Protein AF-A0A7V9BV46-F1 (afdb_monomer_lite)

pLDDT: mean 87.85, std 13.39, range [32.34, 98.81]

Structure (mmCIF, N/CA/C/O backbone):
data_AF-A0A7V9BV46-F1
#
_entry.id   AF-A0A7V9BV46-F1
#
loop_
_atom_site.group_PDB
_atom_site.id
_atom_site.type_symbol
_atom_site.label_atom_id
_atom_site.label_alt_id
_atom_site.label_comp_id
_atom_site.label_asym_id
_atom_site.label_entity_id
_atom_site.label_seq_id
_atom_site.pdbx_PDB_ins_code
_atom_site.Cartn_x
_atom_site.Cartn_y
_atom_site.Cartn_z
_atom_site.occupancy
_atom_site.B_iso_or_equiv
_atom_site.auth_seq_id
_atom_site.auth_comp_id
_atom_site.auth_asym_id
_atom_site.auth_atom_id
_atom_site.pdbx_PDB_model_num
ATOM 1 N N . HIS A 1 1 ? -6.706 9.439 12.383 1.00 92.88 1 HIS A N 1
ATOM 2 C CA . HIS A 1 1 ? -7.976 8.710 12.305 1.00 92.88 1 HIS A CA 1
ATOM 3 C C . HIS A 1 1 ? -8.113 7.894 13.575 1.00 92.88 1 HIS A C 1
ATOM 5 O O . HIS A 1 1 ? -7.096 7.490 14.133 1.00 92.88 1 HIS A O 1
ATOM 11 N N . ARG A 1 2 ? -9.338 7.661 14.044 1.00 93.56 2 ARG A N 1
ATOM 12 C CA . ARG A 1 2 ? -9.577 6.841 15.235 1.00 93.56 2 ARG A CA 1
ATOM 13 C C . ARG A 1 2 ? -9.162 5.391 14.971 1.00 93.56 2 ARG A C 1
ATOM 15 O O . ARG A 1 2 ? -9.586 4.812 13.972 1.00 93.56 2 ARG A O 1
ATOM 22 N N . VAL A 1 3 ? -8.359 4.808 15.856 1.00 96.06 3 VAL A N 1
ATOM 23 C CA . VAL A 1 3 ? -8.001 3.384 15.792 1.00 96.06 3 VAL A CA 1
ATOM 24 C C . VAL A 1 3 ? -9.071 2.575 16.517 1.00 96.06 3 VAL A C 1
ATOM 26 O O . VAL A 1 3 ? -9.242 2.713 17.723 1.00 96.06 3 VAL A O 1
ATOM 29 N N . LEU A 1 4 ? -9.800 1.735 15.778 1.00 94.62 4 LEU A N 1
ATOM 30 C CA . LEU A 1 4 ? -10.893 0.925 16.335 1.00 94.62 4 LEU A CA 1
ATOM 31 C C . LEU A 1 4 ? -10.398 -0.381 16.964 1.00 94.62 4 LEU A C 1
ATOM 33 O O . LEU A 1 4 ? -10.918 -0.813 17.987 1.00 94.62 4 LEU A O 1
ATOM 37 N N . ALA A 1 5 ? -9.407 -1.018 16.339 1.00 94.81 5 ALA A N 1
ATOM 38 C CA . ALA A 1 5 ? -8.820 -2.264 16.808 1.00 94.81 5 ALA A CA 1
ATOM 39 C C . ALA A 1 5 ? -7.401 -2.440 16.252 1.00 94.81 5 ALA A C 1
ATOM 41 O O . ALA A 1 5 ? -7.094 -2.009 15.141 1.00 94.81 5 ALA A O 1
ATOM 42 N N . MET A 1 6 ? -6.554 -3.125 17.018 1.00 94.06 6 MET A N 1
ATOM 43 C CA . MET A 1 6 ? -5.265 -3.659 16.579 1.00 94.06 6 MET A CA 1
ATOM 44 C C . MET A 1 6 ? -5.124 -5.073 17.137 1.00 94.06 6 MET A C 1
ATOM 46 O O . MET A 1 6 ? -5.504 -5.328 18.278 1.00 94.06 6 MET A O 1
ATOM 50 N N . GLY A 1 7 ? -4.577 -5.990 16.343 1.00 92.56 7 GLY A N 1
ATOM 51 C CA . GLY A 1 7 ? -4.429 -7.389 16.728 1.00 92.56 7 GLY A CA 1
ATOM 52 C C . GLY A 1 7 ? -3.138 -7.991 16.194 1.00 92.56 7 GLY A C 1
ATOM 53 O O . GLY A 1 7 ? -2.619 -7.567 15.164 1.00 92.56 7 GLY A O 1
ATOM 54 N N . SER A 1 8 ? -2.623 -8.982 16.913 1.00 92.31 8 SER A N 1
ATOM 55 C CA . SER A 1 8 ? -1.429 -9.745 16.559 1.00 92.31 8 SER A CA 1
ATOM 56 C C . SER A 1 8 ? -1.661 -11.210 16.910 1.00 92.31 8 SER A C 1
ATOM 58 O O . SER A 1 8 ? -2.291 -11.507 17.922 1.00 92.31 8 SER A O 1
ATOM 60 N N . SER A 1 9 ? -1.107 -12.132 16.120 1.00 89.81 9 SER A N 1
ATOM 61 C CA . SER A 1 9 ? -1.050 -13.562 16.467 1.00 89.81 9 SER A CA 1
ATOM 62 C C . SER A 1 9 ? 0.014 -13.876 17.528 1.00 89.81 9 SER A C 1
ATOM 64 O O . SER A 1 9 ? 0.350 -15.035 17.759 1.00 89.81 9 SER A O 1
ATOM 66 N N . ARG A 1 10 ? 0.602 -12.844 18.142 1.00 89.62 10 ARG A N 1
ATOM 67 C CA . ARG A 1 10 ? 1.623 -12.940 19.182 1.00 89.62 10 ARG A CA 1
ATOM 68 C C . ARG A 1 10 ? 1.158 -12.216 20.431 1.00 89.62 10 ARG A C 1
ATOM 70 O O . ARG A 1 10 ? 0.567 -11.141 20.343 1.00 89.62 10 ARG A O 1
ATOM 77 N N . THR A 1 11 ? 1.480 -12.785 21.584 1.00 90.94 11 THR A N 1
ATOM 78 C CA . THR A 1 11 ? 1.271 -12.143 22.887 1.00 90.94 11 THR A CA 1
ATOM 79 C C . THR A 1 11 ? 2.529 -11.391 23.312 1.00 90.94 11 THR A C 1
ATOM 81 O O . THR A 1 11 ? 3.631 -11.703 22.859 1.00 90.94 11 THR A O 1
ATOM 84 N N . PHE A 1 12 ? 2.393 -10.366 24.155 1.00 90.69 12 PHE A N 1
ATOM 85 C CA . PHE A 1 12 ? 3.564 -9.634 24.632 1.00 90.69 12 PHE A CA 1
ATOM 86 C C . PHE A 1 12 ? 4.415 -10.514 25.556 1.00 90.69 12 PHE A C 1
ATOM 88 O O . PHE A 1 12 ? 3.907 -11.072 26.528 1.00 90.69 12 PHE A O 1
ATOM 95 N N . GLY A 1 13 ? 5.712 -10.620 25.273 1.00 91.94 13 GLY A N 1
ATOM 96 C CA . GLY A 1 13 ? 6.653 -11.364 26.107 1.00 91.94 13 GLY A CA 1
ATOM 97 C C . GLY A 1 13 ? 7.946 -11.726 25.378 1.00 91.94 13 GLY A C 1
ATOM 98 O O . GLY A 1 13 ? 8.196 -11.280 24.260 1.00 91.94 13 GLY A O 1
ATOM 99 N N . LEU A 1 14 ? 8.785 -12.540 26.019 1.00 91.38 14 LEU A N 1
ATOM 100 C CA . LEU A 1 14 ? 10.136 -12.867 25.535 1.00 91.38 14 LEU A CA 1
ATOM 101 C C . LEU A 1 14 ? 10.303 -14.339 25.127 1.00 91.38 14 LEU A C 1
ATOM 103 O O . LEU A 1 14 ? 11.352 -14.720 24.606 1.00 91.38 14 LEU A O 1
ATOM 107 N N . LYS A 1 15 ? 9.293 -15.183 25.362 1.00 89.38 15 LYS A N 1
ATOM 108 C CA . LYS A 1 15 ? 9.371 -16.625 25.117 1.00 89.38 15 LYS A CA 1
ATOM 109 C C . LYS A 1 15 ? 8.858 -16.989 23.724 1.00 89.38 15 LYS A C 1
ATOM 111 O O . LYS A 1 15 ? 7.667 -17.203 23.512 1.00 89.38 15 LYS A O 1
ATOM 116 N N . ALA A 1 16 ? 9.777 -17.102 22.768 1.00 82.31 16 ALA A N 1
ATOM 117 C CA . ALA A 1 16 ? 9.442 -17.406 21.374 1.00 82.31 16 ALA A CA 1
ATOM 118 C C . ALA A 1 16 ? 8.699 -18.748 21.189 1.00 82.31 16 ALA A C 1
ATOM 120 O O . ALA A 1 16 ? 7.861 -18.863 20.299 1.00 82.31 16 ALA A O 1
ATOM 121 N N . ASN A 1 17 ? 8.971 -19.748 22.035 1.00 86.06 17 ASN A N 1
ATOM 122 C CA . ASN A 1 17 ? 8.291 -21.050 22.024 1.00 86.06 17 ASN A CA 1
ATOM 123 C C . ASN A 1 17 ? 6.838 -20.999 22.535 1.00 86.06 17 ASN A C 1
ATOM 125 O O . ASN A 1 17 ? 6.096 -21.947 22.314 1.00 86.06 17 ASN A O 1
ATOM 129 N N . GLU A 1 18 ? 6.441 -19.912 23.198 1.00 89.00 18 GLU A N 1
ATOM 130 C CA . GLU A 1 18 ? 5.061 -19.627 23.621 1.00 89.00 18 GLU A CA 1
ATOM 131 C C . GLU A 1 18 ? 4.399 -18.586 22.690 1.00 89.00 18 GLU A C 1
ATOM 133 O O . GLU A 1 18 ? 3.434 -17.931 23.071 1.00 89.00 18 GLU A O 1
ATOM 138 N N . GLU A 1 19 ? 4.947 -18.388 21.482 1.00 86.94 19 GLU A N 1
ATOM 139 C CA . GLU A 1 19 ? 4.489 -17.391 20.501 1.00 86.94 19 GLU A CA 1
ATOM 140 C C . GLU A 1 19 ? 4.477 -15.945 21.030 1.00 86.94 19 GLU A C 1
ATOM 142 O O . GLU A 1 19 ? 3.682 -15.104 20.598 1.00 86.94 19 GLU A O 1
ATOM 147 N N . GLN A 1 20 ? 5.386 -15.624 21.952 1.00 91.75 20 GLN A N 1
ATOM 148 C CA . GLN A 1 20 ? 5.510 -14.273 22.488 1.00 91.75 20 GLN A CA 1
ATOM 149 C C . GLN A 1 20 ? 6.418 -13.385 21.630 1.00 91.75 20 GLN A C 1
ATOM 151 O O . GLN A 1 20 ? 7.349 -13.852 20.968 1.00 91.75 20 GLN A O 1
ATOM 156 N N . THR A 1 21 ? 6.173 -12.077 21.671 1.00 89.56 21 THR A N 1
ATOM 157 C CA . THR A 1 21 ? 7.033 -11.060 21.063 1.00 89.56 21 THR A CA 1
ATOM 158 C C . THR A 1 21 ? 7.053 -9.778 21.890 1.00 89.56 21 THR A C 1
ATOM 160 O O . THR A 1 21 ? 6.049 -9.396 22.483 1.00 89.56 21 THR A O 1
ATOM 163 N N . SER A 1 22 ? 8.189 -9.084 21.916 1.00 89.38 22 SER A N 1
ATOM 164 C CA . SER A 1 22 ? 8.294 -7.737 22.487 1.00 89.38 22 SER A CA 1
ATOM 165 C C . SER A 1 22 ? 8.110 -6.632 21.443 1.00 89.38 22 SER A C 1
ATOM 167 O O . SER A 1 22 ? 8.135 -5.460 21.803 1.00 89.38 22 SER A O 1
ATOM 169 N N . TYR A 1 23 ? 7.980 -6.991 20.161 1.00 88.19 23 TYR A N 1
ATOM 170 C CA . TYR A 1 23 ? 7.821 -6.039 19.064 1.00 88.19 23 TYR A CA 1
ATOM 171 C C . TYR A 1 23 ? 6.367 -5.603 18.914 1.00 88.19 23 TYR A C 1
ATOM 173 O O . TYR A 1 23 ? 5.444 -6.417 19.006 1.00 88.19 23 TYR A O 1
ATOM 181 N N . GLY A 1 24 ? 6.169 -4.326 18.601 1.00 90.44 24 GLY A N 1
ATOM 182 C CA . GLY A 1 24 ? 4.862 -3.744 18.329 1.00 90.44 24 GLY A CA 1
ATOM 183 C C . GLY A 1 24 ? 4.340 -4.103 16.940 1.00 90.44 24 GLY A C 1
ATOM 184 O O . GLY A 1 24 ? 4.062 -3.204 16.158 1.00 90.44 24 GLY A O 1
ATOM 185 N N . LEU A 1 25 ? 4.213 -5.394 16.608 1.00 91.75 25 LEU A N 1
ATOM 186 C CA . LEU A 1 25 ? 3.925 -5.868 15.239 1.00 91.75 25 LEU A CA 1
ATOM 187 C C . LEU A 1 25 ? 2.753 -5.157 14.525 1.00 91.75 25 LEU A C 1
ATOM 189 O O . LEU A 1 25 ? 2.861 -4.939 13.319 1.00 91.75 25 LEU A O 1
ATOM 193 N N . PRO A 1 26 ? 1.648 -4.774 15.201 1.00 92.25 26 PRO A N 1
ATOM 194 C CA . PRO A 1 26 ? 0.552 -4.069 14.534 1.00 92.25 26 PRO A CA 1
ATOM 195 C C . PRO A 1 26 ? 0.862 -2.618 14.136 1.00 92.25 26 PRO A C 1
ATOM 197 O O . PRO A 1 26 ? 0.180 -2.084 13.266 1.00 92.25 26 PRO A O 1
ATOM 200 N N . TYR A 1 27 ? 1.837 -1.954 14.764 1.00 91.50 27 TYR A N 1
ATOM 201 C CA . TYR A 1 27 ? 2.060 -0.508 14.606 1.00 91.50 27 TYR A CA 1
ATOM 202 C C . TYR A 1 27 ? 3.504 -0.113 14.268 1.00 91.50 27 TYR A C 1
ATOM 204 O O . TYR A 1 27 ? 3.725 0.969 13.721 1.00 91.50 27 TYR A O 1
ATOM 212 N N . GLU A 1 28 ? 4.483 -0.978 14.517 1.00 91.62 28 GLU A N 1
ATOM 213 C CA . GLU A 1 28 ? 5.874 -0.787 14.109 1.00 91.62 28 GLU A CA 1
ATOM 214 C C . GLU A 1 28 ? 6.113 -1.316 12.686 1.00 91.62 28 GLU A C 1
ATOM 216 O O . GLU A 1 28 ? 5.476 -2.287 12.271 1.00 91.62 28 GLU A O 1
ATOM 221 N N . PRO A 1 29 ? 7.049 -0.723 11.922 1.00 91.12 29 PRO A N 1
ATOM 222 C CA . PRO A 1 29 ? 7.447 -1.271 10.633 1.00 91.12 29 PRO A CA 1
ATOM 223 C C . PRO A 1 29 ? 8.033 -2.679 10.771 1.00 91.12 29 PRO A C 1
ATOM 225 O O . PRO A 1 29 ? 9.089 -2.870 11.378 1.00 91.12 29 PRO A O 1
ATOM 228 N N . VAL A 1 30 ? 7.375 -3.670 10.169 1.00 85.94 30 VAL A N 1
ATOM 229 C CA . VAL A 1 30 ? 7.893 -5.041 10.097 1.00 85.94 30 VAL A CA 1
ATOM 230 C C . VAL A 1 30 ? 8.842 -5.171 8.910 1.00 85.94 30 VAL A C 1
ATOM 232 O O . VAL A 1 30 ? 8.590 -4.623 7.838 1.00 85.94 30 VAL A O 1
ATOM 235 N N . ASN A 1 31 ? 9.948 -5.901 9.079 1.00 81.62 31 ASN A N 1
ATOM 236 C CA . ASN A 1 31 ? 11.027 -5.999 8.082 1.00 81.62 31 ASN A CA 1
ATOM 237 C C . ASN A 1 31 ? 10.707 -6.937 6.897 1.00 81.62 31 ASN A C 1
ATOM 239 O O . ASN A 1 31 ? 11.603 -7.490 6.264 1.00 81.62 31 ASN A O 1
ATOM 243 N N . LEU A 1 32 ? 9.424 -7.163 6.631 1.00 80.62 32 LEU A N 1
ATOM 244 C CA . LEU A 1 32 ? 8.925 -7.979 5.537 1.00 80.62 32 LEU A CA 1
ATOM 245 C C . LEU A 1 32 ? 7.834 -7.161 4.861 1.00 80.62 32 LEU A C 1
ATOM 247 O O . LEU A 1 32 ? 6.766 -6.951 5.432 1.00 80.62 32 LEU A O 1
ATOM 251 N N . GLY A 1 33 ? 8.168 -6.604 3.697 1.00 86.75 33 GLY A N 1
ATOM 252 C CA . GLY A 1 33 ? 7.341 -5.594 3.048 1.00 86.75 33 GLY A CA 1
ATOM 253 C C . GLY A 1 33 ? 5.946 -6.079 2.661 1.00 86.75 33 GLY A C 1
ATOM 254 O O . GLY A 1 33 ? 5.634 -7.272 2.695 1.00 86.75 33 GLY A O 1
ATOM 255 N N . ALA A 1 34 ? 5.087 -5.132 2.300 1.00 93.00 34 ALA A N 1
ATOM 256 C CA . ALA A 1 34 ? 3.685 -5.388 1.983 1.00 93.00 34 ALA A CA 1
ATOM 257 C C . ALA A 1 34 ? 3.430 -5.817 0.532 1.00 93.00 34 ALA A C 1
ATOM 259 O O . ALA A 1 34 ? 2.278 -6.012 0.145 1.00 93.00 34 ALA A O 1
ATOM 260 N N . GLY A 1 35 ? 4.473 -5.956 -0.286 1.00 94.81 35 GLY A N 1
ATOM 261 C CA . GLY A 1 35 ? 4.341 -6.392 -1.669 1.00 94.81 35 GLY A CA 1
ATOM 262 C C . GLY A 1 35 ? 3.540 -5.404 -2.527 1.00 94.81 35 GLY A C 1
ATOM 263 O O . GLY A 1 35 ? 3.523 -4.192 -2.307 1.00 94.81 35 GLY A O 1
ATOM 264 N N . SER A 1 36 ? 2.775 -5.959 -3.466 1.00 97.38 36 SER A N 1
ATOM 265 C CA . SER A 1 36 ? 1.929 -5.232 -4.424 1.00 97.38 36 SER A CA 1
ATOM 266 C C . SER A 1 36 ? 0.892 -4.243 -3.850 1.00 97.38 36 SER A C 1
ATOM 268 O O . SER A 1 36 ? 0.242 -3.558 -4.636 1.00 97.38 36 SER A O 1
ATOM 270 N N . ILE A 1 37 ? 0.743 -4.100 -2.528 1.00 98.38 37 ILE A N 1
ATOM 271 C CA . ILE A 1 37 ? -0.016 -2.987 -1.930 1.00 98.38 37 ILE A CA 1
ATOM 272 C C . ILE A 1 37 ? 0.593 -1.631 -2.326 1.00 98.38 37 ILE A C 1
ATOM 274 O O . ILE A 1 37 ? -0.138 -0.673 -2.564 1.00 98.38 37 ILE A O 1
ATOM 278 N N . TYR A 1 38 ? 1.918 -1.550 -2.488 1.00 98.38 38 TYR A N 1
ATOM 279 C CA . TYR A 1 38 ? 2.613 -0.294 -2.810 1.00 98.38 38 TYR A CA 1
ATOM 280 C C . TYR A 1 38 ? 2.268 0.272 -4.194 1.00 98.38 38 TYR A C 1
ATOM 282 O O . TYR A 1 38 ? 2.428 1.469 -4.434 1.00 98.38 38 TYR A O 1
ATOM 290 N N . LYS A 1 39 ? 1.688 -0.550 -5.073 1.00 98.56 39 LYS A N 1
ATOM 291 C CA . LYS A 1 39 ? 1.134 -0.135 -6.366 1.00 98.56 39 LYS A CA 1
ATOM 292 C C . LYS A 1 39 ? 0.039 0.931 -6.231 1.00 98.56 39 LYS A C 1
ATOM 294 O O . LYS A 1 39 ? -0.137 1.719 -7.157 1.00 98.56 39 LYS A O 1
ATOM 299 N N . ILE A 1 40 ? -0.632 1.017 -5.072 1.00 98.75 40 ILE A N 1
ATOM 300 C CA . ILE A 1 40 ? -1.547 2.124 -4.733 1.00 98.75 40 ILE A CA 1
ATOM 301 C C . ILE A 1 40 ? -0.825 3.468 -4.858 1.00 98.75 40 ILE A C 1
ATOM 303 O O . ILE A 1 40 ? -1.353 4.395 -5.463 1.00 98.75 40 ILE A O 1
ATOM 307 N N . PHE A 1 41 ? 0.392 3.575 -4.319 1.00 98.81 41 PHE A N 1
ATOM 308 C CA . PHE A 1 41 ? 1.154 4.824 -4.311 1.00 98.81 41 PHE A CA 1
ATOM 309 C C . PHE A 1 41 ? 1.650 5.192 -5.706 1.00 98.81 41 PHE A C 1
ATOM 311 O O . PHE A 1 41 ? 1.641 6.364 -6.070 1.00 98.81 41 PHE A O 1
ATOM 318 N N . THR A 1 42 ? 2.037 4.195 -6.507 1.00 98.62 42 THR A N 1
ATOM 319 C CA . THR A 1 42 ? 2.423 4.406 -7.906 1.00 98.62 42 THR A CA 1
ATOM 320 C C . THR A 1 42 ? 1.238 4.887 -8.739 1.00 98.62 42 THR A C 1
ATOM 322 O O . THR A 1 42 ? 1.382 5.862 -9.467 1.00 98.62 42 THR A O 1
ATOM 325 N N . ALA A 1 43 ? 0.060 4.270 -8.590 1.00 98.62 43 ALA A N 1
ATOM 326 C CA . ALA A 1 43 ? -1.161 4.724 -9.254 1.00 98.62 43 ALA A CA 1
ATOM 327 C C . ALA A 1 43 ? -1.556 6.139 -8.809 1.00 98.62 43 ALA A C 1
ATOM 329 O O . ALA A 1 43 ? -1.766 7.002 -9.652 1.00 98.62 43 ALA A O 1
ATOM 330 N N . ALA A 1 44 ? -1.567 6.409 -7.500 1.00 98.56 44 ALA A N 1
ATOM 331 C CA . ALA A 1 44 ? -1.865 7.733 -6.956 1.00 98.56 44 ALA A CA 1
ATOM 332 C C . ALA A 1 44 ? -0.925 8.813 -7.510 1.00 98.56 44 ALA A C 1
ATOM 334 O O . ALA A 1 44 ? -1.379 9.866 -7.942 1.00 98.56 44 ALA A O 1
ATOM 335 N N . ALA A 1 45 ? 0.384 8.550 -7.529 1.00 96.88 45 ALA A N 1
ATOM 336 C CA . ALA A 1 45 ? 1.376 9.492 -8.038 1.00 96.88 45 ALA A CA 1
ATOM 337 C C . ALA A 1 45 ? 1.288 9.674 -9.562 1.00 96.88 45 ALA A C 1
ATOM 339 O O . ALA A 1 45 ? 1.496 10.778 -10.057 1.00 96.88 45 ALA A O 1
ATOM 340 N N . ALA A 1 46 ? 0.947 8.624 -10.313 1.00 92.38 46 ALA A N 1
ATOM 341 C CA . ALA A 1 46 ? 0.680 8.741 -11.742 1.00 92.38 46 ALA A CA 1
ATOM 342 C C . ALA A 1 46 ? -0.584 9.572 -12.016 1.00 92.38 46 ALA A C 1
ATOM 344 O O . ALA A 1 46 ? -0.590 10.397 -12.929 1.00 92.38 46 ALA A O 1
ATOM 345 N N . MET A 1 47 ? -1.627 9.402 -11.198 1.00 93.00 47 MET A N 1
ATOM 346 C CA . MET A 1 47 ? -2.853 10.197 -11.279 1.00 93.00 47 MET A CA 1
ATOM 347 C C . MET A 1 47 ? -2.620 11.668 -10.932 1.00 93.00 47 MET A C 1
ATOM 349 O O . MET A 1 47 ? -3.128 12.549 -11.618 1.00 93.00 47 MET A O 1
ATOM 353 N N . ASP A 1 48 ? -1.786 11.940 -9.928 1.00 87.31 48 ASP A N 1
ATOM 354 C CA . ASP A 1 48 ? -1.339 13.296 -9.572 1.00 87.31 48 ASP A CA 1
ATOM 355 C C . ASP A 1 48 ? -0.566 13.969 -10.723 1.00 87.31 48 ASP A C 1
ATOM 357 O O . ASP A 1 48 ? -0.582 15.186 -10.872 1.00 87.31 48 ASP A O 1
ATOM 361 N N . LYS A 1 49 ? 0.065 13.164 -11.590 1.00 82.19 49 LYS A N 1
ATOM 362 C CA . LYS A 1 49 ? 0.739 13.601 -12.822 1.00 82.19 49 LYS A CA 1
ATOM 363 C C . LYS A 1 49 ? -0.160 13.659 -14.060 1.00 82.19 49 LYS A C 1
ATOM 365 O O . LYS A 1 49 ? 0.347 13.898 -15.153 1.00 82.19 49 LYS A O 1
ATOM 370 N N . GLY A 1 50 ? -1.464 13.449 -13.904 1.00 76.56 50 GLY A N 1
ATOM 371 C CA . GLY A 1 50 ? -2.439 13.603 -14.980 1.00 76.56 50 GLY A CA 1
ATOM 372 C C . GLY A 1 50 ? -2.881 12.309 -15.658 1.00 76.56 50 GLY A C 1
ATOM 373 O O . GLY A 1 50 ? -3.641 12.380 -16.620 1.00 76.56 50 GLY A O 1
ATOM 374 N N . LEU A 1 51 ? -2.486 11.122 -15.181 1.00 82.25 51 LEU A N 1
ATOM 375 C CA . LEU A 1 51 ? -3.111 9.884 -15.666 1.00 82.25 51 LEU A CA 1
ATOM 376 C C . LEU A 1 51 ? -4.488 9.683 -15.031 1.00 82.25 51 LEU A C 1
ATOM 378 O O . LEU A 1 51 ? -4.741 9.985 -13.870 1.00 82.25 51 LEU A O 1
ATOM 382 N N . GLY A 1 52 ? -5.393 9.114 -15.802 1.00 84.44 52 GLY A N 1
ATOM 383 C CA . GLY A 1 52 ? -6.683 8.644 -15.342 1.00 84.44 52 GLY A CA 1
ATOM 384 C C . GLY A 1 52 ? -6.652 7.194 -14.906 1.00 84.44 52 GLY A C 1
ATOM 385 O O . GLY A 1 52 ? -5.851 6.379 -15.369 1.00 84.44 52 GLY A O 1
ATOM 386 N N . ILE A 1 53 ? -7.612 6.843 -14.060 1.00 93.62 53 ILE A N 1
ATOM 387 C CA . ILE A 1 53 ? -7.794 5.478 -13.569 1.00 93.62 53 ILE A CA 1
ATOM 388 C C . ILE A 1 53 ? -8.164 4.486 -14.687 1.00 93.62 53 ILE A C 1
ATOM 390 O O . ILE A 1 53 ? -7.962 3.279 -14.543 1.00 93.62 53 ILE A O 1
ATOM 394 N N . PHE A 1 54 ? -8.685 4.973 -15.820 1.00 88.94 54 PHE A N 1
ATOM 395 C CA . PHE A 1 54 ? -9.035 4.142 -16.975 1.00 88.94 54 PHE A CA 1
ATOM 396 C C . PHE A 1 54 ? -7.997 4.142 -18.100 1.00 88.94 54 PHE A C 1
ATOM 398 O O . PHE A 1 54 ? -8.178 3.394 -19.066 1.00 88.94 54 PHE A O 1
ATOM 405 N N . ASN A 1 55 ? -6.895 4.895 -17.981 1.00 87.06 55 ASN A N 1
ATOM 406 C CA . ASN A 1 55 ? -5.817 4.826 -18.967 1.00 87.06 55 ASN A CA 1
ATOM 407 C C . ASN A 1 55 ? -5.281 3.399 -19.084 1.00 87.06 55 ASN A C 1
ATOM 409 O O . ASN A 1 55 ? -5.174 2.661 -18.100 1.00 87.06 55 ASN A O 1
ATOM 413 N N . LYS A 1 56 ? -4.960 3.014 -20.319 1.00 87.94 56 LYS A N 1
ATOM 414 C CA . LYS A 1 56 ? -4.392 1.707 -20.628 1.00 87.94 56 LYS A CA 1
ATOM 415 C C . LYS A 1 56 ? -2.918 1.679 -20.246 1.00 87.94 56 LYS A C 1
ATOM 417 O O . LYS A 1 56 ? -2.161 2.580 -20.585 1.00 87.94 56 LYS A O 1
ATOM 422 N N . LEU A 1 57 ? -2.536 0.619 -19.551 1.00 89.00 57 LEU A N 1
ATOM 423 C CA . LEU A 1 57 ? -1.164 0.285 -19.220 1.00 89.00 57 LEU A CA 1
ATOM 424 C C . LEU A 1 57 ? -0.744 -0.921 -20.052 1.00 89.00 57 LEU A C 1
ATOM 426 O O . LEU A 1 57 ? -1.510 -1.878 -20.199 1.00 89.00 57 LEU A O 1
ATOM 430 N N . ASP A 1 58 ? 0.482 -0.887 -20.557 1.00 87.44 58 ASP A N 1
ATOM 431 C CA . ASP A 1 58 ? 1.100 -2.060 -21.163 1.00 87.44 58 ASP A CA 1
ATOM 432 C C . ASP A 1 58 ? 1.444 -3.090 -20.094 1.00 87.44 58 ASP A C 1
ATOM 434 O O . ASP A 1 58 ? 1.998 -2.760 -19.041 1.00 87.44 58 ASP A O 1
ATOM 438 N N . VAL A 1 59 ? 1.210 -4.357 -20.414 1.00 92.44 59 VAL A N 1
ATOM 439 C CA . VAL A 1 59 ? 1.524 -5.489 -19.547 1.00 92.44 59 VAL A CA 1
ATOM 440 C C . VAL A 1 59 ? 2.362 -6.506 -20.322 1.00 92.44 59 VAL A C 1
ATOM 442 O O . VAL A 1 59 ? 1.830 -7.474 -20.861 1.00 92.44 59 VAL A O 1
ATOM 445 N N . PRO A 1 60 ? 3.687 -6.300 -20.424 1.00 88.62 60 PRO A N 1
ATOM 446 C CA . PRO A 1 60 ? 4.572 -7.272 -21.055 1.00 88.62 60 PRO A CA 1
ATOM 447 C C . PRO A 1 60 ? 4.499 -8.636 -20.352 1.00 88.62 60 PRO A C 1
ATOM 449 O O . PRO A 1 60 ? 4.993 -8.795 -19.237 1.00 88.62 60 PRO A O 1
ATOM 452 N N . ASP A 1 61 ? 3.901 -9.638 -20.998 1.00 85.69 61 ASP A N 1
ATOM 453 C CA . ASP A 1 61 ? 3.713 -10.960 -20.380 1.00 85.69 61 ASP A CA 1
ATOM 454 C C . ASP A 1 61 ? 5.039 -11.725 -20.222 1.00 85.69 61 ASP A C 1
ATOM 456 O O . ASP A 1 61 ? 5.275 -12.393 -19.219 1.00 85.69 61 ASP A O 1
ATOM 460 N N . SER A 1 62 ? 5.979 -11.533 -21.156 1.00 82.69 62 SER A N 1
ATOM 461 C CA . SER A 1 62 ? 7.312 -12.159 -21.144 1.00 82.69 62 SER A CA 1
ATOM 462 C C . SER A 1 62 ? 8.256 -11.641 -20.046 1.00 82.69 62 SER A C 1
ATOM 464 O O . SER A 1 62 ? 9.406 -12.079 -19.961 1.00 82.69 62 SER A O 1
ATOM 466 N N . GLY A 1 63 ? 7.802 -10.695 -19.222 1.00 87.81 63 GLY A N 1
ATOM 467 C CA . GLY A 1 63 ? 8.633 -9.926 -18.303 1.00 87.81 63 GLY A CA 1
ATOM 468 C C . GLY A 1 63 ? 9.120 -8.612 -18.914 1.00 87.81 63 GLY A C 1
ATOM 469 O O . GLY A 1 63 ? 9.017 -8.372 -20.117 1.00 87.81 63 GLY A O 1
ATOM 470 N N . TYR A 1 64 ? 9.648 -7.748 -18.054 1.00 87.69 64 TYR A N 1
ATOM 471 C CA . TYR A 1 64 ? 10.109 -6.411 -18.405 1.00 87.69 64 TYR A CA 1
ATOM 472 C C . TYR A 1 64 ? 11.405 -6.096 -17.663 1.00 87.69 64 TYR A C 1
ATOM 474 O O . TYR A 1 64 ? 11.586 -6.527 -16.532 1.00 87.69 64 TYR A O 1
ATOM 482 N N . ALA A 1 65 ? 12.319 -5.360 -18.280 1.00 85.38 65 ALA A N 1
ATOM 483 C CA . ALA A 1 65 ? 13.515 -4.872 -17.610 1.00 85.38 65 ALA A CA 1
ATOM 484 C C . ALA A 1 65 ? 13.651 -3.388 -17.915 1.00 85.38 65 ALA A C 1
ATOM 486 O O . ALA A 1 65 ? 13.710 -2.995 -19.081 1.00 85.38 65 ALA A O 1
ATOM 487 N N . SER A 1 66 ? 13.691 -2.583 -16.860 1.00 79.00 66 SER A N 1
ATOM 488 C CA . SER A 1 66 ? 13.742 -1.139 -17.006 1.00 79.00 66 SER A CA 1
ATOM 489 C C . SER A 1 66 ? 15.015 -0.690 -17.723 1.00 79.00 66 SER A C 1
ATOM 491 O O . SER A 1 66 ? 16.112 -1.062 -17.297 1.00 79.00 66 SER A O 1
ATOM 493 N N . PRO A 1 67 ? 14.932 0.164 -18.757 1.00 74.38 67 PRO A N 1
ATOM 494 C CA . PRO A 1 67 ? 16.130 0.737 -19.362 1.00 74.38 67 PRO A CA 1
ATOM 495 C C . PRO A 1 67 ? 16.806 1.779 -18.453 1.00 74.38 67 PRO A C 1
ATOM 497 O O . PRO A 1 67 ? 18.003 2.042 -18.612 1.00 74.38 67 PRO A O 1
ATOM 500 N N . ILE A 1 68 ? 16.063 2.367 -17.506 1.00 76.25 68 ILE A N 1
ATOM 501 C CA . ILE A 1 68 ? 16.529 3.466 -16.645 1.00 76.25 68 ILE A CA 1
ATOM 502 C C . ILE A 1 68 ? 16.832 3.030 -15.208 1.00 76.25 68 ILE A C 1
ATOM 504 O O . ILE A 1 68 ? 17.653 3.669 -14.550 1.00 76.25 68 ILE A O 1
ATOM 508 N N . TYR A 1 69 ? 16.224 1.940 -14.734 1.00 78.44 69 TYR A N 1
ATOM 509 C CA . TYR A 1 69 ? 16.494 1.369 -13.420 1.00 78.44 69 TYR A CA 1
ATOM 510 C C . TYR A 1 69 ? 17.443 0.185 -13.540 1.00 78.44 69 TYR A C 1
ATOM 512 O O . TYR A 1 69 ? 17.110 -0.879 -14.067 1.00 78.44 69 TYR A O 1
ATOM 520 N N . LYS A 1 70 ? 18.662 0.409 -13.058 1.00 75.50 70 LYS A N 1
ATOM 521 C CA . LYS A 1 70 ? 19.784 -0.518 -13.157 1.00 75.50 70 LYS A CA 1
ATOM 522 C C . LYS A 1 70 ? 20.286 -0.866 -11.764 1.00 75.50 70 LYS A C 1
ATOM 524 O O . LYS A 1 70 ? 20.227 -0.035 -10.860 1.00 75.50 70 LYS A O 1
ATOM 529 N N . ASP A 1 71 ? 20.783 -2.083 -11.608 1.00 76.38 71 ASP A N 1
ATOM 530 C CA . ASP A 1 71 ? 21.468 -2.515 -10.398 1.00 76.38 71 ASP A CA 1
ATOM 531 C C . ASP A 1 71 ? 22.821 -1.796 -10.217 1.00 76.38 71 ASP A C 1
ATOM 533 O O . ASP A 1 71 ? 23.260 -0.999 -11.054 1.00 76.38 71 ASP A O 1
ATOM 537 N N . ALA A 1 72 ? 23.510 -2.089 -9.112 1.00 74.12 72 ALA A N 1
ATOM 538 C CA . ALA A 1 72 ? 24.818 -1.506 -8.810 1.00 74.12 72 ALA A CA 1
ATOM 539 C C . ALA A 1 72 ? 25.904 -1.845 -9.855 1.00 74.12 72 ALA A C 1
ATOM 541 O O . ALA A 1 72 ? 26.909 -1.141 -9.934 1.00 74.12 72 ALA A O 1
ATOM 542 N N . ALA A 1 73 ? 25.705 -2.893 -10.663 1.00 78.75 73 ALA A N 1
ATOM 543 C CA . ALA A 1 73 ? 26.581 -3.274 -11.767 1.00 78.75 73 ALA A CA 1
ATOM 544 C C . ALA A 1 73 ? 26.173 -2.619 -13.105 1.00 78.75 73 ALA A C 1
ATOM 546 O O . ALA A 1 73 ? 26.792 -2.878 -14.137 1.00 78.75 73 ALA A O 1
ATOM 547 N N . GLY A 1 74 ? 25.144 -1.763 -13.110 1.00 76.94 74 GLY A N 1
ATOM 548 C CA . GLY A 1 74 ? 24.644 -1.083 -14.302 1.00 76.94 74 GLY A CA 1
ATOM 549 C C . GLY A 1 74 ? 23.759 -1.958 -15.198 1.00 76.94 74 GLY A C 1
ATOM 550 O O . GLY A 1 74 ? 23.466 -1.561 -16.331 1.00 76.94 74 GLY A O 1
ATOM 551 N N . LYS A 1 75 ? 23.317 -3.126 -14.721 1.00 81.38 75 LYS A N 1
ATOM 552 C CA . LYS A 1 75 ? 22.452 -4.044 -15.467 1.00 81.38 75 LYS A CA 1
ATOM 553 C C . LYS A 1 75 ? 20.973 -3.753 -15.172 1.00 81.38 75 LYS A C 1
ATOM 555 O O . LYS A 1 75 ? 20.620 -3.556 -14.013 1.00 81.38 75 LYS A O 1
ATOM 560 N N . PRO A 1 76 ? 20.088 -3.745 -16.186 1.00 81.12 76 PRO A N 1
ATOM 561 C CA . PRO A 1 76 ? 18.644 -3.686 -15.970 1.00 81.12 76 PRO A CA 1
ATOM 562 C C . PRO A 1 76 ? 18.156 -4.798 -15.039 1.00 81.12 76 PRO A C 1
ATOM 564 O O . PRO A 1 76 ? 18.500 -5.967 -15.243 1.00 81.12 76 PRO A O 1
ATOM 567 N N . THR A 1 77 ? 17.324 -4.452 -14.059 1.00 79.38 77 THR A N 1
ATOM 568 C CA . THR A 1 77 ? 16.701 -5.443 -13.174 1.00 79.38 77 THR A CA 1
ATOM 569 C C . THR A 1 77 ? 15.463 -6.023 -13.860 1.00 79.38 77 THR A C 1
ATOM 571 O O . THR A 1 77 ? 14.512 -5.276 -14.110 1.00 79.38 77 THR A O 1
ATOM 574 N N . PRO A 1 78 ? 15.441 -7.327 -14.195 1.00 86.50 78 PRO A N 1
ATOM 575 C CA . PRO A 1 78 ? 14.266 -7.939 -14.789 1.00 86.50 78 PRO A CA 1
ATOM 576 C C . PRO A 1 78 ? 13.170 -8.123 -13.737 1.00 86.50 78 PRO A C 1
ATOM 578 O O . PRO A 1 78 ? 13.425 -8.588 -12.628 1.00 86.50 78 PRO A O 1
ATOM 581 N N . VAL A 1 79 ? 11.940 -7.817 -14.123 1.00 89.38 79 VAL A N 1
ATOM 582 C CA . VAL A 1 79 ? 10.717 -8.090 -13.377 1.00 89.38 79 VAL A CA 1
ATOM 583 C C . VAL A 1 79 ? 9.832 -9.032 -14.189 1.00 89.38 79 VAL A C 1
ATOM 585 O O . VAL A 1 79 ? 9.764 -8.952 -15.419 1.00 89.38 79 VAL A O 1
ATOM 588 N N . LYS A 1 80 ? 9.150 -9.943 -13.499 1.00 91.31 80 LYS A N 1
ATOM 589 C CA . LYS A 1 80 ? 8.176 -10.855 -14.095 1.00 91.31 80 LYS A CA 1
ATOM 590 C C . LYS A 1 80 ? 6.834 -10.723 -13.401 1.00 91.31 80 LYS A C 1
ATOM 592 O O . LYS A 1 80 ? 6.742 -10.287 -12.256 1.00 91.31 80 LYS A O 1
ATOM 597 N N . ASN A 1 81 ? 5.804 -11.084 -14.142 1.00 92.00 81 ASN A N 1
ATOM 598 C CA . ASN A 1 81 ? 4.459 -11.241 -13.634 1.00 92.00 81 ASN A CA 1
ATOM 599 C C . ASN A 1 81 ? 4.338 -12.597 -12.916 1.00 92.00 81 ASN A C 1
ATOM 601 O O . ASN A 1 81 ? 4.935 -13.575 -13.357 1.00 92.00 81 ASN A O 1
ATOM 605 N N . ASP A 1 82 ? 3.557 -12.647 -11.836 1.00 87.69 82 ASP A N 1
ATOM 606 C CA . ASP A 1 82 ? 3.254 -13.890 -11.098 1.00 87.69 82 ASP A CA 1
ATOM 607 C C . ASP A 1 82 ? 2.235 -14.787 -11.834 1.00 87.69 82 ASP A C 1
ATOM 609 O O . ASP A 1 82 ? 2.102 -15.973 -11.553 1.00 87.69 82 ASP A O 1
ATOM 613 N N . GLY A 1 83 ? 1.543 -14.230 -12.831 1.00 87.62 83 GLY A N 1
ATOM 614 C CA . GLY A 1 83 ? 0.601 -14.940 -13.687 1.00 87.62 83 GLY A CA 1
ATOM 615 C C . GLY A 1 83 ? 0.636 -14.421 -15.121 1.00 87.62 83 GLY A C 1
ATOM 616 O O . GLY A 1 83 ? 1.372 -13.484 -15.436 1.00 87.62 83 GLY A O 1
ATOM 617 N N . HIS A 1 84 ? -0.182 -15.030 -15.975 1.00 90.25 84 HIS A N 1
ATOM 618 C CA . HIS A 1 84 ? -0.371 -14.587 -17.353 1.00 90.25 84 HIS A CA 1
ATOM 619 C C . HIS A 1 84 ? -1.473 -13.538 -17.432 1.00 90.25 84 HIS A C 1
ATOM 621 O O . HIS A 1 84 ? -2.561 -13.731 -16.882 1.00 90.25 84 HIS A O 1
ATOM 627 N N . TYR A 1 85 ? -1.205 -12.447 -18.141 1.00 91.38 85 TYR A N 1
ATOM 628 C CA . TYR A 1 85 ? -2.129 -11.323 -18.254 1.00 91.38 85 TYR A CA 1
ATOM 629 C C . TYR A 1 85 ? -2.358 -10.927 -19.713 1.00 91.38 85 TYR A C 1
ATOM 631 O O . TYR A 1 85 ? -1.540 -11.189 -20.593 1.00 91.38 85 TYR A O 1
ATOM 639 N N . ALA A 1 86 ? -3.477 -10.247 -19.977 1.00 88.00 86 ALA A N 1
ATOM 640 C CA . ALA A 1 86 ? -3.660 -9.561 -21.251 1.00 88.00 86 ALA A CA 1
ATOM 641 C C . ALA A 1 86 ? -2.548 -8.519 -21.435 1.00 88.00 86 ALA A C 1
ATOM 643 O O . ALA A 1 86 ? -2.228 -7.807 -20.487 1.00 88.00 86 ALA A O 1
ATOM 644 N N . GLY A 1 87 ? -2.013 -8.391 -22.654 1.00 87.81 87 GLY A N 1
ATOM 645 C CA . GLY A 1 87 ? -0.875 -7.510 -22.957 1.00 87.81 87 GLY A CA 1
ATOM 646 C C . GLY A 1 87 ? -1.117 -6.014 -22.709 1.00 87.81 87 GLY A C 1
ATOM 647 O O . GLY A 1 87 ? -0.177 -5.225 -22.729 1.00 87.81 87 GLY A O 1
ATOM 648 N N . SER A 1 88 ? -2.366 -5.618 -22.463 1.00 89.44 88 SER A N 1
ATOM 649 C CA . SER A 1 88 ? -2.747 -4.285 -22.011 1.00 89.44 88 SER A CA 1
ATOM 650 C C . SER A 1 88 ? -4.023 -4.357 -21.172 1.00 89.44 88 SER A C 1
ATOM 652 O O . SER A 1 88 ? -4.914 -5.164 -21.449 1.00 89.44 88 SER A O 1
ATOM 654 N N . MET A 1 89 ? -4.140 -3.499 -20.159 1.00 89.75 89 MET A N 1
ATOM 655 C CA . MET A 1 89 ? -5.349 -3.366 -19.339 1.00 89.75 89 MET A CA 1
ATOM 656 C C . MET A 1 89 ? -5.478 -1.952 -18.769 1.00 89.75 89 MET A C 1
ATOM 658 O O . MET A 1 89 ? -4.523 -1.186 -18.807 1.00 89.75 89 MET A O 1
ATOM 662 N N . SER A 1 90 ? -6.663 -1.570 -18.282 1.00 93.06 90 SER A N 1
ATOM 663 C CA . SER A 1 90 ? -6.807 -0.262 -17.623 1.00 93.06 90 SER A CA 1
ATOM 664 C C . SER A 1 90 ? -6.009 -0.221 -16.314 1.00 93.06 90 SER A C 1
ATOM 666 O O . SER A 1 90 ? -5.770 -1.270 -15.717 1.00 93.06 90 SER A O 1
ATOM 668 N N . MET A 1 91 ? -5.629 0.963 -15.827 1.00 96.38 91 MET A N 1
ATOM 669 C CA . MET A 1 91 ? -4.997 1.094 -14.507 1.00 96.38 91 MET A CA 1
ATOM 670 C C . MET A 1 91 ? -5.889 0.518 -13.393 1.00 96.38 91 MET A C 1
ATOM 672 O O . MET A 1 91 ? -5.377 -0.140 -12.491 1.00 96.38 91 MET A O 1
ATOM 676 N N . GLN A 1 92 ? -7.215 0.670 -13.495 1.00 97.19 92 GLN A N 1
ATOM 677 C CA . GLN A 1 92 ? -8.185 0.025 -12.602 1.00 97.19 92 GLN A CA 1
ATOM 678 C C . GLN A 1 92 ? -8.045 -1.506 -12.590 1.00 97.19 92 GLN A C 1
ATOM 680 O O . GLN A 1 92 ? -7.952 -2.125 -11.531 1.00 97.19 92 GLN A O 1
ATOM 685 N N . ASP A 1 93 ? -8.010 -2.130 -13.769 1.00 97.06 93 ASP A N 1
ATOM 686 C CA . ASP A 1 93 ? -7.852 -3.583 -13.879 1.00 97.06 93 ASP A CA 1
ATOM 687 C C . ASP A 1 93 ? -6.454 -4.018 -13.420 1.00 97.06 93 ASP A C 1
ATOM 689 O O . ASP A 1 93 ? -6.312 -5.040 -12.753 1.00 97.06 93 ASP A O 1
ATOM 693 N N . ALA A 1 94 ? -5.421 -3.220 -13.703 1.00 97.81 94 ALA A N 1
ATOM 694 C CA . ALA A 1 94 ? -4.064 -3.472 -13.235 1.00 97.81 94 ALA A CA 1
ATOM 695 C C . ALA A 1 94 ? -3.973 -3.410 -11.706 1.00 97.81 94 ALA A C 1
ATOM 697 O O . ALA A 1 94 ? -3.265 -4.213 -11.105 1.00 97.81 94 ALA A O 1
ATOM 698 N N . LEU A 1 95 ? -4.702 -2.513 -11.042 1.00 98.44 95 LEU A N 1
ATOM 699 C CA . LEU A 1 95 ? -4.781 -2.507 -9.581 1.00 98.44 95 LEU A CA 1
ATOM 700 C C . LEU A 1 95 ? -5.419 -3.800 -9.044 1.00 98.44 95 LEU A C 1
ATOM 702 O O . LEU A 1 95 ? -4.918 -4.343 -8.057 1.00 98.44 95 LEU A O 1
ATOM 706 N N . ALA A 1 96 ? -6.440 -4.333 -9.722 1.00 97.94 96 ALA A N 1
ATOM 707 C CA . ALA A 1 96 ? -7.141 -5.557 -9.321 1.00 97.94 96 ALA A CA 1
ATOM 708 C C . ALA A 1 96 ? -6.352 -6.854 -9.592 1.00 97.94 96 ALA A C 1
ATOM 710 O O . ALA A 1 96 ? -6.305 -7.737 -8.738 1.00 97.94 96 ALA A O 1
ATOM 711 N N . TYR A 1 97 ? -5.717 -6.980 -10.761 1.00 97.00 97 TYR A N 1
ATOM 712 C CA . TYR A 1 97 ? -4.961 -8.179 -11.162 1.00 97.00 97 TYR A CA 1
ATOM 713 C C . TYR A 1 97 ? -3.476 -8.114 -10.801 1.00 97.00 97 TYR A C 1
ATOM 715 O O . TYR A 1 97 ? -2.807 -9.130 -10.675 1.00 97.00 97 TYR A O 1
ATOM 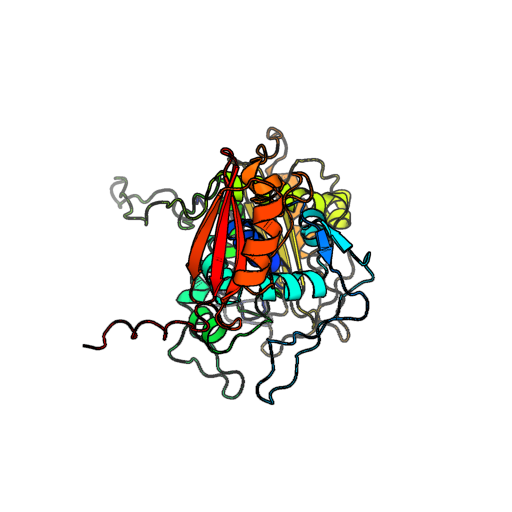723 N N . SER A 1 98 ? -2.961 -6.911 -10.571 1.00 96.50 98 SER A N 1
ATOM 724 C CA . SER A 1 98 ? -1.621 -6.647 -10.064 1.00 96.50 98 SER A CA 1
ATOM 725 C C . SER A 1 98 ? -0.427 -7.134 -10.907 1.00 96.50 98 SER A C 1
ATOM 727 O O . SER A 1 98 ? 0.560 -7.587 -10.324 1.00 96.50 98 SER A O 1
ATOM 729 N N . PRO A 1 99 ? -0.392 -6.955 -12.241 1.00 96.69 99 PRO A N 1
ATOM 730 C CA . PRO A 1 99 ? 0.801 -7.273 -13.027 1.00 96.69 99 PRO A CA 1
ATOM 731 C C . PRO A 1 99 ? 2.012 -6.431 -12.593 1.00 96.69 99 PRO A C 1
ATOM 733 O O . PRO A 1 99 ? 1.957 -5.204 -12.576 1.00 96.69 99 PRO A O 1
ATOM 736 N N . ASN A 1 100 ? 3.130 -7.066 -12.241 1.00 95.81 100 ASN A N 1
ATOM 737 C CA . ASN A 1 100 ? 4.341 -6.361 -11.804 1.00 95.81 100 ASN A CA 1
ATOM 738 C C . ASN A 1 100 ? 4.934 -5.485 -12.916 1.00 95.81 100 ASN A C 1
ATOM 740 O O . ASN A 1 100 ? 5.330 -4.346 -12.675 1.00 95.81 100 ASN A O 1
ATOM 744 N N . THR A 1 101 ? 4.954 -6.005 -14.141 1.00 94.62 101 THR A N 1
ATOM 745 C CA . THR A 1 101 ? 5.550 -5.336 -15.308 1.00 94.62 101 THR A CA 1
ATOM 746 C C . THR A 1 101 ? 4.885 -3.991 -15.616 1.00 94.62 101 THR A C 1
ATOM 748 O O . THR A 1 101 ? 5.586 -3.007 -15.846 1.00 94.62 101 THR A O 1
ATOM 751 N N . ALA A 1 102 ? 3.554 -3.914 -15.521 1.00 95.19 102 ALA A N 1
ATOM 752 C CA . ALA A 1 102 ? 2.797 -2.682 -15.737 1.00 95.19 102 ALA A CA 1
ATOM 753 C C . ALA A 1 102 ? 3.154 -1.590 -14.721 1.00 95.19 102 ALA A C 1
ATOM 755 O O . ALA A 1 102 ? 3.308 -0.428 -15.083 1.00 95.19 102 ALA A O 1
ATOM 756 N N . PHE A 1 103 ? 3.319 -1.958 -13.447 1.00 96.62 103 PHE A N 1
ATOM 757 C CA . PHE A 1 103 ? 3.613 -0.994 -12.386 1.00 96.62 103 PHE A CA 1
ATOM 758 C C . PHE A 1 103 ? 5.071 -0.557 -12.352 1.00 96.62 103 PHE A C 1
ATOM 760 O O . PHE A 1 103 ? 5.327 0.593 -12.015 1.00 96.62 103 PHE A O 1
ATOM 767 N N . VAL A 1 104 ? 6.014 -1.406 -12.770 1.00 92.81 104 VAL A N 1
ATOM 768 C CA . VAL A 1 104 ? 7.394 -0.956 -13.000 1.00 92.81 104 VAL A CA 1
ATOM 769 C C . VAL A 1 104 ? 7.433 0.055 -14.149 1.00 92.81 104 VAL A C 1
ATOM 771 O O . VAL A 1 104 ? 8.024 1.116 -13.986 1.00 92.81 104 VAL A O 1
ATOM 774 N N . LYS A 1 105 ? 6.727 -0.191 -15.265 1.00 89.12 105 LYS A N 1
ATOM 775 C CA . LYS A 1 105 ? 6.578 0.810 -16.343 1.00 89.12 105 LYS A CA 1
ATOM 776 C C . LYS A 1 105 ? 5.891 2.093 -15.859 1.00 89.12 105 LYS A C 1
ATOM 778 O O . LYS A 1 105 ? 6.303 3.194 -16.216 1.00 89.12 105 LYS A O 1
ATOM 783 N N . LEU A 1 106 ? 4.857 1.974 -15.028 1.00 90.50 106 LEU A N 1
ATOM 784 C CA . LEU A 1 106 ? 4.167 3.133 -14.462 1.00 90.50 106 LEU A CA 1
ATOM 785 C C . LEU A 1 106 ? 5.077 3.928 -13.513 1.00 90.50 106 LEU A C 1
ATOM 787 O O . LEU A 1 106 ? 5.055 5.157 -13.524 1.00 90.50 106 LEU A O 1
ATOM 791 N N . GLU A 1 107 ? 5.905 3.250 -12.716 1.00 90.44 107 GLU A N 1
ATOM 792 C CA . GLU A 1 107 ? 6.908 3.880 -11.857 1.00 90.44 107 GLU A CA 1
ATOM 793 C C . GLU A 1 107 ? 8.008 4.564 -12.674 1.00 90.44 107 GLU A C 1
ATOM 795 O O . GLU A 1 107 ? 8.436 5.644 -12.284 1.00 90.44 107 GLU A O 1
ATOM 800 N N . GLU A 1 108 ? 8.403 4.027 -13.833 1.00 83.62 108 GLU A N 1
ATOM 801 C CA . GLU A 1 108 ? 9.326 4.706 -14.757 1.00 83.62 108 GLU A CA 1
ATOM 802 C C . GLU A 1 108 ? 8.789 6.045 -15.243 1.00 83.62 108 GLU A C 1
ATOM 804 O O . GLU A 1 108 ? 9.499 7.051 -15.189 1.00 83.62 108 GLU A O 1
ATOM 809 N N . PHE A 1 109 ? 7.528 6.062 -15.680 1.00 82.38 109 PHE A N 1
ATOM 810 C CA . PHE A 1 109 ? 6.836 7.288 -16.070 1.00 82.38 109 PHE A CA 1
ATOM 811 C C . PHE A 1 109 ? 6.730 8.266 -14.887 1.00 82.38 109 PHE A C 1
ATOM 813 O O . PHE A 1 109 ? 6.999 9.466 -14.997 1.00 82.38 109 PHE A O 1
ATOM 820 N N . THR A 1 110 ? 6.362 7.745 -13.718 1.00 83.50 110 THR A N 1
ATOM 821 C CA . THR A 1 110 ? 6.067 8.557 -12.534 1.00 83.50 110 THR A CA 1
ATOM 822 C C . THR A 1 110 ? 7.331 9.072 -11.846 1.00 83.50 110 THR A C 1
ATOM 824 O O . THR A 1 110 ? 7.347 10.176 -11.303 1.00 83.50 110 THR A O 1
ATOM 827 N N . GLY A 1 111 ? 8.421 8.321 -11.894 1.00 84.69 111 GLY A N 1
ATOM 828 C CA . GLY A 1 111 ? 9.640 8.561 -11.139 1.00 84.69 111 GLY A CA 1
ATOM 829 C C . GLY A 1 111 ? 9.517 8.157 -9.666 1.00 84.69 111 GLY A C 1
ATOM 830 O O . GLY A 1 111 ? 8.647 8.632 -8.936 1.00 84.69 111 GLY A O 1
ATOM 831 N N . ILE A 1 112 ? 10.474 7.348 -9.205 1.00 88.94 112 ILE A N 1
ATOM 832 C CA . ILE A 1 112 ? 10.565 6.835 -7.825 1.00 88.94 112 ILE A CA 1
ATOM 833 C C . ILE A 1 112 ? 10.392 7.926 -6.750 1.00 88.94 112 ILE A C 1
ATOM 835 O O . ILE A 1 112 ? 9.636 7.686 -5.810 1.00 88.94 112 ILE A O 1
ATOM 839 N N . PRO A 1 113 ? 10.999 9.133 -6.847 1.00 93.44 113 PRO A N 1
ATOM 840 C CA . PRO A 1 113 ? 10.778 10.173 -5.842 1.00 93.44 113 PRO A CA 1
ATOM 841 C C . PRO A 1 113 ? 9.313 10.556 -5.640 1.00 93.44 113 PRO A C 1
ATOM 843 O O . PRO A 1 113 ? 8.875 10.633 -4.498 1.00 93.44 113 PRO A O 1
ATOM 846 N N . ALA A 1 114 ? 8.543 10.710 -6.721 1.00 91.56 114 ALA A N 1
ATOM 847 C CA . ALA A 1 114 ? 7.129 11.059 -6.627 1.00 91.56 114 ALA A CA 1
ATOM 848 C C . ALA A 1 114 ? 6.302 9.925 -6.003 1.00 91.56 114 ALA A C 1
ATOM 850 O O . ALA A 1 114 ? 5.410 10.187 -5.201 1.00 91.56 114 ALA A O 1
ATOM 851 N N . VAL A 1 115 ? 6.633 8.667 -6.314 1.00 97.75 115 VAL A N 1
ATOM 852 C CA . VAL A 1 115 ? 5.971 7.489 -5.727 1.00 97.75 115 VAL A CA 1
ATOM 853 C C . VAL A 1 115 ? 6.256 7.384 -4.224 1.00 97.75 115 VAL A C 1
ATOM 855 O O . VAL A 1 115 ? 5.337 7.163 -3.435 1.00 97.75 115 VAL A O 1
ATOM 858 N N . VAL A 1 116 ? 7.510 7.589 -3.808 1.00 98.38 116 VAL A N 1
ATOM 859 C CA . VAL A 1 116 ? 7.908 7.586 -2.390 1.00 98.38 116 VAL A CA 1
ATOM 860 C C . VAL A 1 116 ? 7.230 8.726 -1.631 1.00 98.38 116 VAL A C 1
ATOM 862 O O . VAL A 1 116 ? 6.650 8.496 -0.570 1.00 98.38 116 VAL A O 1
ATOM 865 N N . ASP A 1 117 ? 7.256 9.939 -2.182 1.00 98.19 117 ASP A N 1
ATOM 866 C CA . ASP A 1 117 ? 6.635 11.103 -1.550 1.00 98.19 117 ASP A CA 1
ATOM 867 C C . ASP A 1 117 ? 5.112 10.929 -1.445 1.00 98.19 117 ASP A C 1
ATOM 869 O O . ASP A 1 117 ? 4.521 11.292 -0.429 1.00 98.19 117 ASP A O 1
ATOM 873 N N . MET A 1 118 ? 4.469 10.313 -2.443 1.00 98.69 118 MET A N 1
ATOM 874 C CA . MET A 1 118 ? 3.045 9.974 -2.395 1.00 98.69 118 MET A CA 1
ATOM 875 C C . MET A 1 118 ? 2.726 8.935 -1.311 1.00 98.69 118 MET A C 1
ATOM 877 O O . MET A 1 118 ? 1.747 9.095 -0.581 1.00 98.69 118 MET A O 1
ATOM 881 N N . ALA A 1 119 ? 3.568 7.910 -1.139 1.00 98.69 119 ALA A N 1
ATOM 882 C CA . ALA A 1 119 ? 3.406 6.928 -0.065 1.00 98.69 119 ALA A CA 1
ATOM 883 C C . ALA A 1 119 ? 3.459 7.579 1.323 1.00 98.69 119 ALA A C 1
ATOM 885 O O . ALA A 1 119 ? 2.582 7.347 2.161 1.00 98.69 119 ALA A O 1
ATOM 886 N N . VAL A 1 120 ? 4.448 8.451 1.546 1.00 98.62 120 VAL A N 1
ATOM 887 C CA . VAL A 1 120 ? 4.571 9.235 2.781 1.00 98.62 120 VAL A CA 1
ATOM 888 C C . VAL A 1 120 ? 3.351 10.138 2.972 1.00 98.62 120 VAL A C 1
ATOM 890 O O . VAL A 1 120 ? 2.766 10.140 4.056 1.00 98.62 120 VAL A O 1
ATOM 893 N N . LYS A 1 121 ? 2.945 10.891 1.937 1.00 97.62 121 LYS A N 1
ATOM 894 C CA . LYS A 1 121 ? 1.786 11.799 1.982 1.00 97.62 121 LYS A CA 1
ATOM 895 C C . LYS A 1 121 ? 0.519 11.067 2.420 1.00 97.62 121 LYS A C 1
ATOM 897 O O . LYS A 1 121 ? -0.136 11.528 3.352 1.00 97.62 121 LYS A O 1
ATOM 902 N N . LEU A 1 122 ? 0.217 9.925 1.797 1.00 98.50 122 LEU A N 1
ATOM 903 C CA . LEU A 1 122 ? -1.005 9.153 2.047 1.00 98.50 122 LEU A CA 1
ATOM 904 C C . LEU A 1 122 ? -1.029 8.437 3.403 1.00 98.50 122 LEU A C 1
ATOM 906 O O . LEU A 1 122 ? -2.115 8.153 3.915 1.00 98.50 122 LEU A O 1
ATOM 910 N N . GLY A 1 123 ? 0.131 8.176 4.014 1.00 97.31 123 GLY A N 1
ATOM 911 C CA . GLY A 1 123 ? 0.172 7.729 5.406 1.00 97.31 123 GLY A CA 1
ATOM 912 C C . GLY A 1 123 ? 1.345 6.854 5.826 1.00 97.31 123 GLY A C 1
ATOM 913 O O . GLY A 1 123 ? 1.474 6.626 7.025 1.00 97.31 123 GLY A O 1
ATOM 914 N N . MET A 1 124 ? 2.215 6.420 4.908 1.00 97.94 124 MET A N 1
ATOM 915 C CA . MET A 1 124 ? 3.415 5.625 5.221 1.00 97.94 124 MET A CA 1
ATOM 916 C C . MET A 1 124 ? 4.549 6.505 5.774 1.00 97.94 124 MET A C 1
ATOM 918 O O . MET A 1 124 ? 5.652 6.556 5.227 1.00 97.94 124 MET A O 1
ATOM 922 N N . ARG A 1 125 ? 4.263 7.274 6.829 1.00 96.62 125 ARG A N 1
ATOM 923 C CA . ARG A 1 125 ? 5.161 8.297 7.393 1.00 96.62 125 ARG A CA 1
ATOM 924 C C . ARG A 1 125 ? 6.436 7.685 7.975 1.00 96.62 125 ARG A C 1
ATOM 926 O O . ARG A 1 125 ? 7.481 8.334 7.956 1.00 96.62 125 ARG A O 1
ATOM 933 N N . SER A 1 126 ? 6.387 6.429 8.415 1.00 96.38 126 SER A N 1
ATOM 934 C CA . SER A 1 126 ? 7.551 5.687 8.896 1.00 96.38 126 SER A CA 1
ATOM 935 C C . SER A 1 126 ? 8.646 5.513 7.841 1.00 96.38 126 SER A C 1
ATOM 937 O O . SER A 1 126 ? 9.805 5.344 8.217 1.00 96.38 126 SER A O 1
ATOM 939 N N . LEU A 1 127 ? 8.340 5.624 6.540 1.00 96.94 127 LEU A N 1
ATOM 940 C CA . LEU A 1 127 ? 9.357 5.607 5.482 1.00 96.94 127 LEU A CA 1
ATOM 941 C C . LEU A 1 127 ? 10.352 6.770 5.614 1.00 96.94 127 LEU A C 1
ATOM 943 O O . LEU A 1 127 ? 11.529 6.601 5.292 1.00 96.94 127 LEU A O 1
ATOM 947 N N . ASP A 1 128 ? 9.904 7.926 6.112 1.00 97.06 128 ASP A N 1
ATOM 948 C CA . ASP A 1 128 ? 10.736 9.122 6.281 1.00 97.06 128 ASP A CA 1
ATOM 949 C C . ASP A 1 128 ? 11.487 9.162 7.616 1.00 97.06 128 ASP A C 1
ATOM 951 O O . ASP A 1 128 ? 12.484 9.873 7.731 1.00 97.06 128 ASP A O 1
ATOM 955 N N . THR A 1 129 ? 11.057 8.384 8.610 1.00 95.25 129 THR A N 1
ATOM 956 C CA . THR A 1 129 ? 11.642 8.406 9.961 1.00 95.25 129 THR A CA 1
ATOM 957 C C . THR A 1 129 ? 12.436 7.149 10.302 1.00 95.25 129 THR A C 1
ATOM 959 O O . THR A 1 129 ? 13.361 7.210 11.111 1.00 95.25 129 THR A O 1
ATOM 962 N N . THR A 1 130 ? 12.129 6.011 9.676 1.00 94.31 130 THR A N 1
ATOM 963 C CA . THR A 1 130 ? 12.801 4.735 9.945 1.00 94.31 130 THR A CA 1
ATOM 964 C C . THR A 1 130 ? 14.156 4.698 9.244 1.00 94.31 130 THR A C 1
ATOM 966 O O . THR A 1 130 ? 14.202 4.820 8.015 1.00 94.31 130 THR A O 1
ATOM 969 N N . PRO A 1 131 ? 15.267 4.494 9.978 1.00 94.56 131 PRO A N 1
ATOM 970 C CA . PRO A 1 131 ? 16.584 4.347 9.375 1.00 94.56 131 PRO A CA 1
ATOM 971 C C . PRO A 1 131 ? 16.643 3.157 8.416 1.00 94.56 131 PRO A C 1
ATOM 973 O O . PRO A 1 131 ? 16.243 2.046 8.767 1.00 94.56 131 PRO A O 1
ATOM 976 N N . PHE A 1 132 ? 17.202 3.369 7.228 1.00 92.62 132 PHE A N 1
ATOM 977 C CA . PHE A 1 132 ? 17.488 2.290 6.290 1.00 92.62 132 PHE A CA 1
ATOM 978 C C . PHE A 1 132 ? 18.551 1.354 6.879 1.00 92.62 132 PHE A C 1
ATOM 980 O O . PHE A 1 132 ? 19.544 1.827 7.443 1.00 92.62 132 PHE A O 1
ATOM 987 N N . ILE A 1 133 ? 18.353 0.042 6.741 1.00 90.00 133 ILE A N 1
ATOM 988 C CA . ILE A 1 133 ? 19.331 -0.981 7.127 1.00 90.00 133 ILE A CA 1
ATOM 989 C C . ILE A 1 133 ? 20.186 -1.311 5.909 1.00 90.00 133 ILE A C 1
ATOM 991 O O . ILE A 1 133 ? 19.659 -1.759 4.895 1.00 90.00 133 ILE A O 1
ATOM 995 N N . ASP A 1 134 ? 21.497 -1.111 6.011 1.00 85.88 134 ASP A N 1
ATOM 996 C CA . ASP A 1 134 ? 22.425 -1.517 4.958 1.00 85.88 134 ASP A CA 1
ATOM 997 C C . ASP A 1 134 ? 22.415 -3.051 4.825 1.00 85.88 134 ASP A C 1
ATOM 999 O O . ASP A 1 134 ? 22.772 -3.740 5.787 1.00 85.88 134 ASP A O 1
ATOM 1003 N N . PRO A 1 135 ? 22.027 -3.605 3.662 1.00 84.00 135 PRO A N 1
ATOM 1004 C CA . PRO A 1 135 ? 21.916 -5.048 3.479 1.00 84.00 135 PRO A CA 1
ATOM 1005 C C . PRO A 1 135 ? 23.267 -5.773 3.564 1.00 84.00 135 PRO A C 1
ATOM 1007 O O . PRO A 1 135 ? 23.289 -6.960 3.875 1.00 84.00 135 PRO A O 1
ATOM 1010 N N . ASN A 1 136 ? 24.391 -5.083 3.335 1.00 85.56 136 ASN A N 1
ATOM 1011 C CA . ASN A 1 136 ? 25.722 -5.692 3.396 1.00 85.56 136 ASN A CA 1
ATOM 1012 C C . ASN A 1 136 ? 26.242 -5.817 4.831 1.00 85.56 136 ASN A C 1
ATOM 1014 O O . ASN A 1 136 ? 27.003 -6.730 5.143 1.00 85.56 136 ASN A O 1
ATOM 1018 N N . THR A 1 137 ? 25.863 -4.882 5.706 1.00 89.50 137 THR A N 1
ATOM 1019 C CA . THR A 1 137 ? 26.391 -4.807 7.078 1.00 89.50 137 THR A CA 1
ATOM 1020 C C . THR A 1 137 ? 25.354 -5.133 8.149 1.00 89.50 137 THR A C 1
ATOM 1022 O O . THR A 1 137 ? 25.721 -5.366 9.301 1.00 89.50 137 THR A O 1
ATOM 1025 N N . GLY A 1 138 ? 24.065 -5.122 7.804 1.00 86.94 138 GLY A N 1
ATOM 1026 C CA . GLY A 1 138 ? 22.951 -5.261 8.740 1.00 86.94 138 GLY A CA 1
ATOM 1027 C C . GLY A 1 138 ? 22.796 -4.077 9.700 1.00 86.94 138 GLY A C 1
ATOM 1028 O O . GLY A 1 138 ? 22.056 -4.175 10.680 1.00 86.94 138 GLY A O 1
ATOM 1029 N N . LYS A 1 139 ? 23.500 -2.959 9.469 1.00 90.94 139 LYS A N 1
ATOM 1030 C CA . LYS A 1 139 ? 23.513 -1.802 10.375 1.00 90.94 139 LYS A CA 1
ATOM 1031 C C . LYS A 1 139 ? 22.549 -0.713 9.918 1.00 90.94 139 LYS A C 1
ATOM 1033 O O . LYS A 1 139 ? 22.371 -0.473 8.726 1.00 90.94 139 LYS A O 1
ATOM 1038 N N . ARG A 1 140 ? 21.965 -0.008 10.892 1.00 91.94 140 ARG A N 1
ATOM 1039 C CA . ARG A 1 140 ? 21.190 1.218 10.655 1.00 91.94 140 ARG A CA 1
ATOM 1040 C C . ARG A 1 140 ? 22.101 2.298 10.079 1.00 91.94 140 ARG A C 1
ATOM 1042 O O . ARG A 1 140 ? 23.156 2.584 10.641 1.00 91.94 140 ARG A O 1
ATOM 1049 N N . THR A 1 141 ? 21.668 2.900 8.982 1.00 92.00 141 THR A N 1
ATOM 1050 C CA . THR A 1 141 ? 22.296 4.093 8.409 1.00 92.00 141 THR A CA 1
ATOM 1051 C C . THR A 1 141 ? 21.753 5.358 9.083 1.00 92.00 141 THR A C 1
ATOM 1053 O O . THR A 1 141 ? 20.799 5.309 9.855 1.00 92.00 141 THR A O 1
ATOM 1056 N N . ASN A 1 142 ? 22.342 6.515 8.787 1.00 93.75 142 ASN A N 1
ATOM 1057 C CA . ASN A 1 142 ? 21.827 7.821 9.218 1.00 93.75 142 ASN A CA 1
ATOM 1058 C C . ASN A 1 142 ? 20.720 8.375 8.300 1.00 93.75 142 ASN A C 1
ATOM 1060 O O . ASN A 1 142 ? 20.284 9.508 8.484 1.00 93.75 142 ASN A O 1
ATOM 1064 N N . ARG A 1 143 ? 20.295 7.616 7.284 1.00 95.44 143 ARG A N 1
ATOM 1065 C CA . ARG A 1 143 ? 19.310 8.036 6.285 1.00 95.44 143 ARG A CA 1
ATOM 1066 C C . ARG A 1 143 ? 18.052 7.197 6.422 1.00 95.44 143 ARG A C 1
ATOM 1068 O O . ARG A 1 143 ? 18.126 6.005 6.713 1.00 95.44 143 ARG A O 1
ATOM 1075 N N . SER A 1 144 ? 16.900 7.810 6.184 1.00 96.69 144 SER A N 1
ATOM 1076 C CA . SER A 1 144 ? 15.627 7.097 6.192 1.00 96.69 144 SER A CA 1
ATOM 1077 C C . SER A 1 144 ? 15.479 6.162 4.990 1.00 96.69 144 SER A C 1
ATOM 1079 O O . SER A 1 144 ? 16.182 6.309 3.981 1.00 96.69 144 SER A O 1
ATOM 1081 N N . ILE A 1 145 ? 14.540 5.217 5.078 1.00 95.56 145 ILE A N 1
ATOM 1082 C CA . ILE A 1 145 ? 14.162 4.336 3.962 1.00 95.56 145 ILE A CA 1
ATOM 1083 C C . ILE A 1 145 ? 13.819 5.168 2.721 1.00 95.56 145 ILE A C 1
ATOM 1085 O O . ILE A 1 145 ? 14.354 4.904 1.643 1.00 95.56 145 ILE A O 1
ATOM 1089 N N . ALA A 1 146 ? 12.997 6.208 2.865 1.00 96.94 146 ALA A N 1
ATOM 1090 C CA . ALA A 1 146 ? 12.622 7.103 1.776 1.00 96.94 146 ALA A CA 1
ATOM 1091 C C . ALA A 1 146 ? 13.838 7.822 1.174 1.00 96.94 146 ALA A C 1
ATOM 1093 O O . ALA A 1 146 ? 14.007 7.850 -0.047 1.00 96.94 146 ALA A O 1
ATOM 1094 N N . ALA A 1 147 ? 14.731 8.363 2.011 1.00 95.31 147 ALA A N 1
ATOM 1095 C CA . ALA A 1 147 ? 15.914 9.077 1.541 1.00 95.31 147 ALA A CA 1
ATOM 1096 C C . ALA A 1 147 ? 16.862 8.173 0.738 1.00 95.31 147 ALA A C 1
ATOM 1098 O O . ALA A 1 147 ? 17.415 8.613 -0.274 1.00 95.31 147 ALA A O 1
ATOM 1099 N N . VAL A 1 148 ? 17.068 6.926 1.174 1.00 92.75 148 VAL A N 1
ATOM 1100 C CA . VAL A 1 148 ? 17.902 5.953 0.449 1.00 92.75 148 VAL A CA 1
ATOM 1101 C C . VAL A 1 148 ? 17.220 5.502 -0.840 1.00 92.75 148 VAL A C 1
ATOM 1103 O O . VAL A 1 148 ? 17.849 5.568 -1.895 1.00 92.75 148 VAL A O 1
ATOM 1106 N N . THR A 1 149 ? 15.934 5.143 -0.778 1.00 92.31 149 THR A N 1
ATOM 1107 C CA . THR A 1 149 ? 15.135 4.700 -1.935 1.00 92.31 149 THR A CA 1
ATOM 1108 C C . THR A 1 149 ? 15.190 5.715 -3.075 1.00 92.31 149 THR A C 1
ATOM 1110 O O . THR A 1 149 ? 15.477 5.351 -4.216 1.00 92.31 149 THR A O 1
ATOM 1113 N N . LYS A 1 150 ? 15.005 7.004 -2.758 1.00 91.38 150 LYS A N 1
ATOM 1114 C CA . LYS A 1 150 ? 15.065 8.097 -3.737 1.00 91.38 150 LYS A CA 1
ATOM 1115 C C . LYS A 1 150 ? 16.455 8.271 -4.344 1.00 91.38 150 LYS A C 1
ATOM 1117 O O . LYS A 1 150 ? 16.583 8.391 -5.558 1.00 91.38 150 LYS A O 1
ATOM 1122 N N . ALA A 1 151 ? 17.501 8.276 -3.520 1.00 86.19 151 ALA A N 1
ATOM 1123 C CA . ALA A 1 151 ? 18.857 8.537 -4.005 1.00 86.19 151 ALA A CA 1
ATOM 1124 C C . ALA A 1 151 ? 19.463 7.376 -4.797 1.00 86.19 151 ALA A C 1
ATOM 1126 O O . ALA A 1 151 ? 20.268 7.614 -5.691 1.00 86.19 151 ALA A O 1
ATOM 1127 N N . GLN A 1 152 ? 19.097 6.139 -4.461 1.00 85.94 152 GLN A N 1
ATOM 1128 C CA . GLN A 1 152 ? 19.581 4.942 -5.150 1.00 85.94 152 GLN A CA 1
ATOM 1129 C C . GLN A 1 152 ? 18.660 4.495 -6.292 1.00 85.94 152 GLN A C 1
ATOM 1131 O O . GLN A 1 152 ? 18.965 3.505 -6.944 1.00 85.94 152 GLN A O 1
ATOM 1136 N N . ALA A 1 153 ? 17.556 5.211 -6.543 1.00 84.69 153 ALA A N 1
ATOM 1137 C CA . ALA A 1 153 ? 16.565 4.855 -7.558 1.00 84.69 153 ALA A CA 1
ATOM 1138 C C . ALA A 1 153 ? 16.120 3.380 -7.453 1.00 84.69 153 ALA A C 1
ATOM 1140 O O . ALA A 1 153 ? 16.119 2.640 -8.437 1.00 84.69 153 ALA A O 1
ATOM 1141 N N . LEU A 1 154 ? 15.734 2.956 -6.242 1.00 88.06 154 LEU A N 1
ATOM 1142 C CA . LEU A 1 154 ? 15.304 1.581 -5.978 1.00 88.06 154 LEU A CA 1
ATOM 1143 C C . LEU A 1 154 ? 13.909 1.308 -6.570 1.00 88.06 154 LEU A C 1
ATOM 1145 O O . LEU A 1 154 ? 12.895 1.493 -5.903 1.00 88.06 154 LEU A O 1
ATOM 1149 N N . ALA A 1 155 ? 13.867 0.822 -7.811 1.00 86.75 155 ALA A N 1
ATOM 1150 C CA . ALA A 1 155 ? 12.633 0.509 -8.549 1.00 86.75 155 ALA A CA 1
ATOM 1151 C C . ALA A 1 155 ? 11.837 -0.692 -8.006 1.00 86.75 155 ALA A C 1
ATOM 1153 O O . ALA A 1 155 ? 10.778 -1.054 -8.509 1.00 86.75 155 ALA A O 1
ATOM 1154 N N . SER A 1 156 ? 12.340 -1.358 -6.966 1.00 90.31 156 SER A N 1
ATOM 1155 C CA . SER A 1 156 ? 11.553 -2.350 -6.232 1.00 90.31 156 SER A CA 1
ATOM 1156 C C . SER A 1 156 ? 10.530 -1.698 -5.294 1.00 90.31 156 SER A C 1
ATOM 1158 O O . SER A 1 156 ? 9.749 -2.413 -4.664 1.00 90.31 156 SER A O 1
ATOM 1160 N N . PHE A 1 157 ? 10.515 -0.361 -5.175 1.00 95.00 157 PHE A N 1
ATOM 1161 C CA . PHE A 1 157 ? 9.612 0.350 -4.273 1.00 95.00 157 PHE A CA 1
ATOM 1162 C C . PHE A 1 157 ? 8.140 0.116 -4.624 1.00 95.00 157 PHE A C 1
ATOM 1164 O O . PHE A 1 157 ? 7.371 -0.246 -3.734 1.00 95.00 157 PHE A O 1
ATOM 1171 N N . THR A 1 158 ? 7.755 0.211 -5.904 1.00 95.94 158 THR A N 1
ATOM 1172 C CA . THR A 1 158 ? 6.386 -0.119 -6.353 1.00 95.94 158 THR A CA 1
ATOM 1173 C C . THR A 1 158 ? 5.968 -1.562 -6.029 1.00 95.94 158 THR A C 1
ATOM 1175 O O . THR A 1 158 ? 4.791 -1.848 -5.806 1.00 95.94 158 THR A O 1
ATOM 1178 N N . LEU A 1 159 ? 6.938 -2.479 -5.923 1.00 94.75 159 LEU A N 1
ATOM 1179 C CA . LEU A 1 159 ? 6.718 -3.881 -5.556 1.00 94.75 159 LEU A CA 1
ATOM 1180 C C . LEU A 1 159 ? 6.674 -4.105 -4.034 1.00 94.75 159 LEU A C 1
ATOM 1182 O O . LEU A 1 159 ? 6.484 -5.234 -3.596 1.00 94.75 159 LEU A O 1
ATOM 1186 N N . GLY A 1 160 ? 6.838 -3.054 -3.223 1.00 93.94 160 GLY A N 1
ATOM 1187 C CA . GLY A 1 160 ? 6.608 -3.067 -1.778 1.00 93.94 160 GLY A CA 1
ATOM 1188 C C . GLY A 1 160 ? 7.547 -3.965 -0.983 1.00 93.94 160 GLY A C 1
ATOM 1189 O O . GLY A 1 160 ? 7.116 -4.635 -0.048 1.00 93.94 160 GLY A O 1
ATOM 1190 N N . THR A 1 161 ? 8.837 -3.970 -1.323 1.00 88.06 161 THR A N 1
ATOM 1191 C CA . THR A 1 161 ? 9.868 -4.723 -0.583 1.00 88.06 161 THR A CA 1
ATOM 1192 C C . THR A 1 161 ? 10.330 -4.027 0.702 1.00 88.06 161 THR A C 1
ATOM 1194 O O . THR A 1 161 ? 11.160 -4.566 1.429 1.00 88.06 161 THR A O 1
ATOM 1197 N N . THR A 1 162 ? 9.843 -2.813 0.976 1.00 89.94 162 THR A N 1
ATOM 1198 C CA . THR A 1 162 ? 10.305 -1.989 2.103 1.00 89.94 162 THR A CA 1
ATOM 1199 C C . THR A 1 162 ? 9.606 -2.355 3.414 1.00 89.94 162 THR A C 1
ATOM 1201 O O . THR A 1 162 ? 8.438 -2.752 3.385 1.00 89.94 162 THR A O 1
ATOM 1204 N N . PRO A 1 163 ? 10.279 -2.203 4.574 1.00 91.69 163 PRO A N 1
ATOM 1205 C CA . PRO A 1 163 ? 9.635 -2.354 5.873 1.00 91.69 163 PRO A CA 1
ATOM 1206 C C . PRO A 1 163 ? 8.333 -1.554 5.963 1.00 91.69 163 PRO A C 1
ATOM 1208 O O . PRO A 1 163 ? 8.281 -0.404 5.530 1.00 91.69 163 PRO A O 1
ATOM 1211 N N . THR A 1 164 ? 7.280 -2.169 6.496 1.00 94.06 164 THR A N 1
ATOM 1212 C CA . THR A 1 164 ? 5.913 -1.632 6.420 1.00 94.06 164 THR A CA 1
ATOM 1213 C C . THR A 1 164 ? 5.237 -1.687 7.790 1.00 94.06 164 THR A C 1
ATOM 1215 O O . THR A 1 164 ? 5.229 -2.739 8.423 1.00 94.06 164 THR A O 1
ATOM 1218 N N . SER A 1 165 ? 4.629 -0.584 8.243 1.00 96.00 165 SER A N 1
ATOM 1219 C CA . SER A 1 165 ? 3.720 -0.585 9.400 1.00 96.00 165 SER A CA 1
ATOM 1220 C C . SER A 1 165 ? 2.289 -0.947 8.977 1.00 96.00 165 SER A C 1
ATOM 1222 O O . SER A 1 165 ? 1.730 -0.337 8.062 1.00 96.00 165 SER A O 1
ATOM 1224 N N . VAL A 1 166 ? 1.677 -1.928 9.653 1.00 96.12 166 VAL A N 1
ATOM 1225 C CA . VAL A 1 166 ? 0.291 -2.358 9.375 1.00 96.12 166 VAL A CA 1
ATOM 1226 C C . VAL A 1 166 ? -0.706 -1.249 9.723 1.00 96.12 166 VAL A C 1
ATOM 1228 O O . VAL A 1 166 ? -1.637 -0.997 8.958 1.00 96.12 166 VAL A O 1
ATOM 1231 N N . LEU A 1 167 ? -0.485 -0.544 10.838 1.00 97.56 167 LEU A N 1
ATOM 1232 C CA . LEU A 1 167 ? -1.300 0.599 11.250 1.00 97.56 167 LEU A CA 1
ATOM 1233 C C . LEU A 1 167 ? -1.267 1.727 10.212 1.00 97.56 167 LEU A C 1
ATOM 1235 O O . LEU A 1 167 ? -2.309 2.298 9.894 1.00 97.56 167 LEU A O 1
ATOM 1239 N N . GLU A 1 168 ? -0.092 2.036 9.658 1.00 97.88 168 GLU A N 1
ATOM 1240 C CA . GLU A 1 168 ? 0.020 3.051 8.607 1.00 97.88 168 GLU A CA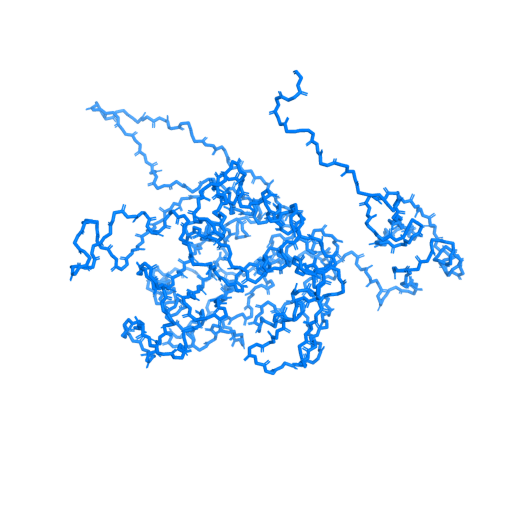 1
ATOM 1241 C C . GLU A 1 168 ? -0.701 2.630 7.327 1.00 97.88 168 GLU A C 1
ATOM 1243 O O . GLU A 1 168 ? -1.426 3.443 6.758 1.00 97.88 168 GLU A O 1
ATOM 1248 N N . LEU A 1 169 ? -0.599 1.361 6.915 1.00 97.56 169 LEU A N 1
ATOM 1249 C CA . LEU A 1 169 ? -1.357 0.856 5.766 1.00 97.56 169 LEU A CA 1
ATOM 1250 C C . LEU A 1 169 ? -2.871 0.935 5.973 1.00 97.56 169 LEU A C 1
ATOM 1252 O O . LEU A 1 169 ? -3.592 1.357 5.069 1.00 97.56 169 LEU A O 1
ATOM 1256 N N . ALA A 1 170 ? -3.368 0.563 7.155 1.00 98.19 170 ALA A N 1
ATOM 1257 C CA . ALA A 1 170 ? -4.784 0.718 7.480 1.00 98.19 170 ALA A CA 1
ATOM 1258 C C . ALA A 1 170 ? -5.208 2.195 7.391 1.00 98.19 170 ALA A C 1
ATOM 1260 O O . ALA A 1 170 ? -6.278 2.513 6.862 1.00 98.19 170 ALA A O 1
ATOM 1261 N N . ASN A 1 171 ? -4.335 3.098 7.849 1.00 98.25 171 ASN A N 1
ATOM 1262 C CA . ASN A 1 171 ? -4.551 4.536 7.793 1.00 98.25 171 ASN A CA 1
ATOM 1263 C C . ASN A 1 171 ? -4.478 5.101 6.363 1.00 98.25 171 ASN A C 1
ATOM 1265 O O . ASN A 1 171 ? -5.198 6.046 6.076 1.00 98.25 171 ASN A O 1
ATOM 1269 N N . VAL A 1 172 ? -3.692 4.519 5.447 1.00 98.56 172 VAL A N 1
ATOM 1270 C CA . VAL A 1 172 ? -3.710 4.875 4.011 1.00 98.56 172 VAL A CA 1
ATOM 1271 C C . VAL A 1 172 ? -5.101 4.642 3.425 1.00 98.56 172 VAL A C 1
ATOM 1273 O O . VAL A 1 172 ? -5.650 5.533 2.778 1.00 98.56 172 VAL A O 1
ATOM 1276 N N . GLY A 1 173 ? -5.706 3.481 3.694 1.00 98.44 173 GLY A N 1
ATOM 1277 C CA . GLY A 1 173 ? -7.078 3.212 3.262 1.00 98.44 173 GLY A CA 1
ATOM 1278 C C . GLY A 1 173 ? -8.087 4.186 3.885 1.00 98.44 173 GLY A C 1
ATOM 1279 O O . GLY A 1 173 ? -8.976 4.668 3.188 1.00 98.44 173 GLY A O 1
ATOM 1280 N N . ALA A 1 174 ? -7.897 4.567 5.156 1.00 98.44 174 ALA A N 1
ATOM 1281 C CA . ALA A 1 174 ? -8.721 5.585 5.811 1.00 98.44 174 ALA A CA 1
ATOM 1282 C C . ALA A 1 174 ? -8.547 6.975 5.173 1.00 98.44 174 ALA A C 1
ATOM 1284 O O . ALA A 1 174 ? -9.531 7.669 4.961 1.00 98.44 174 ALA A O 1
ATOM 1285 N N . THR A 1 175 ? -7.325 7.371 4.805 1.00 98.69 175 THR A N 1
ATOM 1286 C CA . THR A 1 175 ? -7.049 8.629 4.090 1.00 98.69 175 THR A CA 1
ATOM 1287 C C . THR A 1 175 ? -7.783 8.688 2.755 1.00 98.69 175 THR A C 1
ATOM 1289 O O . THR A 1 175 ? -8.386 9.711 2.437 1.00 98.69 175 THR A O 1
ATOM 1292 N N . LEU A 1 176 ? -7.763 7.601 1.977 1.00 98.62 176 LEU A N 1
ATOM 1293 C CA . LEU A 1 176 ? -8.485 7.536 0.704 1.00 98.62 176 LEU A CA 1
ATOM 1294 C C . LEU A 1 176 ? -10.005 7.572 0.916 1.00 98.62 176 LEU A C 1
ATOM 1296 O O . LEU A 1 176 ? -10.692 8.332 0.239 1.00 98.62 176 LEU A O 1
ATOM 1300 N N . ALA A 1 177 ? -10.518 6.812 1.889 1.00 97.88 177 ALA A N 1
ATOM 1301 C CA . ALA A 1 177 ? -11.936 6.810 2.253 1.00 97.88 177 ALA A CA 1
ATOM 1302 C C . ALA A 1 177 ? -12.433 8.181 2.738 1.00 97.88 177 ALA A C 1
ATOM 1304 O O . ALA A 1 177 ? -13.573 8.553 2.470 1.00 97.88 177 ALA A O 1
ATOM 1305 N N . SER A 1 178 ? -11.564 8.948 3.401 1.00 96.88 178 SER A N 1
ATOM 1306 C CA . SER A 1 178 ? -11.807 10.313 3.876 1.00 96.88 178 SER A CA 1
ATOM 1307 C C . SER A 1 178 ? -11.514 11.386 2.814 1.00 96.88 178 SER A C 1
ATOM 1309 O O . SER A 1 178 ? -11.190 12.522 3.160 1.00 96.88 178 SER A O 1
ATOM 1311 N N . GLY A 1 179 ? -11.567 11.046 1.520 1.00 94.69 179 GLY A N 1
ATOM 1312 C CA . GLY A 1 179 ? -11.391 12.009 0.428 1.00 94.69 179 GLY A CA 1
ATOM 1313 C C . GLY A 1 179 ? -10.018 12.688 0.420 1.00 94.69 179 GLY A C 1
ATOM 1314 O O . GLY A 1 179 ? -9.915 13.865 0.091 1.00 94.69 179 GLY A O 1
ATOM 1315 N N . GLY A 1 180 ? -8.959 11.986 0.829 1.00 95.50 180 GLY A N 1
ATOM 1316 C CA . GLY A 1 180 ? -7.587 12.504 0.839 1.00 95.50 180 GLY A CA 1
ATOM 1317 C C . GLY A 1 180 ? -7.196 13.257 2.111 1.00 95.50 180 GLY A C 1
ATOM 1318 O O . GLY A 1 180 ? -6.090 13.798 2.183 1.00 95.50 180 GLY A O 1
ATOM 1319 N N . MET A 1 181 ? -8.069 13.287 3.120 1.00 97.62 181 MET A N 1
ATOM 1320 C CA . MET A 1 181 ? -7.759 13.818 4.444 1.00 97.62 181 MET A CA 1
ATOM 1321 C C . MET A 1 181 ? -6.975 12.781 5.250 1.00 97.62 181 MET A C 1
ATOM 1323 O O . MET A 1 181 ? -7.511 11.748 5.647 1.00 97.62 181 MET A O 1
ATOM 1327 N N . TRP A 1 182 ? -5.703 13.053 5.530 1.00 97.88 182 TRP A N 1
ATOM 1328 C CA . TRP A 1 182 ? -4.907 12.237 6.440 1.00 97.88 182 TRP A CA 1
ATOM 1329 C C . TRP A 1 182 ? -5.047 12.772 7.860 1.00 97.88 182 TRP A C 1
ATOM 1331 O O . TRP A 1 182 ? -4.802 13.947 8.123 1.00 97.88 182 TRP A O 1
ATOM 1341 N N . CYS A 1 183 ? -5.375 11.895 8.797 1.00 95.56 183 CYS A N 1
ATOM 1342 C CA . CYS A 1 183 ? -5.361 12.202 10.219 1.00 95.56 183 CYS A CA 1
ATOM 1343 C C . CYS A 1 183 ? -4.382 11.240 10.913 1.00 95.56 183 CYS A C 1
ATOM 1345 O O . CYS A 1 183 ? -4.478 10.031 10.656 1.00 95.56 183 CYS A O 1
ATOM 1347 N N . PRO A 1 184 ? -3.521 11.702 11.839 1.00 95.31 184 PRO A N 1
ATOM 1348 C CA . PRO A 1 184 ? -2.651 10.818 12.616 1.00 95.31 184 PRO A CA 1
ATOM 1349 C C . PRO A 1 184 ? -3.460 9.703 13.295 1.00 95.31 184 PRO A C 1
ATOM 1351 O O . PRO A 1 184 ? -4.524 9.991 13.854 1.00 95.31 184 PRO A O 1
ATOM 1354 N N . PRO A 1 185 ? -3.050 8.428 13.198 1.00 94.69 185 PRO A N 1
ATOM 1355 C CA . PRO A 1 185 ? -3.787 7.343 13.828 1.00 94.69 185 PRO A CA 1
ATOM 1356 C C . PRO A 1 185 ? -3.630 7.440 15.351 1.00 94.69 185 PRO A C 1
ATOM 1358 O O . PRO A 1 185 ? -2.507 7.388 15.848 1.00 94.69 185 PRO A O 1
ATOM 1361 N N . SER A 1 186 ? -4.739 7.578 16.083 1.00 91.19 186 SER A N 1
ATOM 1362 C CA . SER A 1 186 ? -4.734 7.649 17.552 1.00 91.19 186 SER A CA 1
ATOM 1363 C C . SER A 1 186 ? -5.601 6.537 18.152 1.00 91.19 186 SER A C 1
ATOM 1365 O O . SER A 1 186 ? -6.765 6.397 17.755 1.00 91.19 186 SER A O 1
ATOM 1367 N N . PRO A 1 187 ? -5.059 5.723 19.081 1.00 91.12 187 PRO A N 1
ATOM 1368 C CA . PRO A 1 187 ? -5.841 4.783 19.878 1.00 91.12 187 PRO A CA 1
ATOM 1369 C C . PRO A 1 187 ? -6.472 5.440 21.113 1.00 91.12 187 PRO A C 1
ATOM 1371 O O . PRO A 1 187 ? -7.147 4.757 21.880 1.00 91.12 187 PRO A O 1
ATOM 1374 N N . ILE A 1 188 ? -6.218 6.732 21.351 1.00 91.50 188 ILE A N 1
ATOM 1375 C CA . ILE A 1 188 ? -6.680 7.420 22.551 1.00 91.50 188 ILE A CA 1
ATOM 1376 C C . ILE A 1 188 ? -8.035 8.065 22.267 1.00 91.50 188 ILE A C 1
ATOM 1378 O O . ILE A 1 188 ? -8.143 8.958 21.436 1.00 91.50 188 ILE A O 1
ATOM 1382 N N . GLU A 1 189 ? -9.070 7.618 22.977 1.00 89.56 189 GLU A N 1
ATOM 1383 C CA . GLU A 1 189 ? -10.402 8.223 22.883 1.00 89.56 189 GLU A CA 1
ATOM 1384 C C . GLU A 1 189 ? -10.481 9.491 23.738 1.00 89.56 189 GLU A C 1
ATOM 1386 O O . GLU A 1 189 ? -10.842 10.569 23.274 1.00 89.56 189 GLU A O 1
ATOM 1391 N N . GLN A 1 190 ? -10.161 9.345 25.023 1.00 92.62 190 GLN A N 1
ATOM 1392 C CA . GLN A 1 190 ? -10.260 10.382 26.040 1.00 92.62 190 GLN A CA 1
ATOM 1393 C C . GLN A 1 190 ? -9.228 10.102 27.130 1.00 92.62 190 GLN A C 1
ATOM 1395 O O . GLN A 1 190 ? -8.937 8.947 27.446 1.00 92.62 190 GLN A O 1
ATOM 1400 N N . VAL A 1 191 ? -8.703 11.166 27.731 1.00 94.31 191 VAL A N 1
ATOM 1401 C CA . VAL A 1 191 ? -7.852 11.089 28.919 1.00 94.31 191 VAL A CA 1
ATOM 1402 C C . VAL A 1 191 ? -8.530 11.877 30.024 1.00 94.31 191 VAL A C 1
ATOM 1404 O O . VAL A 1 191 ? -9.003 12.986 29.791 1.00 94.31 191 VAL A O 1
ATOM 1407 N N . PHE A 1 192 ? -8.568 11.314 31.225 1.00 96.56 192 PHE A N 1
ATOM 1408 C CA . PHE A 1 192 ? -9.077 11.973 32.421 1.00 96.56 192 PHE A CA 1
ATOM 1409 C C . PHE A 1 192 ? -7.967 12.009 33.469 1.00 96.56 192 PHE A C 1
ATOM 1411 O O . PHE A 1 192 ? -7.199 11.052 33.587 1.00 96.56 192 PHE A O 1
ATOM 1418 N N . ASP A 1 193 ? -7.860 13.110 34.213 1.00 95.62 193 ASP A N 1
ATOM 1419 C CA . ASP A 1 193 ? -7.005 13.148 35.398 1.00 95.62 193 ASP A CA 1
ATOM 1420 C C . ASP A 1 193 ? -7.633 12.366 36.566 1.00 95.62 193 ASP A C 1
ATOM 1422 O O . ASP A 1 193 ? -8.768 11.887 36.495 1.00 95.62 193 ASP A O 1
ATOM 1426 N N . SER A 1 194 ? -6.893 12.232 37.668 1.00 96.44 194 SER A N 1
ATOM 1427 C CA . SER A 1 194 ? -7.348 11.500 38.858 1.00 96.44 194 SER A CA 1
ATOM 1428 C C . SER A 1 194 ? -8.590 12.101 39.527 1.00 96.44 194 SER A C 1
ATOM 1430 O O . SER A 1 194 ? -9.198 11.442 40.367 1.00 96.44 194 SER A O 1
ATOM 1432 N N . THR A 1 195 ? -8.976 13.330 39.170 1.00 96.75 195 THR A N 1
ATOM 1433 C CA . THR A 1 195 ? -10.177 14.006 39.680 1.00 96.75 195 THR A CA 1
ATOM 1434 C C . THR A 1 195 ? -11.393 13.822 38.769 1.00 96.75 195 THR A C 1
ATOM 1436 O O . THR A 1 195 ? -12.480 14.291 39.095 1.00 96.75 195 THR A O 1
ATOM 1439 N N . GLY A 1 196 ? -11.231 13.130 37.636 1.00 95.81 196 GLY A N 1
ATOM 1440 C CA . GLY A 1 196 ? -12.278 12.937 36.633 1.00 95.81 196 GLY A CA 1
ATOM 1441 C C . GLY A 1 196 ? -12.402 14.093 35.638 1.00 95.81 196 GLY A C 1
ATOM 1442 O O . GLY A 1 196 ? -13.333 14.108 34.835 1.00 95.81 196 GLY A O 1
ATOM 1443 N N . ARG A 1 197 ? -11.478 15.062 35.646 1.00 96.19 197 ARG A N 1
ATOM 1444 C CA . ARG A 1 197 ? -11.476 16.150 34.665 1.00 96.19 197 ARG A CA 1
ATOM 1445 C C . ARG A 1 197 ? -10.822 15.675 33.372 1.00 96.19 197 ARG A C 1
ATOM 1447 O O . ARG A 1 197 ? -9.705 15.159 33.380 1.00 96.19 197 ARG A O 1
ATOM 1454 N N . GLN A 1 198 ? -11.516 15.876 32.255 1.00 95.56 198 GLN A N 1
ATOM 1455 C CA . GLN A 1 198 ? -11.003 15.521 30.936 1.00 95.56 198 GLN A CA 1
ATOM 1456 C C . GLN A 1 198 ? -9.780 16.379 30.578 1.00 95.56 198 GLN A C 1
ATOM 1458 O O . GLN A 1 198 ? -9.802 17.606 30.696 1.00 95.56 198 GLN A O 1
ATOM 1463 N N . ILE A 1 199 ? -8.716 15.718 30.130 1.00 94.75 199 ILE A N 1
ATOM 1464 C CA . ILE A 1 199 ? -7.497 16.327 29.610 1.00 94.75 199 ILE A CA 1
ATOM 1465 C C . ILE A 1 199 ? -7.596 16.351 28.087 1.00 94.75 199 ILE A C 1
ATOM 1467 O O . ILE A 1 199 ? -7.719 15.308 27.442 1.00 94.75 199 ILE A O 1
ATOM 1471 N N . THR A 1 200 ? -7.503 17.543 27.506 1.00 89.56 200 THR A N 1
ATOM 1472 C CA . THR A 1 200 ? -7.369 17.697 26.056 1.00 89.56 200 THR A CA 1
ATOM 1473 C C . THR A 1 200 ? -5.959 17.312 25.635 1.00 89.56 200 THR A C 1
ATOM 1475 O O . THR A 1 200 ? -4.980 17.881 26.121 1.00 89.56 200 THR A O 1
ATOM 1478 N N . LEU A 1 201 ? -5.852 16.357 24.716 1.00 85.75 201 LEU A N 1
ATOM 1479 C CA . LEU A 1 201 ? -4.580 15.991 24.112 1.00 85.75 201 LEU A CA 1
ATOM 1480 C C . LEU A 1 201 ? -4.221 16.960 22.989 1.00 85.75 201 LEU A C 1
ATOM 1482 O O . LEU A 1 201 ? -5.065 17.329 22.175 1.00 85.75 201 LEU A O 1
ATOM 1486 N N . ASN A 1 202 ? -2.949 17.348 22.935 1.00 85.75 202 ASN A N 1
ATOM 1487 C CA . ASN A 1 202 ? -2.404 18.095 21.809 1.00 85.75 202 ASN A CA 1
ATOM 1488 C C . ASN A 1 202 ? -1.980 17.111 20.710 1.00 85.75 202 ASN A C 1
ATOM 1490 O O . ASN A 1 202 ? -0.803 16.767 20.591 1.00 85.75 202 ASN A O 1
ATOM 1494 N N . GLU A 1 203 ? -2.958 16.597 19.967 1.00 84.69 203 GLU A N 1
ATOM 1495 C CA . GLU A 1 203 ? -2.707 15.732 18.815 1.00 84.69 203 GLU A CA 1
ATOM 1496 C C . GLU A 1 203 ? -2.382 16.561 17.567 1.00 84.69 203 GLU A C 1
ATOM 1498 O O . GLU A 1 203 ? -2.811 17.707 17.417 1.00 84.69 203 GLU A O 1
ATOM 1503 N N . LEU A 1 204 ? -1.614 15.973 16.648 1.00 88.00 204 LEU A N 1
ATOM 1504 C CA . LEU A 1 204 ? -1.380 16.583 15.343 1.00 88.00 204 LEU A CA 1
ATOM 1505 C C . LEU A 1 204 ? -2.723 16.737 14.599 1.00 88.00 204 LEU A C 1
ATOM 1507 O O . LEU A 1 204 ? -3.522 15.796 14.577 1.00 88.00 204 LEU A O 1
ATOM 1511 N N . PRO A 1 205 ? -2.988 17.892 13.967 1.00 91.44 205 PRO A N 1
ATOM 1512 C CA . PRO A 1 205 ? -4.227 18.083 13.231 1.00 91.44 205 PRO A CA 1
ATOM 1513 C C . PRO A 1 205 ? -4.270 17.193 11.984 1.00 91.44 205 PRO A C 1
ATOM 1515 O O . PRO A 1 205 ? -3.240 16.813 11.417 1.00 91.44 205 PRO A O 1
ATOM 1518 N N . CYS A 1 206 ? -5.483 16.902 11.517 1.00 93.38 206 CYS A N 1
ATOM 1519 C CA . CYS A 1 206 ? -5.681 16.328 10.191 1.00 93.38 206 CYS A CA 1
ATOM 1520 C C . CYS A 1 206 ? -5.181 17.283 9.096 1.00 93.38 206 CYS A C 1
ATOM 1522 O O . CYS A 1 206 ? -5.135 18.499 9.280 1.00 93.38 206 CYS A O 1
ATOM 1524 N N . SER A 1 207 ? -4.800 16.739 7.944 1.00 93.12 207 SER A N 1
ATOM 1525 C CA . SER A 1 207 ? -4.288 17.493 6.801 1.00 93.12 207 SER A CA 1
ATOM 1526 C C . SER A 1 207 ? -4.821 16.920 5.492 1.00 93.12 207 SER A C 1
ATOM 1528 O O . SER A 1 207 ? -4.783 15.708 5.283 1.00 93.12 207 SER A O 1
ATOM 1530 N N . GLN A 1 208 ? -5.262 17.789 4.584 1.00 96.12 208 GLN A N 1
ATOM 1531 C CA . GLN A 1 208 ? -5.589 17.399 3.213 1.00 96.12 208 GLN A CA 1
ATOM 1532 C C . GLN A 1 208 ? -4.280 17.127 2.460 1.00 96.12 208 GLN A C 1
ATOM 1534 O O . GLN A 1 208 ? -3.514 18.054 2.203 1.00 96.12 208 GLN A O 1
ATOM 1539 N N . VAL A 1 209 ? -3.988 15.861 2.156 1.00 94.81 209 VAL A N 1
ATOM 1540 C CA . VAL A 1 209 ? -2.677 15.455 1.608 1.00 94.81 209 VAL A CA 1
ATOM 1541 C C . VAL A 1 209 ? -2.690 15.170 0.109 1.00 94.81 209 VAL A C 1
ATOM 1543 O O . VAL A 1 209 ?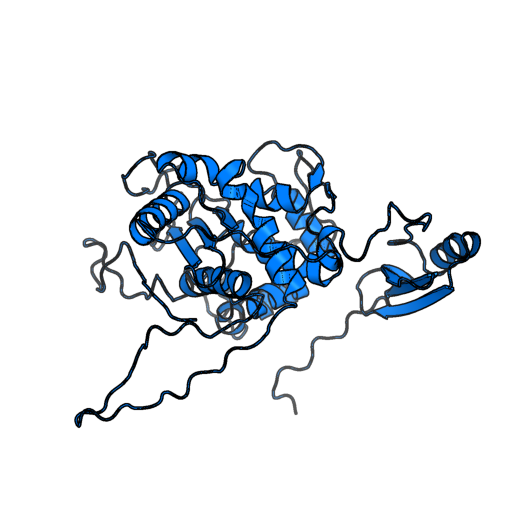 -1.630 15.201 -0.516 1.00 94.81 209 VAL A O 1
ATOM 1546 N N . VAL A 1 210 ? -3.868 14.912 -0.459 1.00 89.94 210 VAL A N 1
ATOM 1547 C CA . VAL A 1 210 ? -4.112 14.755 -1.902 1.00 89.94 210 VAL A CA 1
ATOM 1548 C C . VAL A 1 210 ? -5.450 15.398 -2.274 1.00 89.94 210 VAL A C 1
ATOM 1550 O O . VAL A 1 210 ? -6.284 15.617 -1.396 1.00 89.94 210 VAL A O 1
ATOM 1553 N N . ASP A 1 211 ? -5.666 15.706 -3.553 1.00 91.88 211 ASP A N 1
ATOM 1554 C CA . ASP A 1 211 ? -6.943 16.241 -4.048 1.00 91.88 211 ASP A CA 1
ATOM 1555 C C . ASP A 1 211 ? -8.109 15.263 -3.754 1.00 91.88 211 ASP A C 1
ATOM 1557 O O . ASP A 1 211 ? -7.950 14.051 -3.950 1.00 91.88 211 ASP A O 1
ATOM 1561 N N . PRO A 1 212 ? -9.283 15.743 -3.291 1.00 89.81 212 PRO A N 1
ATOM 1562 C CA . PRO A 1 212 ? -10.427 14.872 -3.017 1.00 89.81 212 PRO A CA 1
ATOM 1563 C C . PRO A 1 212 ? -10.914 14.066 -4.225 1.00 89.81 212 PRO A C 1
ATOM 1565 O O . PRO A 1 212 ? -11.300 12.908 -4.076 1.00 89.81 212 PRO A O 1
ATOM 1568 N N . GLY A 1 213 ? -10.862 14.644 -5.425 1.00 87.50 213 GLY A N 1
ATOM 1569 C CA . GLY A 1 213 ? -11.181 13.962 -6.673 1.00 87.50 213 GLY A CA 1
ATOM 1570 C C . GLY A 1 213 ? -10.208 12.824 -6.971 1.00 87.50 213 GLY A C 1
ATOM 1571 O O . GLY A 1 213 ? -10.650 11.741 -7.359 1.00 87.50 213 GLY A O 1
ATOM 1572 N N . LEU A 1 214 ? -8.909 13.017 -6.711 1.00 93.94 214 LEU A N 1
ATOM 1573 C CA . LEU A 1 214 ? -7.901 11.956 -6.829 1.00 93.94 214 LEU A CA 1
ATOM 1574 C C . LEU A 1 214 ? -8.203 10.827 -5.845 1.00 93.94 214 LEU A C 1
ATOM 1576 O O . LEU A 1 214 ? -8.289 9.668 -6.252 1.00 93.94 214 LEU A O 1
ATOM 1580 N N . ALA A 1 215 ? -8.401 11.158 -4.566 1.00 96.62 215 ALA A N 1
ATOM 1581 C CA . ALA A 1 215 ? -8.658 10.175 -3.518 1.00 96.62 215 ALA A CA 1
ATOM 1582 C C . ALA A 1 215 ? -9.919 9.347 -3.792 1.00 96.62 215 ALA A C 1
ATOM 1584 O O . ALA A 1 215 ? -9.860 8.119 -3.753 1.00 96.62 215 ALA A O 1
ATOM 1585 N N . ASN A 1 216 ? -11.030 10.004 -4.137 1.00 94.94 216 ASN A N 1
ATOM 1586 C CA . ASN A 1 216 ? -12.294 9.339 -4.451 1.00 94.94 216 ASN A CA 1
ATOM 1587 C C . ASN A 1 216 ? -12.171 8.446 -5.690 1.00 94.94 216 ASN A C 1
ATOM 1589 O O . ASN A 1 216 ? -12.628 7.302 -5.686 1.00 94.94 216 ASN A O 1
ATOM 1593 N N . THR A 1 217 ? -11.509 8.940 -6.740 1.00 97.50 217 THR A N 1
ATOM 1594 C CA . THR A 1 217 ? -11.313 8.178 -7.980 1.00 97.50 217 THR A CA 1
ATOM 1595 C C . THR A 1 217 ? -10.407 6.973 -7.755 1.00 97.50 217 THR A C 1
ATOM 1597 O O . THR A 1 217 ? -10.707 5.892 -8.253 1.00 97.50 217 THR A O 1
ATOM 1600 N N . LEU A 1 218 ? -9.342 7.111 -6.962 1.00 98.62 218 LEU A N 1
ATOM 1601 C CA . LEU A 1 218 ? -8.460 5.997 -6.624 1.00 98.62 218 LEU A CA 1
ATOM 1602 C C . LEU A 1 218 ? -9.148 4.974 -5.713 1.00 98.62 218 LEU A C 1
ATOM 1604 O O . LEU A 1 218 ? -9.005 3.775 -5.945 1.00 98.62 218 LEU A O 1
ATOM 1608 N N . LEU A 1 219 ? -9.929 5.419 -4.723 1.00 98.56 219 LEU A N 1
ATOM 1609 C CA . LEU A 1 219 ? -10.715 4.529 -3.865 1.00 98.56 219 LEU A CA 1
ATOM 1610 C C . LEU A 1 219 ? -11.664 3.670 -4.714 1.00 98.56 219 LEU A C 1
ATOM 1612 O O . LEU A 1 219 ? -11.641 2.445 -4.627 1.00 98.56 219 LEU A O 1
ATOM 1616 N N . THR A 1 220 ? -12.423 4.289 -5.618 1.00 98.00 220 THR A N 1
ATOM 1617 C CA . THR A 1 220 ? -13.282 3.564 -6.568 1.00 98.00 220 THR A CA 1
ATOM 1618 C C . THR A 1 220 ? -12.468 2.753 -7.586 1.00 98.00 220 THR A C 1
ATOM 1620 O O . THR A 1 220 ? -12.892 1.683 -8.026 1.00 98.00 220 THR A O 1
ATOM 1623 N N . GLY A 1 221 ? -11.262 3.196 -7.933 1.00 97.88 221 GLY A N 1
ATOM 1624 C CA . GLY A 1 221 ? -10.312 2.472 -8.776 1.00 97.88 221 GLY A CA 1
ATOM 1625 C C . GLY A 1 221 ? -9.849 1.134 -8.188 1.00 97.88 221 GLY A C 1
ATOM 1626 O O . GLY A 1 221 ? -9.567 0.191 -8.920 1.00 97.88 221 GLY A O 1
ATOM 1627 N N . LEU A 1 222 ? -9.839 1.018 -6.863 1.00 98.62 222 LEU A N 1
ATOM 1628 C CA . LEU A 1 222 ? -9.460 -0.192 -6.129 1.00 98.62 222 LEU A CA 1
ATOM 1629 C C . LEU A 1 222 ? -10.630 -1.173 -5.921 1.00 98.62 222 LEU A C 1
ATOM 1631 O O . LEU A 1 222 ? -10.473 -2.189 -5.250 1.00 98.62 222 LEU A O 1
ATOM 1635 N N . SER A 1 223 ? -11.808 -0.895 -6.484 1.00 97.81 223 SER A N 1
ATOM 1636 C CA . SER A 1 223 ? -13.045 -1.634 -6.177 1.00 97.81 223 SER A CA 1
ATOM 1637 C C . SER A 1 223 ? -13.234 -2.977 -6.876 1.00 97.81 223 SER A C 1
ATOM 1639 O O . SER A 1 223 ? -14.222 -3.661 -6.634 1.00 97.81 223 SER A O 1
ATOM 1641 N N . LYS A 1 224 ? -12.323 -3.360 -7.775 1.00 98.12 224 LYS A N 1
ATOM 1642 C CA . LYS A 1 224 ? -12.429 -4.622 -8.525 1.00 98.12 224 LYS A CA 1
ATOM 1643 C C . LYS A 1 224 ? -11.727 -5.803 -7.851 1.00 98.12 224 LYS A C 1
ATOM 1645 O O . LYS A 1 224 ? -11.926 -6.940 -8.281 1.00 98.12 224 LYS A O 1
ATOM 1650 N N . ASP A 1 225 ? -10.901 -5.559 -6.832 1.00 97.94 225 ASP A N 1
ATOM 1651 C CA . ASP A 1 225 ? -10.033 -6.585 -6.239 1.00 97.94 225 ASP A CA 1
ATOM 1652 C C . ASP A 1 225 ? -10.817 -7.721 -5.557 1.00 97.94 225 ASP A C 1
ATOM 1654 O O . ASP A 1 225 ? -10.432 -8.885 -5.66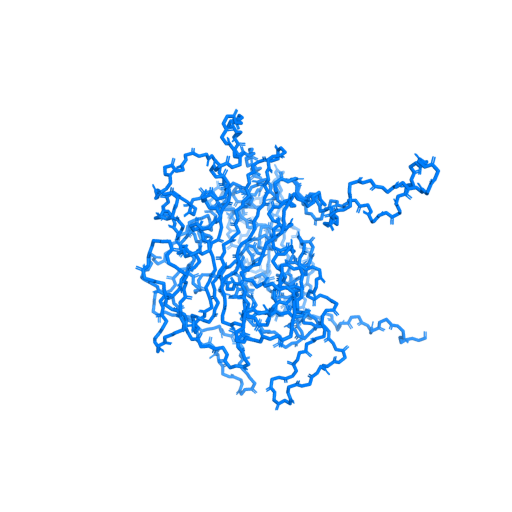7 1.00 97.94 225 ASP A O 1
ATOM 1658 N N . ASP A 1 226 ? -11.940 -7.398 -4.913 1.00 98.19 226 ASP A N 1
ATOM 1659 C CA . ASP A 1 226 ? -12.840 -8.341 -4.238 1.00 98.19 226 ASP A CA 1
ATOM 1660 C C . ASP A 1 226 ? -13.877 -8.985 -5.172 1.00 98.19 226 ASP A C 1
ATOM 1662 O O . ASP A 1 226 ? -14.521 -9.957 -4.792 1.00 98.19 226 ASP A O 1
ATOM 1666 N N . GLN A 1 227 ? -14.029 -8.474 -6.394 1.00 97.56 227 GLN A N 1
ATOM 1667 C CA . GLN A 1 227 ? -15.029 -8.957 -7.351 1.00 97.56 227 GLN A CA 1
ATOM 1668 C C . GLN A 1 227 ? -14.421 -9.941 -8.351 1.00 97.56 227 GLN A C 1
ATOM 1670 O O . GLN A 1 227 ? -14.891 -11.064 -8.521 1.00 97.56 227 GLN A O 1
ATOM 1675 N N . VAL A 1 228 ? -13.360 -9.501 -9.028 1.00 96.19 228 VAL A N 1
ATOM 1676 C CA . VAL A 1 228 ? -12.703 -10.247 -10.114 1.00 96.19 228 VAL A CA 1
ATOM 1677 C C . VAL A 1 228 ? -11.193 -10.342 -9.928 1.00 96.19 228 VAL A C 1
ATOM 1679 O O . VAL A 1 228 ? -10.543 -11.137 -10.600 1.00 96.19 228 VAL A O 1
ATOM 1682 N N . GLY A 1 229 ? -10.632 -9.523 -9.037 1.00 96.81 229 GLY A N 1
ATOM 1683 C CA . GLY A 1 229 ? -9.203 -9.463 -8.787 1.00 96.81 229 GLY A CA 1
ATOM 1684 C C . GLY A 1 229 ? -8.713 -10.487 -7.771 1.00 96.81 229 GLY A C 1
ATOM 1685 O O . GLY A 1 229 ? -9.318 -11.526 -7.498 1.00 96.81 229 GLY A O 1
ATOM 1686 N N . THR A 1 230 ? -7.552 -10.179 -7.208 1.00 97.25 230 THR A N 1
ATOM 1687 C CA . THR A 1 230 ? -6.769 -11.129 -6.415 1.00 97.25 230 THR A CA 1
ATOM 1688 C C . THR A 1 230 ? -7.389 -11.516 -5.070 1.00 97.25 230 THR A C 1
ATOM 1690 O O . THR A 1 230 ? -7.012 -12.549 -4.512 1.00 97.25 230 THR A O 1
ATOM 1693 N N . ALA A 1 231 ? -8.338 -10.740 -4.543 1.00 98.12 231 ALA A N 1
ATOM 1694 C CA . ALA A 1 231 ? -9.021 -11.024 -3.282 1.00 98.12 231 ALA A CA 1
ATOM 1695 C C . ALA A 1 231 ? -10.404 -11.679 -3.457 1.00 98.12 231 ALA A C 1
ATOM 1697 O O . ALA A 1 231 ? -11.015 -12.073 -2.460 1.00 98.12 231 ALA A O 1
ATOM 1698 N N . ALA A 1 232 ? -10.877 -11.860 -4.696 1.00 98.19 232 ALA A N 1
ATOM 1699 C CA . ALA A 1 232 ? -12.235 -12.317 -4.991 1.00 98.19 232 ALA A CA 1
ATOM 1700 C C . ALA A 1 232 ? -12.605 -13.648 -4.323 1.00 98.19 232 ALA A C 1
ATOM 1702 O O . ALA A 1 232 ? -13.676 -13.793 -3.738 1.00 98.19 232 ALA A O 1
ATOM 1703 N N . ALA A 1 233 ? -11.690 -14.621 -4.317 1.00 97.00 233 ALA A N 1
ATOM 1704 C CA . ALA A 1 233 ? -11.929 -15.901 -3.652 1.00 97.00 233 ALA A CA 1
ATOM 1705 C C . ALA A 1 233 ? -12.139 -15.755 -2.129 1.00 97.00 233 ALA A C 1
ATOM 1707 O O . ALA A 1 233 ? -12.983 -16.442 -1.551 1.00 97.00 233 ALA A O 1
ATOM 1708 N N . ALA A 1 234 ? -11.397 -14.858 -1.469 1.00 97.31 234 ALA A N 1
ATOM 1709 C CA . ALA A 1 234 ? -11.569 -14.594 -0.042 1.00 97.31 234 ALA A CA 1
ATOM 1710 C C . ALA A 1 234 ? -12.890 -13.869 0.248 1.00 97.31 234 ALA A C 1
ATOM 1712 O O . ALA A 1 234 ? -13.586 -14.258 1.187 1.00 97.31 234 ALA A O 1
ATOM 1713 N N . ALA A 1 235 ? -13.257 -12.891 -0.582 1.00 98.25 235 ALA A N 1
ATOM 1714 C CA . ALA A 1 235 ? -14.523 -12.168 -0.495 1.00 98.25 235 ALA A CA 1
ATOM 1715 C C . ALA A 1 235 ? -15.728 -13.115 -0.642 1.00 98.25 235 ALA A C 1
ATOM 1717 O O . ALA A 1 235 ? -16.601 -13.176 0.229 1.00 98.25 235 ALA A O 1
ATOM 1718 N N . HIS A 1 236 ? -15.727 -13.948 -1.689 1.00 97.38 236 HIS A N 1
ATOM 1719 C CA . HIS A 1 236 ? -16.770 -14.946 -1.936 1.00 97.38 236 HIS A CA 1
ATOM 1720 C C . HIS A 1 236 ? -16.902 -15.962 -0.795 1.00 97.38 236 HIS A C 1
ATOM 1722 O O . HIS A 1 236 ? -18.013 -16.392 -0.490 1.00 97.38 236 HIS A O 1
ATOM 1728 N N . SER A 1 237 ? -15.801 -16.316 -0.119 1.00 96.06 237 SER A N 1
ATOM 1729 C CA . SER A 1 237 ? -15.826 -17.305 0.970 1.00 96.06 237 SER A CA 1
ATOM 1730 C C . SER A 1 237 ? -16.666 -16.892 2.185 1.00 96.06 237 SER A C 1
ATOM 1732 O O . SER A 1 237 ? -17.044 -17.756 2.975 1.00 96.06 237 SER A O 1
ATOM 1734 N N . VAL A 1 238 ? -16.962 -15.596 2.334 1.00 96.50 238 VAL A N 1
ATOM 1735 C CA . VAL A 1 238 ? -17.834 -15.0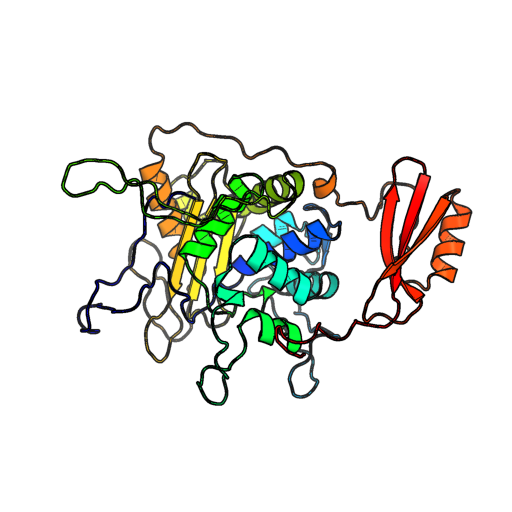52 3.391 1.00 96.50 238 VAL A CA 1
ATOM 1736 C C . VAL A 1 238 ? -19.110 -14.411 2.833 1.00 96.50 238 VAL A C 1
ATOM 1738 O O . VAL A 1 238 ? -19.842 -13.761 3.571 1.00 96.50 238 VAL A O 1
ATOM 1741 N N . GLY A 1 239 ? -19.382 -14.568 1.532 1.00 97.12 239 GLY A N 1
ATOM 1742 C CA . GLY A 1 239 ? -20.538 -13.949 0.880 1.00 97.12 239 GLY A CA 1
ATOM 1743 C C . GLY A 1 239 ? -20.488 -12.418 0.868 1.00 97.12 239 GLY A C 1
ATOM 1744 O O . GLY A 1 239 ? -21.533 -11.777 0.975 1.00 97.12 239 GLY A O 1
ATOM 1745 N N . TRP A 1 240 ? -19.294 -11.826 0.772 1.00 98.06 240 TRP A N 1
ATOM 1746 C CA . TRP A 1 240 ? -19.132 -10.374 0.747 1.00 98.06 240 TRP A CA 1
ATOM 1747 C C . TRP A 1 240 ? -19.803 -9.751 -0.488 1.00 98.06 240 TRP A C 1
ATOM 1749 O O . TRP A 1 240 ? -19.600 -10.213 -1.607 1.00 98.06 240 TRP A O 1
ATOM 1759 N N . GLN A 1 241 ? -20.605 -8.702 -0.281 1.00 94.75 241 GLN A N 1
ATOM 1760 C CA . GLN A 1 241 ? -21.345 -7.992 -1.343 1.00 94.75 241 GLN A CA 1
ATOM 1761 C C . GLN A 1 241 ? -21.319 -6.462 -1.172 1.00 94.75 241 GLN A C 1
ATOM 1763 O O . GLN A 1 241 ? -22.043 -5.737 -1.855 1.00 94.75 241 GLN A O 1
ATOM 1768 N N . ARG A 1 242 ? -20.542 -5.947 -0.211 1.00 96.75 242 ARG A N 1
ATOM 1769 C CA . ARG A 1 242 ? -20.512 -4.512 0.103 1.00 96.75 242 ARG A CA 1
ATOM 1770 C C . ARG A 1 242 ? -19.511 -3.799 -0.811 1.00 96.75 242 ARG A C 1
ATOM 1772 O O . ARG A 1 242 ? -18.395 -4.299 -0.942 1.00 96.75 242 ARG A O 1
ATOM 1779 N N . PRO A 1 243 ? -19.847 -2.619 -1.371 1.00 98.06 243 PRO A N 1
ATOM 1780 C CA . PRO A 1 243 ? -18.876 -1.804 -2.090 1.00 98.06 243 PRO A CA 1
ATOM 1781 C C . PRO A 1 243 ? -17.666 -1.498 -1.206 1.00 98.06 243 PRO A C 1
ATOM 1783 O O . PRO A 1 243 ? -17.814 -1.021 -0.080 1.00 98.06 243 PRO A O 1
ATOM 1786 N N . MET A 1 244 ? -16.471 -1.782 -1.712 1.00 98.38 244 MET A N 1
ATOM 1787 C CA . MET A 1 244 ? -15.219 -1.560 -1.000 1.00 98.38 244 MET A CA 1
ATOM 1788 C C . MET A 1 244 ? -14.080 -1.264 -1.975 1.00 98.38 244 MET A C 1
ATOM 1790 O O . MET A 1 244 ? -14.213 -1.464 -3.178 1.00 98.38 244 MET A O 1
ATOM 1794 N N . ALA A 1 245 ? -12.961 -0.792 -1.441 1.00 98.62 245 ALA A N 1
ATOM 1795 C CA . ALA A 1 245 ? -11.689 -0.633 -2.129 1.00 98.62 245 ALA A CA 1
ATOM 1796 C C . ALA A 1 245 ? -10.682 -1.628 -1.547 1.00 98.62 245 ALA A C 1
ATOM 1798 O O . ALA A 1 245 ? -10.494 -1.649 -0.331 1.00 98.62 245 ALA A O 1
ATOM 1799 N N . GLY A 1 246 ? -10.039 -2.446 -2.380 1.00 98.38 246 GLY A N 1
ATOM 1800 C CA . GLY A 1 246 ? -9.147 -3.516 -1.931 1.00 98.38 246 GLY A CA 1
ATOM 1801 C C . GLY A 1 246 ? -7.830 -3.560 -2.689 1.00 98.38 246 GLY A C 1
ATOM 1802 O O . GLY A 1 246 ? -7.751 -3.206 -3.865 1.00 98.38 246 GLY A O 1
ATOM 1803 N N . LYS A 1 247 ? -6.775 -4.012 -2.009 1.00 98.69 247 LYS A N 1
ATOM 1804 C CA . LYS A 1 247 ? -5.518 -4.366 -2.664 1.00 98.69 247 LYS A CA 1
ATOM 1805 C C . LYS A 1 247 ? -4.794 -5.468 -1.909 1.00 98.69 247 LYS A C 1
ATOM 1807 O O . LYS A 1 247 ? -4.413 -5.302 -0.748 1.00 98.69 247 LYS A O 1
ATOM 1812 N N . THR A 1 248 ? -4.509 -6.565 -2.601 1.00 98.38 248 THR A N 1
ATOM 1813 C CA . THR A 1 248 ? -3.564 -7.576 -2.113 1.00 98.38 248 THR A CA 1
ATOM 1814 C C . THR A 1 248 ? -2.109 -7.186 -2.369 1.00 98.38 248 THR A C 1
ATOM 1816 O O . THR A 1 248 ? -1.777 -6.447 -3.305 1.00 98.38 248 THR A O 1
ATOM 1819 N N . GLY A 1 249 ? -1.218 -7.750 -1.562 1.00 97.12 249 GLY A N 1
ATOM 1820 C CA . GLY A 1 249 ? 0.215 -7.701 -1.769 1.00 97.12 249 GLY A CA 1
ATOM 1821 C C . GLY A 1 249 ? 0.892 -8.996 -1.353 1.00 97.12 249 GLY A C 1
ATOM 1822 O O . GLY A 1 249 ? 0.472 -9.658 -0.408 1.00 97.12 249 GLY A O 1
ATOM 1823 N N . THR A 1 250 ? 1.938 -9.362 -2.078 1.00 94.56 250 THR A N 1
ATOM 1824 C CA . THR A 1 250 ? 2.750 -10.555 -1.832 1.00 94.56 250 THR A CA 1
ATOM 1825 C C . THR A 1 250 ? 4.189 -10.191 -2.156 1.00 94.56 250 THR A C 1
ATOM 1827 O O . THR A 1 250 ? 4.422 -9.501 -3.151 1.00 94.56 250 THR A O 1
ATOM 1830 N N . THR A 1 251 ? 5.138 -10.587 -1.311 1.00 91.56 251 THR A N 1
ATOM 1831 C CA . THR A 1 251 ? 6.564 -10.484 -1.644 1.00 91.56 251 THR A CA 1
ATOM 1832 C C . THR A 1 251 ? 6.990 -11.661 -2.513 1.00 91.56 251 THR A C 1
ATOM 1834 O O . THR A 1 251 ? 6.472 -12.762 -2.354 1.00 91.56 251 THR A O 1
ATOM 1837 N N . GLU A 1 252 ? 7.960 -11.441 -3.402 1.00 85.62 252 GLU A N 1
ATOM 1838 C CA . GLU A 1 252 ? 8.410 -12.432 -4.399 1.00 85.62 252 GLU A CA 1
ATOM 1839 C C . GLU A 1 252 ? 8.858 -13.771 -3.782 1.00 85.62 252 GLU A C 1
ATOM 1841 O O . GLU A 1 252 ? 8.716 -14.821 -4.393 1.00 85.62 252 GLU A O 1
ATOM 1846 N N . GLU A 1 253 ? 9.377 -13.758 -2.550 1.00 88.69 253 GLU A N 1
ATOM 1847 C CA . GLU A 1 253 ? 9.816 -14.975 -1.852 1.00 88.69 253 GLU A CA 1
ATOM 1848 C C . GLU A 1 253 ? 8.717 -15.624 -0.987 1.00 88.69 253 GLU A C 1
ATOM 1850 O O . GLU A 1 253 ? 9.011 -16.515 -0.190 1.00 88.69 253 GLU A O 1
ATOM 1855 N N . HIS A 1 254 ? 7.465 -15.158 -1.066 1.00 93.06 254 HIS A N 1
ATOM 1856 C CA . HIS A 1 254 ? 6.344 -15.644 -0.248 1.00 93.06 254 HIS A CA 1
ATOM 1857 C C . HIS A 1 254 ? 6.610 -15.590 1.272 1.00 93.06 254 HIS A C 1
ATOM 1859 O O . HIS A 1 254 ? 6.015 -16.340 2.046 1.00 93.06 254 HIS A O 1
ATOM 1865 N N . LYS A 1 255 ? 7.512 -14.710 1.726 1.00 93.75 255 LYS A N 1
ATOM 1866 C CA . LYS A 1 255 ? 7.853 -14.529 3.153 1.00 93.75 255 LYS A CA 1
ATOM 1867 C C . LYS A 1 255 ? 6.864 -13.616 3.872 1.00 93.75 255 LYS A C 1
ATOM 1869 O O . LYS A 1 255 ? 6.728 -13.686 5.094 1.00 93.75 255 LYS A O 1
ATOM 1874 N N . SER A 1 256 ? 6.170 -12.775 3.111 1.00 94.94 256 SER A N 1
ATOM 1875 C CA . SER A 1 256 ? 5.053 -11.964 3.575 1.00 94.94 256 SER A CA 1
ATOM 1876 C C . SER A 1 256 ? 3.987 -11.796 2.506 1.00 94.94 256 SER A C 1
ATOM 1878 O O . SER A 1 256 ? 4.254 -11.771 1.302 1.00 94.94 256 SER A O 1
ATOM 1880 N N . ALA A 1 257 ? 2.764 -11.627 2.980 1.00 96.25 257 ALA A N 1
ATOM 1881 C CA . ALA A 1 257 ? 1.626 -11.237 2.180 1.00 96.25 257 ALA A CA 1
ATOM 1882 C C . ALA A 1 257 ? 0.738 -10.298 2.989 1.00 96.25 257 ALA A C 1
ATOM 1884 O O . ALA A 1 257 ? 0.634 -10.429 4.208 1.00 96.25 257 ALA A O 1
ATOM 1885 N N . GLY A 1 258 ? 0.070 -9.375 2.315 1.00 97.25 258 GLY A N 1
ATOM 1886 C CA . GLY A 1 258 ? -0.814 -8.414 2.939 1.00 97.25 258 GLY A CA 1
ATOM 1887 C C . GLY A 1 258 ? -2.093 -8.189 2.155 1.00 97.25 258 GLY A C 1
ATOM 1888 O O . GLY A 1 258 ? -2.197 -8.499 0.969 1.00 97.25 258 GLY A O 1
ATOM 1889 N N . PHE A 1 259 ? -3.070 -7.617 2.838 1.00 98.62 259 PHE A N 1
ATOM 1890 C CA . PHE A 1 259 ? -4.280 -7.090 2.238 1.00 98.62 259 PHE A CA 1
ATOM 1891 C C . PHE A 1 259 ? -4.654 -5.796 2.945 1.00 98.62 259 PHE A C 1
ATOM 1893 O O . PHE A 1 259 ? -4.637 -5.741 4.176 1.00 98.62 259 PHE A O 1
ATOM 1900 N N . VAL A 1 260 ? -4.985 -4.770 2.170 1.00 98.69 260 VAL A N 1
ATOM 1901 C CA . VAL A 1 260 ? -5.628 -3.555 2.669 1.00 98.69 260 VAL A CA 1
ATOM 1902 C C . VAL A 1 260 ? -7.022 -3.474 2.066 1.00 98.69 260 VAL A C 1
ATOM 1904 O O . VAL A 1 260 ? -7.195 -3.685 0.865 1.00 98.69 260 VAL A O 1
ATOM 1907 N N . GLY A 1 261 ? -8.005 -3.189 2.911 1.00 98.56 261 GLY A N 1
ATOM 1908 C CA . GLY A 1 261 ? -9.387 -2.976 2.513 1.00 98.56 261 GLY A CA 1
ATOM 1909 C C . GLY A 1 261 ? -9.933 -1.719 3.175 1.00 98.56 261 GLY A C 1
ATOM 1910 O O . GLY A 1 261 ? -9.733 -1.510 4.374 1.00 98.56 261 GLY A O 1
ATOM 1911 N N . ALA A 1 262 ? -10.621 -0.890 2.399 1.00 98.50 262 ALA A N 1
ATOM 1912 C CA . ALA A 1 262 ? -11.230 0.351 2.849 1.00 98.50 262 ALA A CA 1
ATOM 1913 C C . ALA A 1 262 ? -12.691 0.425 2.401 1.00 98.50 262 ALA A C 1
ATOM 1915 O O . ALA A 1 262 ? -13.015 0.152 1.244 1.00 98.50 262 ALA A O 1
ATOM 1916 N N . LEU A 1 263 ? -13.570 0.799 3.326 1.00 98.12 263 LEU A N 1
ATOM 1917 C CA . LEU A 1 263 ? -14.975 1.084 3.051 1.00 98.12 263 LEU A CA 1
ATOM 1918 C C . LEU A 1 263 ? -15.180 2.597 2.889 1.00 98.12 263 LEU A C 1
ATOM 1920 O O . LEU A 1 263 ? -14.363 3.373 3.389 1.00 98.12 263 LEU A O 1
ATOM 1924 N N . PRO A 1 264 ? -16.258 3.040 2.220 1.00 94.12 264 PRO A N 1
ATOM 1925 C CA . PRO A 1 264 ? -16.587 4.460 2.133 1.00 94.12 264 PRO A CA 1
ATOM 1926 C C . PRO A 1 264 ? -16.740 5.084 3.527 1.00 94.12 264 PRO A C 1
ATOM 1928 O O . PRO A 1 264 ? -17.374 4.497 4.408 1.00 94.12 264 PRO A O 1
ATOM 1931 N N . ALA A 1 265 ? -16.194 6.284 3.739 1.00 88.50 265 ALA A N 1
ATOM 1932 C CA . ALA A 1 265 ? -16.353 6.976 5.014 1.00 88.50 265 ALA A CA 1
ATOM 1933 C C . ALA A 1 265 ? -17.849 7.184 5.353 1.00 88.50 265 ALA A C 1
ATOM 1935 O O . ALA A 1 265 ? -18.654 7.452 4.457 1.00 88.50 265 ALA A O 1
ATOM 1936 N N . PRO A 1 266 ? -18.244 7.079 6.638 1.00 92.81 266 PRO A N 1
ATOM 1937 C CA . PRO A 1 266 ? -17.399 6.921 7.827 1.00 92.81 266 PRO A CA 1
ATOM 1938 C C . PRO A 1 266 ? -17.113 5.457 8.232 1.00 92.81 266 PRO A C 1
ATOM 1940 O O . PRO A 1 266 ? -16.759 5.210 9.385 1.00 92.81 266 PRO A O 1
ATOM 1943 N N . GLN A 1 267 ? -17.293 4.473 7.341 1.00 95.69 267 GLN A N 1
ATOM 1944 C CA . GLN A 1 267 ? -17.022 3.068 7.669 1.00 95.69 267 GLN A CA 1
ATOM 1945 C C . GLN A 1 267 ? -15.512 2.766 7.758 1.00 95.69 267 GLN A C 1
ATOM 1947 O O . GLN A 1 267 ? -14.693 3.521 7.231 1.00 95.69 267 GLN A O 1
ATOM 1952 N N . PRO A 1 268 ? -15.114 1.682 8.454 1.00 96.00 268 PRO A N 1
ATOM 1953 C CA . PRO A 1 268 ? -13.707 1.416 8.733 1.00 96.00 268 PRO A CA 1
ATOM 1954 C C . PRO A 1 268 ? -12.852 1.105 7.499 1.00 96.00 268 PRO A C 1
ATOM 1956 O O . PRO A 1 268 ? -13.302 0.532 6.509 1.00 96.00 268 PRO A O 1
ATOM 1959 N N . SER A 1 269 ? -11.559 1.378 7.641 1.00 97.56 269 SER A N 1
ATOM 1960 C CA . SER A 1 269 ? -10.487 0.805 6.826 1.00 97.56 269 SER A CA 1
ATOM 1961 C C . SER A 1 269 ? -9.631 -0.113 7.700 1.00 97.56 269 SER A C 1
ATOM 1963 O O . SER A 1 269 ? -9.550 0.076 8.915 1.00 97.56 269 SER A O 1
ATOM 1965 N N . GLY A 1 270 ? -8.986 -1.109 7.100 1.00 97.94 270 GLY A N 1
ATOM 1966 C CA . GLY A 1 270 ? -8.128 -2.052 7.808 1.00 97.94 270 GLY A CA 1
ATOM 1967 C C . GLY A 1 270 ? -7.067 -2.670 6.909 1.00 97.94 270 GLY A C 1
ATOM 1968 O O . GLY A 1 270 ? -7.239 -2.765 5.695 1.00 97.94 270 GLY A O 1
ATOM 1969 N N . ALA A 1 271 ? -5.980 -3.130 7.520 1.00 98.12 271 ALA A N 1
ATOM 1970 C CA . ALA A 1 271 ? -4.928 -3.873 6.845 1.00 98.12 271 ALA A CA 1
ATOM 1971 C C . ALA A 1 271 ? -4.537 -5.107 7.662 1.00 98.12 271 ALA A C 1
ATOM 1973 O O . ALA A 1 271 ? -4.587 -5.098 8.891 1.00 98.12 271 ALA A O 1
ATOM 1974 N N . VAL A 1 272 ? -4.137 -6.166 6.966 1.00 97.44 272 VAL A N 1
ATOM 1975 C CA . VAL A 1 272 ? -3.610 -7.401 7.550 1.00 97.44 272 VAL A CA 1
ATOM 1976 C C . VAL A 1 272 ? -2.315 -7.736 6.826 1.00 97.44 272 VAL A C 1
ATOM 1978 O O . VAL A 1 272 ? -2.302 -7.760 5.599 1.00 97.44 272 VAL A O 1
ATOM 1981 N N . ILE A 1 273 ? -1.241 -8.029 7.562 1.00 96.00 273 ILE A N 1
ATOM 1982 C CA . ILE A 1 273 ? -0.015 -8.617 7.007 1.00 96.00 273 ILE A CA 1
ATOM 1983 C C . ILE A 1 273 ? 0.246 -9.941 7.719 1.00 96.00 273 ILE A C 1
ATOM 1985 O O . ILE A 1 273 ? 0.215 -10.025 8.944 1.00 96.00 273 ILE A O 1
ATOM 1989 N N . THR A 1 274 ? 0.505 -10.985 6.942 1.00 95.25 274 THR A N 1
ATOM 1990 C CA . THR A 1 274 ? 0.959 -12.293 7.412 1.00 95.25 274 THR A CA 1
ATOM 1991 C C . THR A 1 274 ? 2.395 -12.507 6.965 1.00 95.25 274 THR A C 1
ATOM 1993 O O . THR A 1 274 ? 2.696 -12.345 5.784 1.00 95.25 274 THR A O 1
ATOM 1996 N N . PHE A 1 275 ? 3.281 -12.851 7.895 1.00 93.44 275 PHE A N 1
ATOM 1997 C CA . PHE A 1 275 ? 4.714 -12.957 7.636 1.00 93.44 275 PHE A CA 1
ATOM 1998 C C . PHE A 1 275 ? 5.406 -13.922 8.607 1.00 93.44 275 PHE A C 1
ATOM 2000 O O . PHE A 1 275 ? 4.906 -14.165 9.709 1.00 93.44 275 PHE A O 1
ATOM 2007 N N . ASP A 1 276 ? 6.557 -14.472 8.208 1.00 89.38 276 ASP A N 1
ATOM 2008 C CA . ASP A 1 276 ? 7.399 -15.261 9.114 1.00 89.38 276 ASP A CA 1
ATOM 2009 C C . ASP A 1 276 ? 8.222 -14.328 10.015 1.00 89.38 276 ASP A C 1
ATOM 2011 O O . ASP A 1 276 ? 9.186 -13.706 9.578 1.00 89.38 276 ASP A O 1
ATOM 2015 N N . ASN A 1 277 ? 7.848 -14.241 11.293 1.00 85.00 277 ASN A N 1
ATOM 2016 C CA . ASN A 1 277 ? 8.515 -13.399 12.294 1.00 85.00 277 ASN A CA 1
ATOM 2017 C C . ASN A 1 277 ? 9.809 -14.023 12.873 1.00 85.00 277 ASN A C 1
ATOM 2019 O O . ASN A 1 277 ? 10.241 -13.673 13.973 1.00 85.00 277 ASN A O 1
ATOM 2023 N N . SER A 1 278 ? 10.406 -15.007 12.197 1.00 83.06 278 SER A N 1
ATOM 2024 C CA . SER A 1 278 ? 11.685 -15.594 12.600 1.00 83.06 278 SER A CA 1
ATOM 2025 C C . SER A 1 278 ? 12.879 -14.720 12.183 1.00 83.06 278 SER A C 1
ATOM 2027 O O . SER A 1 278 ? 12.778 -13.837 11.335 1.00 83.06 278 SER A O 1
ATOM 2029 N N . ARG A 1 279 ? 14.064 -14.972 12.764 1.00 80.19 279 ARG A N 1
ATOM 2030 C CA . ARG A 1 279 ? 15.308 -14.266 12.375 1.00 80.19 279 ARG A CA 1
ATOM 2031 C C . ARG A 1 279 ? 15.741 -14.552 10.934 1.00 80.19 279 ARG A C 1
ATOM 2033 O O . ARG A 1 279 ? 16.554 -13.811 10.391 1.00 80.19 279 ARG A O 1
ATOM 2040 N N . GLN A 1 280 ? 15.249 -15.640 10.351 1.00 86.44 280 GLN A N 1
ATOM 2041 C CA . GLN A 1 280 ? 15.514 -16.047 8.976 1.00 86.44 280 GLN A CA 1
ATOM 2042 C C . GLN A 1 280 ? 14.171 -16.372 8.318 1.00 86.44 280 GLN A C 1
ATOM 2044 O O . GLN A 1 280 ? 13.817 -17.549 8.229 1.00 86.44 280 GLN A O 1
ATOM 2049 N N . PRO A 1 281 ? 13.409 -15.342 7.906 1.00 89.56 281 PRO A N 1
ATOM 2050 C CA . PRO A 1 281 ? 12.065 -15.527 7.385 1.00 89.56 281 PRO A CA 1
ATOM 2051 C C . PRO A 1 281 ? 12.043 -16.513 6.221 1.00 89.56 281 PRO A C 1
ATOM 2053 O O . PRO A 1 281 ? 12.800 -16.373 5.255 1.00 89.56 281 PRO A O 1
ATOM 2056 N N . ARG A 1 282 ? 11.173 -17.514 6.322 1.00 93.88 282 ARG A N 1
ATOM 2057 C CA . ARG A 1 282 ? 10.972 -18.557 5.319 1.00 93.88 282 ARG A CA 1
ATOM 2058 C C . ARG A 1 282 ? 9.695 -18.306 4.516 1.00 93.88 282 ARG A C 1
ATOM 2060 O O . ARG A 1 282 ? 8.778 -17.655 5.022 1.00 93.88 282 ARG A O 1
ATOM 2067 N N . PRO A 1 283 ? 9.611 -18.844 3.289 1.00 95.50 283 PRO A N 1
ATOM 2068 C CA . PRO A 1 283 ? 8.364 -18.861 2.538 1.00 95.50 283 PRO A CA 1
ATOM 2069 C C . PRO A 1 283 ? 7.226 -19.482 3.359 1.00 95.50 283 PRO A C 1
ATOM 2071 O O . PRO A 1 283 ? 7.427 -20.465 4.078 1.00 95.50 283 PRO A O 1
ATOM 2074 N N . LEU A 1 284 ? 6.023 -18.921 3.254 1.00 95.75 284 LEU A N 1
ATOM 2075 C CA . LEU A 1 284 ? 4.836 -19.387 3.968 1.00 95.75 284 LEU A CA 1
ATOM 2076 C C . LEU A 1 284 ? 3.888 -20.136 3.035 1.00 95.75 284 LEU A C 1
ATOM 2078 O O . LEU A 1 284 ? 3.622 -19.703 1.914 1.00 95.75 284 LEU A O 1
ATOM 2082 N N . CYS A 1 285 ? 3.319 -21.224 3.538 1.00 96.25 285 CYS A N 1
ATOM 2083 C CA . CYS A 1 285 ? 2.234 -21.962 2.921 1.00 96.25 285 CYS A CA 1
ATOM 2084 C C . CYS A 1 285 ? 0.943 -21.755 3.707 1.00 96.25 285 CYS A C 1
ATOM 2086 O O . CYS A 1 285 ? 0.896 -21.881 4.928 1.00 96.25 285 CYS A O 1
ATOM 2088 N N . ASP A 1 286 ? -0.122 -21.495 2.972 1.00 95.50 286 ASP A N 1
ATOM 2089 C CA . ASP A 1 286 ? -1.493 -21.466 3.432 1.00 95.50 286 ASP A CA 1
ATOM 2090 C C . ASP A 1 286 ? -2.220 -22.682 2.848 1.00 95.50 286 ASP A C 1
ATOM 2092 O O . ASP A 1 286 ? -2.355 -22.815 1.625 1.00 95.50 286 ASP A O 1
ATOM 2096 N N . SER A 1 287 ? -2.670 -23.571 3.735 1.00 89.62 287 SER A N 1
ATOM 2097 C CA . SER A 1 287 ? -3.443 -24.776 3.412 1.00 89.62 287 SER A CA 1
ATOM 2098 C C . SER A 1 287 ? -4.889 -24.483 2.991 1.00 89.62 287 SER A C 1
ATOM 2100 O O . SER A 1 287 ? -5.638 -25.418 2.720 1.00 89.62 287 SER A O 1
ATOM 2102 N N . ALA A 1 288 ? -5.260 -23.203 2.898 1.00 79.00 288 ALA A N 1
ATOM 2103 C CA . ALA A 1 288 ? -6.617 -22.693 2.778 1.00 79.00 288 ALA A CA 1
ATOM 2104 C C . ALA A 1 288 ? -7.463 -22.932 4.046 1.00 79.00 288 ALA A C 1
ATOM 2106 O O . ALA A 1 288 ? -7.168 -23.766 4.900 1.00 79.00 288 ALA A O 1
ATOM 2107 N N . GLY A 1 289 ? -8.532 -22.145 4.203 1.00 78.19 289 GLY A N 1
ATOM 2108 C CA . GLY A 1 289 ? -9.445 -22.254 5.346 1.00 78.19 289 GLY A CA 1
ATOM 2109 C C . GLY A 1 289 ? -9.045 -21.410 6.564 1.00 78.19 289 GLY A C 1
ATOM 2110 O O . GLY A 1 289 ? -8.747 -20.217 6.433 1.00 78.19 289 GLY A O 1
ATOM 2111 N N . THR A 1 290 ? -9.179 -21.983 7.763 1.00 78.69 290 THR A N 1
ATOM 2112 C CA . THR A 1 290 ? -8.992 -21.310 9.068 1.00 78.69 290 THR A CA 1
ATOM 2113 C C . THR A 1 290 ? -7.650 -21.606 9.731 1.00 78.69 290 THR A C 1
ATOM 2115 O O . THR A 1 290 ? -7.299 -20.916 10.684 1.00 78.69 290 THR A O 1
ATOM 2118 N N . ALA A 1 291 ? -6.900 -22.596 9.242 1.00 88.56 291 ALA A N 1
ATOM 2119 C CA . ALA A 1 291 ? -5.580 -22.903 9.772 1.00 88.56 291 ALA A CA 1
ATOM 2120 C C . ALA A 1 291 ? -4.611 -21.726 9.531 1.00 88.56 291 ALA A C 1
ATOM 2122 O O . ALA A 1 291 ? -4.666 -21.099 8.466 1.00 88.56 291 ALA A O 1
ATOM 2123 N N . PRO A 1 292 ? -3.731 -21.408 10.497 1.00 88.88 292 PRO A N 1
ATOM 2124 C CA . PRO A 1 292 ? -2.730 -20.370 10.310 1.00 88.88 292 PRO A CA 1
ATOM 2125 C C . PRO A 1 292 ? -1.711 -20.798 9.242 1.00 88.88 292 PRO A C 1
ATOM 2127 O O . PRO A 1 292 ? -1.349 -21.978 9.187 1.00 88.88 292 PRO A O 1
ATOM 2130 N N . PRO A 1 293 ? -1.207 -19.867 8.412 1.00 94.19 293 PRO A N 1
ATOM 2131 C CA . PRO A 1 293 ? -0.105 -20.167 7.507 1.00 94.19 293 PRO A CA 1
ATOM 2132 C C . PRO A 1 293 ? 1.140 -20.641 8.257 1.00 94.19 293 PRO A C 1
ATOM 2134 O O . PRO A 1 293 ? 1.460 -20.144 9.338 1.00 94.19 293 PRO A O 1
ATOM 2137 N N . VAL A 1 294 ? 1.864 -21.581 7.655 1.00 93.38 294 VAL A N 1
ATOM 2138 C CA . VAL A 1 294 ? 3.065 -22.200 8.227 1.00 93.38 294 VAL A CA 1
ATOM 2139 C C . VAL A 1 294 ? 4.242 -22.071 7.273 1.00 93.38 294 VAL A C 1
ATOM 2141 O O . VAL A 1 294 ? 4.071 -22.066 6.058 1.00 93.38 294 VAL A O 1
ATOM 2144 N N . ALA A 1 295 ? 5.456 -21.990 7.806 1.00 93.56 295 ALA A N 1
ATOM 2145 C CA . ALA A 1 295 ? 6.654 -21.963 6.975 1.00 93.56 295 ALA A CA 1
ATOM 2146 C C . ALA A 1 295 ? 6.838 -23.279 6.195 1.00 93.56 295 ALA A C 1
ATOM 2148 O O . ALA A 1 295 ? 6.679 -24.369 6.747 1.00 93.56 295 ALA A O 1
ATOM 2149 N N . CYS A 1 296 ? 7.212 -23.177 4.922 1.00 94.00 296 CYS A N 1
ATOM 2150 C CA . CYS A 1 296 ? 7.390 -24.298 4.001 1.00 94.00 296 CYS A CA 1
ATOM 2151 C C . CYS A 1 296 ? 8.497 -24.002 2.970 1.00 94.00 296 CYS A C 1
ATOM 2153 O O . CYS A 1 296 ? 9.068 -22.916 2.955 1.00 94.00 296 CYS A O 1
ATOM 2155 N N . GLY A 1 297 ? 8.834 -24.981 2.122 1.00 89.81 297 GLY A N 1
ATOM 2156 C CA . GLY A 1 297 ? 9.950 -24.857 1.174 1.00 89.81 297 GLY A CA 1
ATOM 2157 C C . GLY A 1 297 ? 9.700 -23.885 0.014 1.00 89.81 297 GLY A C 1
ATOM 2158 O O . GLY A 1 297 ? 10.545 -23.040 -0.252 1.00 89.81 297 GLY A O 1
ATOM 2159 N N . GLY A 1 298 ? 8.560 -24.009 -0.676 1.00 86.94 298 GLY A N 1
ATOM 2160 C CA . GLY A 1 298 ? 8.265 -23.225 -1.889 1.00 86.94 298 GLY A CA 1
ATOM 2161 C C . GLY A 1 298 ? 7.429 -21.967 -1.662 1.00 86.94 298 GLY A C 1
ATOM 2162 O O . GLY A 1 298 ? 7.456 -21.063 -2.485 1.00 86.94 298 GLY A O 1
ATOM 2163 N N . GLY A 1 299 ? 6.707 -21.896 -0.543 1.00 93.56 299 GLY A N 1
ATOM 2164 C CA . GLY A 1 299 ? 5.706 -20.860 -0.319 1.00 93.56 299 GLY A CA 1
ATOM 2165 C C . GLY A 1 299 ? 4.491 -21.012 -1.235 1.00 93.56 299 GLY A C 1
ATOM 2166 O O . GLY A 1 299 ? 4.567 -21.511 -2.351 1.00 93.56 299 GLY A O 1
ATOM 2167 N N . ASN A 1 300 ? 3.328 -20.610 -0.746 1.00 94.38 300 ASN A N 1
ATOM 2168 C CA . ASN A 1 300 ? 2.167 -20.358 -1.595 1.00 94.38 300 ASN A CA 1
ATOM 2169 C C . ASN A 1 300 ? 1.280 -19.246 -1.015 1.00 94.38 300 ASN A C 1
ATOM 2171 O O . ASN A 1 300 ? 0.112 -19.139 -1.396 1.00 94.38 300 ASN A O 1
ATOM 2175 N N . ILE A 1 301 ? 1.768 -18.483 -0.029 1.00 95.00 301 ILE A N 1
ATOM 2176 C CA . ILE A 1 301 ? 1.008 -17.380 0.546 1.00 95.00 301 ILE A CA 1
ATOM 2177 C C . ILE A 1 301 ? 0.859 -16.276 -0.502 1.00 95.00 301 ILE A C 1
ATOM 2179 O O . ILE A 1 301 ? 1.809 -15.923 -1.199 1.00 95.00 301 ILE A O 1
ATOM 2183 N N . TYR A 1 302 ? -0.346 -15.722 -0.570 1.00 96.06 302 TYR A N 1
ATOM 2184 C CA . TYR A 1 302 ? -0.668 -14.535 -1.348 1.00 96.06 302 TYR A CA 1
ATOM 2185 C C . TYR A 1 302 ? -1.573 -13.633 -0.519 1.00 96.06 302 TYR A C 1
ATOM 2187 O O . TYR A 1 302 ? -2.277 -14.115 0.373 1.00 96.06 302 TYR A O 1
ATOM 2195 N N . GLY A 1 303 ? -1.598 -12.335 -0.827 1.00 96.94 303 GLY A N 1
ATOM 2196 C CA . GLY A 1 303 ? -2.453 -11.386 -0.111 1.00 96.94 303 GLY A CA 1
ATOM 2197 C C . GLY A 1 303 ? -3.938 -11.765 -0.148 1.00 96.94 303 GLY A C 1
ATOM 2198 O O . GLY A 1 303 ? -4.626 -11.649 0.862 1.00 96.94 303 GLY A O 1
ATOM 2199 N N . GLY A 1 304 ? -4.397 -12.348 -1.262 1.00 96.88 304 GLY A N 1
ATOM 2200 C CA . GLY A 1 304 ? -5.758 -12.873 -1.439 1.00 96.88 304 GLY A CA 1
ATOM 2201 C C . GLY A 1 304 ? -6.091 -14.125 -0.618 1.00 96.88 304 GLY A C 1
ATOM 2202 O O . GLY A 1 304 ? -7.207 -14.632 -0.685 1.00 96.88 304 GLY A O 1
ATOM 2203 N N . LYS A 1 305 ? -5.131 -14.653 0.148 1.00 96.62 305 LYS A N 1
ATOM 2204 C CA . LYS A 1 305 ? -5.312 -15.820 1.010 1.00 96.62 305 LYS A CA 1
ATOM 2205 C C . LYS A 1 305 ? -5.525 -15.401 2.470 1.00 96.62 305 LYS A C 1
ATOM 2207 O O . LYS A 1 305 ? -6.457 -14.650 2.741 1.00 96.62 305 LYS A O 1
ATOM 2212 N N . ALA A 1 306 ? -4.731 -15.902 3.422 1.00 96.31 306 ALA A N 1
ATOM 2213 C CA . ALA A 1 306 ? -4.913 -15.615 4.846 1.00 96.31 306 ALA A CA 1
ATOM 2214 C C . ALA A 1 306 ? -5.086 -14.117 5.183 1.00 96.31 306 ALA A C 1
ATOM 2216 O O . ALA A 1 306 ? -5.986 -13.832 5.977 1.00 96.31 306 ALA A O 1
ATOM 2217 N N . PRO A 1 307 ? -4.348 -13.157 4.578 1.00 97.00 307 PRO A N 1
ATOM 2218 C CA . PRO A 1 307 ? -4.559 -11.737 4.860 1.00 97.00 307 PRO A CA 1
ATOM 2219 C C . PRO A 1 307 ? -5.970 -11.256 4.492 1.00 97.00 307 PRO A C 1
ATOM 2221 O O . PRO A 1 307 ? -6.705 -10.798 5.369 1.00 97.00 307 PRO A O 1
ATOM 2224 N N . ALA A 1 308 ? -6.391 -11.433 3.234 1.00 98.12 308 ALA A N 1
ATOM 2225 C CA . ALA A 1 308 ? -7.728 -11.047 2.784 1.00 98.12 308 ALA A CA 1
ATOM 2226 C C . ALA A 1 308 ? -8.833 -11.812 3.526 1.00 98.12 308 ALA A C 1
ATOM 2228 O O . ALA A 1 308 ? -9.781 -11.196 4.003 1.00 98.12 308 ALA A O 1
ATOM 2229 N N . ARG A 1 309 ? -8.700 -13.136 3.719 1.00 96.81 309 ARG A N 1
ATOM 2230 C CA . ARG A 1 309 ? -9.687 -13.927 4.485 1.00 96.81 309 ARG A CA 1
ATOM 2231 C C . ARG A 1 309 ? -9.861 -13.407 5.911 1.00 96.81 309 ARG A C 1
ATOM 2233 O O . ARG A 1 309 ? -10.981 -13.385 6.412 1.00 96.81 309 ARG A O 1
ATOM 2240 N N . THR A 1 310 ? -8.771 -13.000 6.561 1.00 96.19 310 THR A N 1
ATOM 2241 C CA . THR A 1 310 ? -8.818 -12.430 7.916 1.00 96.19 310 THR A CA 1
ATOM 2242 C C . THR A 1 310 ? -9.575 -11.107 7.920 1.00 96.19 310 THR A C 1
ATOM 2244 O O . THR A 1 310 ? -10.472 -10.927 8.740 1.00 96.19 310 THR A O 1
ATOM 2247 N N . TRP A 1 311 ? -9.265 -10.215 6.974 1.00 97.81 311 TRP A N 1
ATOM 2248 C CA . TRP A 1 311 ? -9.951 -8.930 6.842 1.00 97.81 311 TRP A CA 1
ATOM 2249 C C . TRP A 1 311 ? -11.449 -9.109 6.566 1.00 97.81 311 TRP A C 1
ATOM 2251 O O . TRP A 1 311 ? -12.272 -8.549 7.285 1.00 97.81 311 TRP A O 1
ATOM 2261 N N . PHE A 1 312 ? -11.810 -9.942 5.584 1.00 98.06 312 PHE A N 1
ATOM 2262 C CA . PHE A 1 312 ? -13.204 -10.157 5.191 1.00 98.06 312 PHE A CA 1
ATOM 2263 C C . PHE A 1 312 ? -14.042 -10.761 6.311 1.00 98.06 312 PHE A C 1
ATOM 2265 O O . PHE A 1 312 ? -15.161 -10.306 6.529 1.00 98.06 312 PHE A O 1
ATOM 2272 N N . ARG A 1 313 ? -13.514 -11.738 7.058 1.00 96.00 313 ARG A N 1
ATOM 2273 C CA . ARG A 1 313 ? -14.218 -12.297 8.223 1.00 96.00 313 ARG A CA 1
ATOM 2274 C C . ARG A 1 313 ? -14.450 -11.233 9.292 1.00 96.00 313 ARG A C 1
ATOM 2276 O O . ARG A 1 313 ? -15.590 -11.004 9.676 1.00 96.00 313 ARG A O 1
ATOM 2283 N N . ALA A 1 314 ? -13.389 -10.532 9.696 1.00 95.75 314 ALA A N 1
ATOM 2284 C CA . ALA A 1 314 ? -13.479 -9.508 10.733 1.00 95.75 314 ALA A CA 1
ATOM 2285 C C . ALA A 1 314 ? -14.461 -8.382 10.360 1.00 95.75 314 ALA A C 1
ATOM 2287 O O . ALA A 1 314 ? -15.279 -7.975 11.183 1.00 95.75 314 ALA A O 1
ATOM 2288 N N . MET A 1 315 ? -14.414 -7.900 9.114 1.00 97.69 315 MET A N 1
ATOM 2289 C CA . MET A 1 315 ? -15.302 -6.832 8.651 1.00 97.69 315 MET A CA 1
ATOM 2290 C C . MET A 1 315 ? -16.738 -7.304 8.435 1.00 97.69 315 MET A C 1
ATOM 2292 O O . MET A 1 315 ? -17.660 -6.537 8.693 1.00 97.69 315 MET A O 1
ATOM 2296 N N . THR A 1 316 ? -16.955 -8.549 7.999 1.00 97.00 316 THR A N 1
ATOM 2297 C CA . THR A 1 316 ? -18.312 -9.108 7.864 1.00 97.00 316 THR A CA 1
ATOM 2298 C C . THR A 1 316 ? -19.016 -9.126 9.215 1.00 97.00 316 THR A C 1
ATOM 2300 O O . THR A 1 316 ? -20.142 -8.639 9.320 1.00 97.00 316 THR A O 1
ATOM 2303 N N . ASP A 1 317 ? -18.322 -9.599 10.252 1.00 95.44 317 ASP A N 1
ATOM 2304 C CA . ASP A 1 317 ? -18.856 -9.648 11.612 1.00 95.44 317 ASP A CA 1
ATOM 2305 C C . ASP A 1 317 ? -19.083 -8.236 12.171 1.00 95.44 317 ASP A C 1
ATOM 2307 O O . ASP A 1 317 ? -20.154 -7.936 12.699 1.00 95.44 317 ASP A O 1
ATOM 2311 N N . TYR A 1 318 ? -18.108 -7.333 12.004 1.00 96.31 318 TYR A N 1
ATOM 2312 C CA . TYR A 1 318 ? -18.209 -5.956 12.495 1.00 96.31 318 TYR A CA 1
ATOM 2313 C C . TYR A 1 318 ? -19.359 -5.167 11.846 1.00 96.31 318 TYR A C 1
ATOM 2315 O O . TYR A 1 318 ? -20.016 -4.359 12.505 1.00 96.31 318 TYR A O 1
ATOM 2323 N N . LEU A 1 319 ? -19.613 -5.384 10.552 1.00 97.00 319 LEU A N 1
ATOM 2324 C CA . LEU A 1 319 ? -20.618 -4.652 9.774 1.00 97.00 319 LEU A CA 1
ATOM 2325 C C . LEU A 1 319 ? -22.001 -5.314 9.785 1.00 97.00 319 LEU A C 1
ATOM 2327 O O . LEU A 1 319 ? -22.903 -4.845 9.080 1.00 97.00 319 LEU A O 1
ATOM 2331 N N . ALA A 1 320 ? -22.197 -6.393 10.544 1.00 96.12 320 ALA A N 1
ATOM 2332 C CA . ALA A 1 320 ? -23.500 -7.030 10.674 1.00 96.12 320 ALA A CA 1
ATOM 2333 C C . ALA A 1 320 ? -24.550 -6.004 11.148 1.00 96.12 320 ALA A C 1
ATOM 2335 O O . ALA A 1 320 ? -24.378 -5.325 12.157 1.00 96.12 320 ALA A O 1
ATOM 2336 N N . GLY A 1 321 ? -25.627 -5.840 10.374 1.00 95.94 321 GLY A N 1
ATOM 2337 C CA . GLY A 1 321 ? -26.690 -4.864 10.653 1.00 95.94 321 GLY A CA 1
ATOM 2338 C C . GLY A 1 321 ? -26.359 -3.395 10.341 1.00 95.94 321 GLY A C 1
ATOM 2339 O O . GLY A 1 321 ? -27.242 -2.549 10.455 1.00 95.94 321 GLY A O 1
ATOM 2340 N N . GLN A 1 322 ? -25.136 -3.067 9.908 1.00 97.06 322 GLN A N 1
ATOM 2341 C CA . GLN A 1 322 ? -24.773 -1.703 9.507 1.00 97.06 322 GLN A CA 1
ATOM 2342 C C . GLN A 1 322 ? -25.230 -1.385 8.070 1.00 97.06 322 GLN A C 1
ATOM 2344 O O . GLN A 1 322 ? -25.238 -2.288 7.221 1.00 97.06 322 GLN A O 1
ATOM 2349 N N . PRO A 1 323 ? -25.546 -0.115 7.743 1.00 96.50 323 PRO A N 1
ATOM 2350 C CA . PRO A 1 323 ? -25.941 0.278 6.390 1.00 96.50 323 PRO A CA 1
ATOM 2351 C C . PRO A 1 323 ? -24.855 -0.041 5.354 1.00 96.50 323 PRO A C 1
ATOM 2353 O O . PRO A 1 323 ? -23.662 -0.078 5.661 1.00 96.50 323 PRO A O 1
ATOM 2356 N N . VAL A 1 324 ? -25.268 -0.301 4.115 1.00 97.06 324 VAL A N 1
ATOM 2357 C CA . VAL A 1 324 ? -24.357 -0.422 2.968 1.00 97.06 324 VAL A CA 1
ATOM 2358 C C . VAL A 1 324 ? -24.194 0.967 2.361 1.00 97.06 324 VAL A C 1
ATOM 2360 O O . VAL A 1 324 ? -25.190 1.588 1.997 1.00 97.06 324 VAL A O 1
ATOM 2363 N N . LEU A 1 325 ? -22.958 1.456 2.270 1.00 95.81 325 LEU A N 1
ATOM 2364 C CA . LEU A 1 325 ? -22.652 2.749 1.660 1.00 95.81 325 LEU A CA 1
ATOM 2365 C C . LEU A 1 325 ? -22.100 2.548 0.241 1.00 95.81 325 LEU A C 1
ATOM 2367 O O . LEU A 1 325 ? -21.344 1.598 0.018 1.00 95.81 325 LEU A O 1
ATOM 2371 N N . PRO A 1 326 ? -22.462 3.407 -0.728 1.00 95.62 326 PRO A N 1
ATOM 2372 C CA . PRO A 1 326 ? -21.855 3.375 -2.050 1.00 95.62 326 PRO A CA 1
ATOM 2373 C C . PRO A 1 326 ? -20.422 3.916 -2.001 1.00 95.62 326 PRO A C 1
ATOM 2375 O O . PRO A 1 326 ? -20.087 4.758 -1.166 1.00 95.62 326 PRO A O 1
ATOM 2378 N N . LEU A 1 327 ? -19.587 3.470 -2.940 1.00 95.38 327 LEU A N 1
ATOM 2379 C CA . LEU A 1 327 ? -18.306 4.124 -3.213 1.00 95.38 327 LEU A CA 1
ATOM 2380 C C . LEU A 1 327 ? -18.530 5.578 -3.669 1.00 95.38 327 LEU A C 1
ATOM 2382 O O . LEU A 1 327 ? -19.568 5.874 -4.273 1.00 95.38 327 LEU A O 1
ATOM 2386 N N . PRO A 1 328 ? -17.583 6.492 -3.392 1.00 91.88 328 PRO A N 1
ATOM 2387 C CA . PRO A 1 328 ? -17.707 7.879 -3.807 1.00 91.88 328 PRO A CA 1
ATOM 2388 C C . PRO A 1 328 ? -17.716 7.995 -5.334 1.00 91.88 328 PRO A C 1
ATOM 2390 O O . PRO A 1 328 ? -17.113 7.190 -6.053 1.00 91.88 328 PRO A O 1
ATOM 2393 N N . ALA A 1 329 ? -18.382 9.038 -5.831 1.00 86.19 329 ALA A N 1
ATOM 2394 C CA . ALA A 1 329 ? -18.333 9.374 -7.246 1.00 86.19 329 ALA A CA 1
ATOM 2395 C C . ALA A 1 329 ? -16.884 9.655 -7.673 1.00 86.19 329 ALA A C 1
ATOM 2397 O O . ALA A 1 329 ? -16.135 10.331 -6.963 1.00 86.19 329 ALA A O 1
ATOM 2398 N N . ILE A 1 330 ? -16.504 9.131 -8.837 1.00 86.00 330 ILE A N 1
ATOM 2399 C CA . ILE A 1 330 ? -15.219 9.454 -9.458 1.00 86.00 330 ILE A CA 1
ATOM 2400 C C . ILE A 1 330 ? -15.255 10.877 -10.014 1.00 86.00 330 ILE A C 1
ATOM 2402 O O . ILE A 1 330 ? -16.298 11.356 -10.460 1.00 86.00 330 ILE A O 1
ATOM 2406 N N . ASP A 1 331 ? -14.108 11.541 -10.003 1.00 80.81 331 ASP A N 1
ATOM 2407 C CA . ASP A 1 331 ? -13.946 12.871 -10.577 1.00 80.81 331 ASP A CA 1
ATOM 2408 C C . ASP A 1 331 ? -13.527 12.735 -12.051 1.00 80.81 331 ASP A C 1
ATOM 2410 O O . ASP A 1 331 ? -12.532 12.055 -12.334 1.00 80.81 331 ASP A O 1
ATOM 2414 N N . PRO A 1 332 ? -14.239 13.372 -13.002 1.00 75.50 332 PRO A N 1
ATOM 2415 C CA . PRO A 1 332 ? -13.900 13.322 -14.422 1.00 75.50 332 PRO A CA 1
ATOM 2416 C C . PRO A 1 332 ? -12.428 13.637 -14.734 1.00 75.50 332 PRO A C 1
ATOM 2418 O O . PRO A 1 332 ? -11.859 12.996 -15.620 1.00 75.50 332 PRO A O 1
ATOM 2421 N N . ARG A 1 333 ? -11.785 14.535 -13.964 1.00 77.12 333 ARG A N 1
ATOM 2422 C CA . ARG A 1 333 ? -10.357 14.890 -14.105 1.00 77.12 333 ARG A CA 1
ATOM 2423 C C . ARG A 1 333 ? -9.430 13.685 -13.942 1.00 77.12 333 ARG A C 1
ATOM 2425 O O . ARG A 1 333 ? -8.394 13.606 -14.588 1.00 77.12 333 ARG A O 1
ATOM 2432 N N . TYR A 1 334 ? -9.805 12.740 -13.086 1.00 80.94 334 TYR A N 1
ATOM 2433 C CA . TYR A 1 334 ? -9.022 11.543 -12.773 1.00 80.94 334 TYR A CA 1
ATOM 2434 C C . TYR A 1 334 ? -9.632 10.269 -13.369 1.00 80.94 334 TYR A C 1
ATOM 2436 O O . TYR A 1 334 ? -9.044 9.193 -13.282 1.00 80.94 334 TYR A O 1
ATOM 2444 N N . GLN A 1 335 ? -10.802 10.370 -14.002 1.00 75.94 335 GLN A N 1
ATOM 2445 C CA . GLN A 1 335 ? -11.416 9.278 -14.747 1.00 75.94 335 GLN A CA 1
ATOM 2446 C C . GLN A 1 335 ? -10.624 8.987 -16.024 1.00 75.94 335 GLN A C 1
ATOM 2448 O O . GLN A 1 335 ? -10.180 7.860 -16.256 1.00 75.94 335 GLN A O 1
ATOM 2453 N N . LYS A 1 336 ? -10.451 10.029 -16.836 1.00 60.81 336 LYS A N 1
ATOM 2454 C CA . LYS A 1 336 ? -9.703 9.983 -18.093 1.00 60.81 336 LYS A CA 1
ATOM 2455 C C . LYS A 1 336 ? -8.253 10.448 -17.941 1.00 60.81 336 LYS A C 1
ATOM 2457 O O . LYS A 1 336 ? -7.445 10.225 -18.836 1.00 60.81 336 LYS A O 1
ATOM 2462 N N . GLY A 1 337 ? -7.942 11.068 -16.799 1.00 56.47 337 GLY A N 1
ATOM 2463 C CA . GLY A 1 337 ? -6.725 11.847 -16.611 1.00 56.47 337 GLY A CA 1
ATOM 2464 C C . GLY A 1 337 ? -6.903 13.234 -17.208 1.00 56.47 337 GLY A C 1
ATOM 2465 O O . GLY A 1 337 ? -7.969 13.553 -17.735 1.00 56.47 337 GLY A O 1
ATOM 2466 N N . THR A 1 338 ? -5.846 14.038 -17.218 1.00 45.78 338 THR A N 1
ATOM 2467 C CA . THR A 1 338 ? -5.796 15.297 -17.976 1.00 45.78 338 THR A CA 1
ATOM 2468 C C . THR A 1 338 ? -5.786 15.074 -19.494 1.00 45.78 338 THR A C 1
ATOM 2470 O O . THR A 1 338 ? -5.303 15.950 -20.195 1.00 45.78 338 THR A O 1
ATOM 2473 N N . GLU A 1 339 ? -6.257 13.913 -19.976 1.00 39.69 339 GLU A N 1
ATOM 2474 C CA . GLU A 1 339 ? -6.248 13.457 -21.368 1.00 39.69 339 GLU A CA 1
ATOM 2475 C C . GLU A 1 339 ? -4.906 13.796 -22.069 1.00 39.69 339 GLU A C 1
ATOM 2477 O O . GLU A 1 339 ? 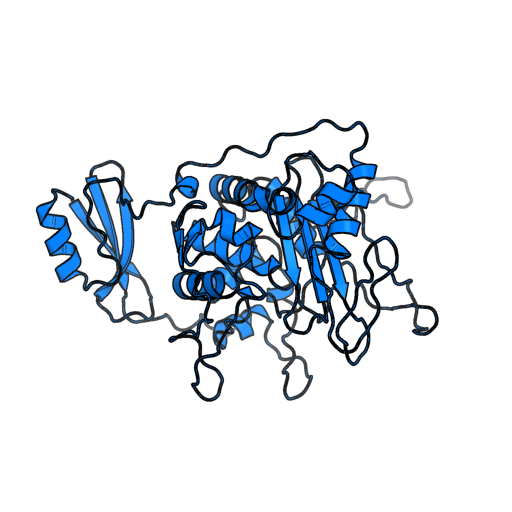-4.686 14.866 -22.623 1.00 39.69 339 GLU A O 1
ATOM 2482 N N . ILE A 1 340 ? -3.974 12.841 -22.156 1.00 36.72 340 ILE A N 1
ATOM 2483 C CA . ILE A 1 340 ? -3.762 12.227 -23.480 1.00 36.72 340 ILE A CA 1
ATOM 2484 C C . ILE A 1 340 ? -5.126 12.055 -24.157 1.00 36.72 340 ILE A C 1
ATOM 2486 O O . ILE A 1 340 ? -5.834 11.067 -23.950 1.00 36.72 340 ILE A O 1
ATOM 2490 N N . ALA A 1 341 ? -5.532 13.095 -24.873 1.00 32.69 341 ALA A N 1
ATOM 2491 C CA . ALA A 1 341 ? -6.775 13.161 -25.599 1.00 32.69 341 ALA A CA 1
ATOM 2492 C C . ALA A 1 341 ? -6.626 12.325 -26.866 1.00 32.69 341 ALA A C 1
ATOM 2494 O O . ALA A 1 341 ? -6.387 12.845 -27.941 1.00 32.69 341 ALA A O 1
ATOM 2495 N N . THR A 1 342 ? -6.814 11.010 -26.789 1.00 34.75 342 THR A N 1
ATOM 2496 C CA . THR A 1 342 ? -7.159 10.237 -27.998 1.00 34.75 342 THR A CA 1
ATOM 2497 C C . THR A 1 342 ? -8.654 10.391 -28.301 1.00 34.75 342 THR A C 1
ATOM 2499 O O . THR A 1 342 ? -9.362 9.409 -28.518 1.00 34.75 342 THR A O 1
ATOM 2502 N N . GLY A 1 343 ? -9.154 11.623 -28.210 1.00 34.66 343 GLY A N 1
ATOM 2503 C CA . GLY A 1 343 ? -10.575 11.959 -28.246 1.00 34.66 343 GLY A CA 1
ATOM 2504 C C . GLY A 1 343 ? -10.889 13.444 -28.449 1.00 34.66 343 GLY A C 1
ATOM 2505 O O . GLY A 1 343 ? -12.042 13.755 -28.737 1.00 34.66 343 GLY A O 1
ATOM 2506 N N . SER A 1 344 ? -9.905 14.343 -28.361 1.00 42.84 344 SER A N 1
ATOM 2507 C CA . SER A 1 344 ? -9.893 15.564 -29.172 1.00 42.84 344 SER A CA 1
ATOM 2508 C C . SER A 1 344 ? -9.022 15.281 -30.399 1.00 42.84 344 SER A C 1
ATOM 2510 O O . SER A 1 344 ? -8.160 14.403 -30.352 1.00 42.84 344 SER A O 1
ATOM 2512 N N . ASP A 1 345 ? -9.228 15.985 -31.509 1.00 53.66 345 ASP A N 1
ATOM 2513 C CA . ASP A 1 345 ? -8.369 15.916 -32.704 1.00 53.66 345 ASP A CA 1
ATOM 2514 C C . ASP A 1 345 ? -6.927 16.432 -32.437 1.00 53.66 345 ASP A C 1
ATOM 2516 O O . ASP A 1 345 ? -6.230 16.842 -33.360 1.00 53.66 345 ASP A O 1
ATOM 2520 N N . THR A 1 346 ? -6.473 16.443 -31.176 1.00 58.16 346 THR A N 1
ATOM 2521 C CA . THR A 1 346 ? -5.176 16.937 -30.720 1.00 58.16 346 THR A CA 1
ATOM 2522 C C . THR A 1 346 ? -4.106 15.843 -30.811 1.00 58.16 346 THR A C 1
ATOM 2524 O O . THR A 1 346 ? -4.173 14.855 -30.077 1.00 58.16 346 THR A O 1
ATOM 2527 N N . PRO A 1 347 ? -3.062 16.016 -31.639 1.00 69.62 347 PRO A N 1
ATOM 2528 C CA . PRO A 1 347 ? -1.938 15.083 -31.699 1.00 69.62 347 PRO A CA 1
ATOM 2529 C C . PRO A 1 347 ? -1.206 14.908 -30.351 1.00 69.62 347 PRO A C 1
ATOM 2531 O O . PRO A 1 347 ? -0.939 15.883 -29.639 1.00 69.62 347 PRO A O 1
ATOM 2534 N N . ASP A 1 348 ? -0.848 13.664 -30.005 1.00 73.00 348 ASP A N 1
ATOM 2535 C CA . ASP A 1 348 ? 0.024 13.356 -28.861 1.00 73.00 348 ASP A CA 1
ATOM 2536 C C . ASP A 1 348 ? 1.491 13.544 -29.253 1.00 73.00 348 ASP A C 1
ATOM 2538 O O . ASP A 1 348 ? 2.033 12.832 -30.102 1.00 73.00 348 ASP A O 1
ATOM 2542 N N . VAL A 1 349 ? 2.142 14.503 -28.599 1.00 82.00 349 VAL A N 1
ATOM 2543 C CA . VAL A 1 349 ? 3.524 14.890 -28.891 1.00 82.00 349 VAL A CA 1
ATOM 2544 C C . VAL A 1 349 ? 4.481 14.596 -27.730 1.00 82.00 349 VAL A C 1
ATOM 2546 O O . VAL A 1 349 ? 5.633 15.045 -27.734 1.00 82.00 349 VAL A O 1
ATOM 2549 N N . VAL A 1 350 ? 4.047 13.830 -26.719 1.00 77.25 350 VAL A N 1
ATOM 2550 C CA . VAL A 1 350 ? 4.908 13.430 -25.596 1.00 77.25 350 VAL A CA 1
ATOM 2551 C C . VAL A 1 350 ? 6.032 12.509 -26.088 1.00 77.25 350 VAL A C 1
ATOM 2553 O O . VAL A 1 350 ? 5.825 11.546 -26.818 1.00 77.25 350 VAL A O 1
ATOM 2556 N N . GLY A 1 351 ? 7.269 12.809 -25.682 1.00 70.31 351 GLY A N 1
ATOM 2557 C CA . GLY A 1 351 ? 8.479 12.115 -26.132 1.00 70.31 351 GLY A CA 1
ATOM 2558 C C . GLY A 1 351 ? 9.145 12.729 -27.369 1.00 70.31 351 GLY A C 1
ATOM 2559 O O . GLY A 1 351 ? 10.313 12.424 -27.626 1.00 70.31 351 GLY A O 1
ATOM 2560 N N . GLN A 1 352 ? 8.472 13.636 -28.085 1.00 88.62 352 GLN A N 1
ATOM 2561 C CA . GLN A 1 352 ? 9.051 14.358 -29.221 1.00 88.62 352 GLN A CA 1
ATOM 2562 C C . GLN A 1 352 ? 9.972 15.510 -28.783 1.00 88.62 352 GLN A C 1
ATOM 2564 O O . GLN A 1 352 ? 9.966 15.945 -27.624 1.00 88.62 352 GLN A O 1
ATOM 2569 N N . ASP A 1 353 ? 10.770 16.039 -29.718 1.00 94.19 353 ASP A N 1
ATOM 2570 C CA . ASP A 1 353 ? 11.412 17.343 -29.534 1.00 94.19 353 ASP A CA 1
ATOM 2571 C C . ASP A 1 353 ? 10.347 18.447 -29.563 1.00 94.19 353 ASP A C 1
ATOM 2573 O O . ASP A 1 353 ? 9.435 18.433 -30.386 1.00 94.19 353 ASP A O 1
ATOM 2577 N N . VAL A 1 354 ? 10.466 19.436 -28.677 1.00 92.88 354 VAL A N 1
ATOM 2578 C CA . VAL A 1 354 ? 9.503 20.539 -28.551 1.00 92.88 354 VAL A CA 1
ATOM 2579 C C . VAL A 1 354 ? 9.278 21.303 -29.862 1.00 92.88 354 VAL A C 1
ATOM 2581 O O . VAL A 1 354 ? 8.231 21.926 -30.030 1.00 92.88 354 VAL A O 1
ATOM 2584 N N . LYS A 1 355 ? 10.243 21.308 -30.790 1.00 93.25 355 LYS A N 1
ATOM 2585 C CA . LYS A 1 355 ? 10.063 21.947 -32.101 1.00 93.25 355 LYS A CA 1
ATOM 2586 C C . LYS A 1 355 ? 9.123 21.154 -32.999 1.00 93.25 355 LYS A C 1
ATOM 2588 O O . LYS A 1 355 ? 8.247 21.767 -33.603 1.00 93.25 355 LYS A O 1
ATOM 2593 N N . ASP A 1 356 ? 9.296 19.838 -33.039 1.00 90.94 356 ASP A N 1
ATOM 2594 C CA . ASP A 1 356 ? 8.479 18.926 -33.841 1.00 90.94 356 ASP A CA 1
ATOM 2595 C C . ASP A 1 356 ? 7.054 18.894 -33.275 1.00 90.94 356 ASP A C 1
ATOM 2597 O O . ASP A 1 356 ? 6.092 19.166 -33.989 1.00 90.94 356 ASP A O 1
ATOM 2601 N N . ALA A 1 357 ? 6.952 18.797 -31.947 1.00 87.56 357 ALA A N 1
ATOM 2602 C CA . ALA A 1 357 ? 5.706 18.891 -31.199 1.00 87.56 357 ALA A CA 1
ATOM 2603 C C . ALA A 1 357 ? 4.917 20.179 -31.497 1.00 87.56 357 ALA A C 1
ATOM 2605 O O . ALA A 1 357 ? 3.714 20.163 -31.742 1.00 87.56 357 ALA A O 1
ATOM 2606 N N . LYS A 1 358 ? 5.593 21.337 -31.497 1.00 89.81 358 LYS A N 1
ATOM 2607 C CA . LYS A 1 358 ? 4.957 22.620 -31.838 1.00 89.81 358 LYS A CA 1
ATOM 2608 C C . LYS A 1 358 ? 4.532 22.700 -33.295 1.00 89.81 358 LYS A C 1
ATOM 2610 O O . LYS A 1 358 ? 3.599 23.439 -33.587 1.00 89.81 358 LYS A O 1
ATOM 2615 N N . HIS A 1 359 ? 5.251 22.040 -34.195 1.00 88.38 359 HIS A N 1
ATOM 2616 C CA . HIS A 1 359 ? 4.909 22.034 -35.608 1.00 88.38 359 HIS A CA 1
ATOM 2617 C C . HIS A 1 359 ? 3.634 21.227 -35.844 1.00 88.38 359 HIS A C 1
ATOM 2619 O O . HIS A 1 359 ? 2.704 21.760 -36.439 1.00 88.38 359 HIS A O 1
ATOM 2625 N N . GLU A 1 360 ? 3.567 20.022 -35.283 1.00 84.56 360 GLU A N 1
ATOM 2626 C CA . GLU A 1 360 ? 2.421 19.116 -35.382 1.00 84.56 360 GLU A CA 1
ATOM 2627 C C . GLU A 1 360 ? 1.144 19.724 -34.774 1.00 84.56 360 GLU A C 1
ATOM 2629 O O . GLU A 1 360 ? 0.073 19.679 -35.374 1.00 84.56 360 GLU A O 1
ATOM 2634 N N . LEU A 1 361 ? 1.263 20.407 -33.631 1.00 81.94 361 LEU A N 1
ATOM 2635 C CA . LEU A 1 361 ? 0.125 21.063 -32.976 1.00 81.94 361 LEU A CA 1
ATOM 2636 C C . LEU A 1 361 ? -0.329 22.366 -33.655 1.00 81.94 361 LEU A C 1
ATOM 2638 O O . LEU A 1 361 ? -1.464 22.801 -33.455 1.00 81.94 361 LEU A O 1
ATOM 2642 N N . LYS A 1 362 ? 0.535 23.014 -34.448 1.00 75.69 362 LYS A N 1
ATOM 2643 C CA . LYS A 1 362 ? 0.194 24.260 -35.157 1.00 75.69 362 LYS A CA 1
ATOM 2644 C C . LYS A 1 362 ? -0.774 24.015 -36.314 1.00 75.69 362 LYS A C 1
ATOM 2646 O O . LYS A 1 362 ? -1.561 24.903 -36.633 1.00 75.69 362 LYS A O 1
ATOM 2651 N N . ASP A 1 363 ? -0.735 22.823 -36.899 1.00 61.88 363 ASP A N 1
ATOM 2652 C CA . ASP A 1 363 ? -1.598 22.436 -38.018 1.00 61.88 363 ASP A CA 1
ATOM 2653 C C . ASP A 1 363 ? -3.048 22.152 -37.576 1.00 61.88 363 ASP A C 1
ATOM 2655 O O . ASP A 1 363 ? -3.931 22.020 -38.419 1.00 61.88 363 ASP A O 1
ATOM 2659 N N . SER A 1 364 ? -3.305 22.129 -36.262 1.00 63.12 364 SER A N 1
ATOM 2660 C CA . SER A 1 364 ? -4.604 21.794 -35.658 1.00 63.12 364 SER A CA 1
ATOM 2661 C C . SER A 1 364 ? -5.256 22.967 -34.891 1.00 63.12 364 SER A C 1
ATOM 2663 O O . SER A 1 364 ? -6.076 22.756 -34.010 1.00 63.12 364 SER A O 1
ATOM 2665 N N . GLU A 1 365 ? -4.883 24.217 -35.197 1.00 68.25 365 GLU A N 1
ATOM 2666 C CA . GLU A 1 365 ? -5.437 25.466 -34.614 1.00 68.25 365 GLU A CA 1
ATOM 2667 C C . GLU A 1 365 ? -5.261 25.679 -33.087 1.00 68.25 365 GLU A C 1
ATOM 2669 O O . GLU A 1 365 ? -5.805 26.636 -32.526 1.00 68.25 365 GLU A O 1
ATOM 2674 N N . PHE A 1 366 ? -4.433 24.886 -32.400 1.00 76.12 366 PHE A N 1
ATOM 2675 C CA . PHE A 1 366 ? -4.194 25.049 -30.959 1.00 76.12 366 PHE A CA 1
ATOM 2676 C C . PHE A 1 366 ? -3.255 26.211 -30.608 1.00 76.12 366 PHE A C 1
ATOM 2678 O O . PHE A 1 366 ? -2.229 26.459 -31.253 1.00 76.12 366 PHE A O 1
ATOM 2685 N N . LYS A 1 367 ? -3.531 26.885 -29.486 1.00 82.69 367 LYS A N 1
ATOM 2686 C CA . LYS A 1 367 ? -2.580 27.823 -28.864 1.00 82.69 367 LYS A CA 1
ATOM 2687 C C . LYS A 1 367 ? -1.588 27.044 -28.005 1.00 82.69 367 LYS A C 1
ATOM 2689 O O . LYS A 1 367 ? -1.964 26.513 -26.972 1.00 82.69 367 LYS A O 1
ATOM 2694 N N . VAL A 1 368 ? -0.312 26.989 -28.387 1.00 86.44 368 VAL A N 1
ATOM 2695 C CA . VAL A 1 368 ? 0.692 26.203 -27.642 1.00 86.44 368 VAL A CA 1
ATOM 2696 C C . VAL A 1 368 ? 1.509 27.070 -26.679 1.00 86.44 368 VAL A C 1
ATOM 2698 O O . VAL A 1 368 ? 2.274 27.944 -27.101 1.00 86.44 368 VAL A O 1
ATOM 2701 N N . LYS A 1 369 ? 1.428 26.769 -25.382 1.00 88.50 369 LYS A N 1
ATOM 2702 C CA . LYS A 1 369 ? 2.340 27.241 -24.332 1.00 88.50 369 LYS A CA 1
ATOM 2703 C C . LYS A 1 369 ? 3.372 26.174 -23.986 1.00 88.50 369 LYS A C 1
ATOM 2705 O O . LYS A 1 369 ? 3.160 24.981 -24.166 1.00 88.50 369 LYS A O 1
ATOM 2710 N N . THR A 1 370 ? 4.525 26.611 -23.486 1.00 88.38 370 THR A N 1
ATOM 2711 C CA . THR A 1 370 ? 5.571 25.703 -23.001 1.00 88.38 370 THR A CA 1
ATOM 2712 C C . THR A 1 370 ? 6.038 26.107 -21.624 1.00 88.38 370 THR A C 1
ATOM 2714 O O . THR A 1 370 ? 6.411 27.263 -21.423 1.00 88.38 370 THR A O 1
ATOM 2717 N N . GLU A 1 371 ? 6.146 25.128 -20.744 1.00 86.12 371 GLU A N 1
ATOM 2718 C CA . GLU A 1 371 ? 6.742 25.256 -19.424 1.00 86.12 371 GLU A CA 1
ATOM 2719 C C . GLU A 1 371 ? 7.992 24.390 -19.342 1.00 86.12 371 GLU A C 1
ATOM 2721 O O . GLU A 1 371 ? 8.071 23.320 -19.940 1.00 86.12 371 GLU A O 1
ATOM 2726 N N . LYS A 1 372 ? 9.012 24.864 -18.629 1.00 85.81 372 LYS A N 1
ATOM 2727 C CA . LYS A 1 372 ? 10.233 24.088 -18.407 1.00 85.81 372 LYS A CA 1
ATOM 2728 C C . LYS A 1 372 ? 10.099 23.303 -17.117 1.00 85.81 372 LYS A C 1
ATOM 2730 O O . LYS A 1 372 ? 9.774 23.882 -16.087 1.00 85.81 372 LYS A O 1
ATOM 2735 N N . VAL A 1 373 ? 10.442 22.026 -17.171 1.00 68.44 373 VAL A N 1
ATOM 2736 C CA . VAL A 1 373 ? 10.467 21.141 -16.006 1.00 68.44 373 VAL A CA 1
ATOM 2737 C C . VAL A 1 373 ? 11.795 20.421 -15.914 1.00 68.44 373 VAL A C 1
ATOM 2739 O O . VAL A 1 373 ? 12.351 19.951 -16.910 1.00 68.44 373 VAL A O 1
ATOM 2742 N N . ASP A 1 374 ? 12.294 20.325 -14.690 1.00 69.44 374 ASP A N 1
ATOM 2743 C CA . ASP A 1 374 ? 13.504 19.585 -14.398 1.00 69.44 374 ASP A CA 1
ATOM 2744 C C . ASP A 1 374 ? 13.252 18.081 -14.497 1.00 69.44 374 ASP A C 1
ATOM 2746 O O . ASP A 1 374 ? 12.495 17.483 -13.732 1.00 69.44 374 ASP A O 1
ATOM 2750 N N . ASN A 1 375 ? 13.861 17.477 -15.511 1.00 73.69 375 ASN A N 1
ATOM 2751 C CA . ASN A 1 375 ? 13.637 16.105 -15.920 1.00 73.69 375 ASN A CA 1
ATOM 2752 C C . ASN A 1 375 ? 14.926 15.531 -16.544 1.00 73.69 375 ASN A C 1
ATOM 2754 O O . ASN A 1 375 ? 15.745 16.259 -17.110 1.00 73.69 375 ASN A O 1
ATOM 2758 N N . ARG A 1 376 ? 15.125 14.211 -16.419 1.00 61.22 376 ARG A N 1
ATOM 2759 C CA . ARG A 1 376 ? 16.303 13.492 -16.944 1.00 61.22 376 ARG A CA 1
ATOM 2760 C C . ARG A 1 376 ? 16.256 13.243 -18.452 1.00 61.22 376 ARG A C 1
ATOM 2762 O O . ARG A 1 376 ? 17.284 12.889 -19.025 1.00 61.22 376 ARG A O 1
ATOM 2769 N N . ALA A 1 377 ? 15.096 13.395 -19.090 1.00 60.12 377 ALA A N 1
ATOM 2770 C CA . ALA A 1 377 ? 14.971 13.309 -20.540 1.00 60.12 377 ALA A CA 1
ATOM 2771 C C . ALA A 1 377 ? 15.860 14.358 -21.220 1.00 60.12 377 ALA A C 1
ATOM 2773 O O . ALA A 1 377 ? 16.160 15.403 -20.636 1.00 60.12 377 ALA A O 1
ATOM 2774 N N . LYS A 1 378 ? 16.270 14.103 -22.467 1.00 83.12 378 LYS A N 1
ATOM 2775 C CA . LYS A 1 378 ? 17.102 15.035 -23.238 1.00 83.12 378 LYS A CA 1
ATOM 2776 C C . LYS A 1 378 ? 16.480 16.438 -23.203 1.00 83.12 378 LYS A C 1
ATOM 2778 O O . LYS A 1 378 ? 15.269 16.601 -23.329 1.00 83.12 378 LYS A O 1
ATOM 2783 N N . LYS A 1 379 ? 17.311 17.465 -23.000 1.00 90.31 379 LYS A N 1
ATOM 2784 C CA . LYS A 1 379 ? 16.845 18.857 -22.986 1.00 90.31 379 LYS A CA 1
ATOM 2785 C C . LYS A 1 379 ? 16.068 19.151 -24.270 1.00 90.31 379 LYS A C 1
ATOM 2787 O O . LYS A 1 379 ? 16.613 18.954 -25.354 1.00 90.31 379 LYS A O 1
ATOM 2792 N N . GLY A 1 380 ? 14.853 19.672 -24.128 1.00 85.62 380 GLY A N 1
ATOM 2793 C CA . GLY A 1 380 ? 13.962 19.959 -25.254 1.00 85.62 380 GLY A CA 1
ATOM 2794 C C . GLY A 1 380 ? 12.929 18.870 -25.546 1.00 85.62 380 GLY A C 1
ATOM 2795 O O . GLY A 1 380 ? 12.015 19.139 -26.312 1.00 85.62 380 GLY A O 1
ATOM 2796 N N . THR A 1 381 ? 13.011 17.696 -24.916 1.00 83.38 381 THR A N 1
ATOM 2797 C CA . THR A 1 381 ? 11.976 16.659 -25.034 1.00 83.38 381 THR A CA 1
ATOM 2798 C C . THR A 1 381 ? 10.705 17.067 -24.290 1.00 83.38 381 THR A C 1
ATOM 2800 O O . THR A 1 381 ? 10.782 17.535 -23.150 1.00 83.38 381 THR A O 1
ATOM 2803 N N . VAL A 1 382 ? 9.543 16.866 -24.912 1.00 81.38 382 VAL A N 1
ATOM 2804 C CA . VAL A 1 382 ? 8.234 16.994 -24.259 1.00 81.38 382 VAL A CA 1
ATOM 2805 C C . VAL A 1 382 ? 8.051 15.823 -23.296 1.00 81.38 382 VAL A C 1
ATOM 2807 O O . VAL A 1 382 ? 8.107 14.664 -23.696 1.00 81.38 382 VAL A O 1
ATOM 2810 N N . VAL A 1 383 ? 7.869 16.121 -22.014 1.00 64.81 383 VAL A N 1
ATOM 2811 C CA . VAL A 1 383 ? 7.719 15.132 -20.930 1.00 64.81 383 VAL A CA 1
ATOM 2812 C C . VAL A 1 383 ? 6.332 15.161 -20.289 1.00 64.81 383 VAL A C 1
ATOM 2814 O O . VAL A 1 383 ? 6.055 14.359 -19.404 1.00 64.81 383 VAL A O 1
ATOM 2817 N N . GLY A 1 384 ? 5.472 16.069 -20.747 1.00 63.47 384 GLY A N 1
ATOM 2818 C CA . GLY A 1 384 ? 4.069 16.167 -20.371 1.00 63.47 384 GLY A CA 1
ATOM 2819 C C . GLY A 1 384 ? 3.330 17.131 -21.298 1.00 63.47 384 GLY A C 1
ATOM 2820 O O . GLY A 1 384 ? 3.939 18.038 -21.869 1.00 63.47 384 GLY A O 1
ATOM 2821 N N . GLN A 1 385 ? 2.028 16.930 -21.450 1.00 77.62 385 GLN A N 1
ATOM 2822 C CA . GLN A 1 385 ? 1.127 17.743 -22.265 1.00 77.62 385 GLN A CA 1
ATOM 2823 C C . GLN A 1 385 ? -0.201 17.875 -21.519 1.00 77.62 385 GLN A C 1
ATOM 2825 O O . GLN A 1 385 ? -0.678 16.911 -20.921 1.00 77.62 385 GLN A O 1
ATOM 2830 N N . THR A 1 386 ? -0.780 19.072 -21.522 1.00 67.62 386 THR A N 1
ATOM 2831 C CA . THR A 1 386 ? -2.083 19.341 -20.905 1.00 67.62 386 THR A CA 1
ATOM 2832 C C . THR A 1 386 ? -2.887 20.261 -21.811 1.00 67.62 386 THR A C 1
ATOM 2834 O O . THR A 1 386 ? -2.422 21.352 -22.135 1.00 67.62 386 THR A O 1
ATOM 2837 N N . GLU A 1 387 ? -4.082 19.834 -22.210 1.00 67.69 387 GLU A N 1
ATOM 2838 C CA . GLU A 1 387 ? -5.057 20.670 -22.916 1.00 67.69 387 GLU A CA 1
ATOM 2839 C C . GLU A 1 387 ? -5.945 21.387 -21.885 1.00 67.69 387 GLU A C 1
ATOM 2841 O O . GLU A 1 387 ? -6.424 20.778 -20.926 1.00 67.69 387 GLU A O 1
ATOM 2846 N N . THR A 1 388 ? -6.143 22.694 -22.042 1.00 59.06 388 THR A N 1
ATOM 2847 C CA . THR A 1 388 ? -7.133 23.460 -21.278 1.00 59.06 388 THR A CA 1
ATOM 2848 C C . THR A 1 388 ? -8.358 23.695 -22.160 1.00 59.06 388 THR A C 1
ATOM 2850 O O . THR A 1 388 ? -8.233 23.841 -23.375 1.00 59.06 388 THR A O 1
ATOM 2853 N N . GLY A 1 389 ? -9.554 23.734 -21.560 1.00 51.50 389 GLY A N 1
ATOM 2854 C CA . GLY A 1 389 ? -10.848 23.756 -22.268 1.00 51.50 389 GLY A CA 1
ATOM 2855 C C . GLY A 1 389 ? -11.120 24.947 -23.208 1.00 51.50 389 GLY A C 1
ATOM 2856 O O . GLY A 1 389 ? -12.226 25.045 -23.730 1.00 51.50 389 GLY A O 1
ATOM 2857 N N . ASP A 1 390 ? -10.131 25.814 -23.449 1.00 62.25 390 ASP A N 1
ATOM 2858 C CA . ASP A 1 390 ? -10.187 27.001 -24.311 1.00 62.25 390 ASP A CA 1
ATOM 2859 C C . ASP A 1 390 ? -9.363 26.843 -25.617 1.00 62.25 390 ASP A C 1
ATOM 2861 O O . ASP A 1 390 ? -9.048 27.838 -26.282 1.00 62.25 390 ASP A O 1
ATOM 2865 N N . GLY A 1 391 ? -8.965 25.615 -25.985 1.00 65.44 391 GLY A N 1
ATOM 2866 C CA . GLY A 1 391 ? -8.143 25.338 -27.177 1.00 65.44 391 GLY A CA 1
ATOM 2867 C C . GLY A 1 391 ? -6.662 25.711 -27.011 1.00 65.44 391 GLY A C 1
ATOM 2868 O O . GLY A 1 391 ? -5.962 26.007 -27.986 1.00 65.44 391 GLY A O 1
ATOM 2869 N N . GLU A 1 392 ? -6.176 25.746 -25.768 1.00 78.62 392 GLU A N 1
ATOM 2870 C CA . GLU A 1 392 ? -4.776 25.996 -25.430 1.00 78.62 392 GLU A CA 1
ATOM 2871 C C . GLU A 1 392 ? -4.117 24.716 -24.901 1.00 78.62 392 GLU A C 1
ATOM 2873 O O . GLU A 1 392 ? -4.659 24.017 -24.051 1.00 78.62 392 GLU A O 1
ATOM 2878 N N . ILE A 1 393 ? -2.914 24.420 -25.388 1.00 80.50 393 ILE A N 1
ATOM 2879 C CA . ILE A 1 393 ? -2.118 23.260 -24.986 1.00 80.50 393 ILE A CA 1
ATOM 2880 C C . ILE A 1 393 ? -0.860 23.748 -24.287 1.00 80.50 393 ILE A C 1
ATOM 2882 O O . ILE A 1 393 ? -0.089 24.527 -24.845 1.00 80.50 393 ILE A O 1
ATOM 2886 N N . THR A 1 394 ? -0.605 23.245 -23.085 1.00 81.88 394 THR A N 1
ATOM 2887 C CA . THR A 1 394 ? 0.639 23.477 -22.353 1.00 81.88 394 THR A CA 1
ATOM 2888 C C . THR A 1 394 ? 1.535 22.247 -22.439 1.00 81.88 394 THR A C 1
ATOM 2890 O O . THR A 1 394 ? 1.174 21.169 -21.974 1.00 81.88 394 THR A O 1
ATOM 2893 N N . LEU A 1 395 ? 2.727 22.411 -23.018 1.00 82.88 395 LEU A N 1
ATOM 2894 C CA . LEU A 1 395 ? 3.761 21.378 -23.074 1.00 82.88 395 LEU A CA 1
ATOM 2895 C C . LEU A 1 395 ? 4.772 21.568 -21.943 1.00 82.88 395 LEU A C 1
ATOM 2897 O O . LEU A 1 395 ? 5.401 22.621 -21.825 1.00 82.88 395 LEU A O 1
ATOM 2901 N N . GLN A 1 396 ? 4.996 20.519 -21.165 1.00 78.38 396 GLN A N 1
ATOM 2902 C CA . GLN A 1 396 ? 6.073 20.433 -20.189 1.00 78.38 396 GLN A CA 1
ATOM 2903 C C . GLN A 1 396 ? 7.344 19.933 -20.884 1.00 78.38 396 GLN A C 1
ATOM 2905 O O . GLN A 1 396 ? 7.396 18.819 -21.401 1.00 78.38 396 GLN A O 1
ATOM 2910 N N . VAL A 1 397 ? 8.383 20.763 -20.915 1.00 87.19 397 VAL A N 1
ATOM 2911 C CA . VAL A 1 397 ? 9.611 20.541 -21.684 1.00 87.19 397 VAL A CA 1
ATOM 2912 C C . VAL A 1 397 ? 10.778 20.299 -20.741 1.00 87.19 397 VAL A C 1
ATOM 2914 O O . VAL A 1 397 ? 11.096 21.138 -19.894 1.00 87.19 397 VAL A O 1
ATOM 2917 N N . SER A 1 398 ? 11.462 19.174 -20.932 1.00 81.44 398 SER A N 1
ATOM 2918 C CA . SER A 1 398 ? 12.626 18.809 -20.133 1.00 81.44 398 SER A CA 1
ATOM 2919 C C . SER A 1 398 ? 13.731 19.864 -20.230 1.00 81.44 398 SER A C 1
ATOM 2921 O O . SER A 1 398 ? 14.184 20.230 -21.323 1.00 81.44 398 SER A O 1
ATOM 2923 N N . THR A 1 399 ? 14.241 20.309 -19.080 1.00 82.00 399 THR A N 1
ATOM 2924 C CA . THR A 1 399 ? 15.471 21.113 -18.997 1.00 82.00 399 THR A CA 1
ATOM 2925 C C . THR A 1 399 ? 16.735 20.276 -19.217 1.00 82.00 399 THR A C 1
ATOM 2927 O O . THR A 1 399 ? 17.811 20.848 -19.424 1.00 82.00 399 THR A O 1
ATOM 2930 N N . GLY A 1 400 ? 16.620 18.942 -19.202 1.00 76.88 400 GLY A N 1
ATOM 2931 C CA . GLY A 1 400 ? 17.743 18.003 -19.207 1.00 76.88 400 GLY A CA 1
ATOM 2932 C C . GLY A 1 400 ? 18.557 18.025 -17.917 1.00 76.88 400 GLY A C 1
ATOM 2933 O O . GLY A 1 400 ? 19.696 17.561 -17.901 1.00 76.88 400 GLY A O 1
ATOM 2934 N N . LYS A 1 401 ? 18.006 18.618 -16.856 1.00 73.88 401 LYS A N 1
ATOM 2935 C CA . LYS A 1 401 ? 18.627 18.732 -15.543 1.00 73.88 401 LYS A CA 1
ATOM 2936 C C . LYS A 1 401 ? 17.655 18.222 -14.498 1.00 73.88 401 LYS A C 1
ATOM 2938 O O . LYS A 1 401 ? 16.454 18.419 -14.609 1.00 73.88 401 LYS A O 1
ATOM 2943 N N . VAL A 1 402 ? 18.198 17.600 -13.465 1.00 59.59 402 VAL A N 1
ATOM 2944 C CA . VAL A 1 402 ? 17.491 17.392 -12.205 1.00 59.59 402 VAL A CA 1
ATOM 2945 C C . VAL A 1 402 ? 18.224 18.259 -11.192 1.00 59.59 402 VAL A C 1
ATOM 2947 O O . VAL A 1 402 ? 19.452 18.156 -11.149 1.00 59.59 402 VAL A O 1
ATOM 2950 N N . PRO A 1 403 ? 17.542 19.142 -10.446 1.00 47.59 403 PRO A N 1
ATOM 2951 C CA . PRO A 1 403 ? 18.192 19.948 -9.434 1.00 47.59 403 PRO A CA 1
ATOM 2952 C C . PRO A 1 403 ? 18.863 19.019 -8.434 1.00 47.59 403 PRO A C 1
ATOM 2954 O O . PRO A 1 403 ? 18.316 17.971 -8.069 1.00 47.59 403 PRO A O 1
ATOM 2957 N N . ASP A 1 404 ? 20.065 19.406 -8.019 1.00 44.19 404 ASP A N 1
ATOM 2958 C CA . ASP A 1 404 ? 20.730 18.730 -6.920 1.00 44.19 404 ASP A CA 1
ATOM 2959 C C . ASP A 1 404 ? 19.783 18.734 -5.714 1.00 44.19 404 ASP A C 1
ATOM 2961 O O . ASP A 1 404 ? 19.059 19.716 -5.499 1.00 44.19 404 ASP A O 1
ATOM 2965 N N . PRO A 1 405 ? 19.727 17.631 -4.949 1.00 38.97 405 PRO A N 1
ATOM 2966 C CA . PRO A 1 405 ? 18.876 17.575 -3.776 1.00 38.97 405 PRO A CA 1
ATOM 2967 C C . PRO A 1 405 ? 19.170 18.786 -2.881 1.00 38.97 405 PRO A C 1
ATOM 2969 O O . PRO A 1 405 ? 20.336 19.184 -2.767 1.00 38.97 405 PRO A O 1
ATOM 2972 N N . PRO A 1 406 ? 18.143 19.384 -2.247 1.00 41.09 406 PRO A N 1
ATOM 2973 C CA . PRO A 1 406 ? 18.377 20.485 -1.332 1.00 41.09 406 PRO A CA 1
ATOM 2974 C C . PRO A 1 406 ? 19.405 20.054 -0.275 1.00 41.09 406 PRO A C 1
ATOM 2976 O O . PRO A 1 406 ? 19.415 18.880 0.124 1.00 41.09 406 PRO A O 1
ATOM 2979 N N . PRO A 1 407 ? 20.279 20.973 0.175 1.00 37.47 407 PRO A N 1
ATOM 2980 C CA . PRO A 1 407 ? 21.218 20.669 1.239 1.00 37.47 407 PRO A CA 1
ATOM 2981 C C . PRO A 1 407 ? 20.464 20.100 2.440 1.00 37.47 407 PRO A C 1
ATOM 2983 O O . PRO A 1 407 ? 19.347 20.531 2.741 1.00 37.47 407 PRO A O 1
ATOM 2986 N N . ALA A 1 408 ? 21.064 19.119 3.114 1.00 36.22 408 ALA A N 1
ATOM 2987 C CA . ALA A 1 408 ? 20.475 18.554 4.318 1.00 36.22 408 ALA A CA 1
ATOM 2988 C C . ALA A 1 408 ? 20.143 19.685 5.317 1.00 36.22 408 ALA A C 1
ATOM 2990 O O . ALA A 1 408 ? 20.934 20.629 5.439 1.00 36.22 408 ALA A O 1
ATOM 2991 N N . PRO A 1 409 ? 19.006 19.616 6.035 1.00 32.34 409 PRO A N 1
ATOM 2992 C CA . PRO A 1 409 ? 18.681 20.608 7.053 1.00 32.34 409 PRO A CA 1
ATOM 2993 C C . PRO A 1 409 ? 19.858 20.762 8.030 1.00 32.34 409 PRO A C 1
ATOM 2995 O O . PRO A 1 409 ? 20.275 19.781 8.644 1.00 32.34 409 PRO A O 1
ATOM 2998 N N . GLY A 1 410 ? 20.416 21.974 8.138 1.00 48.19 410 GLY A N 1
ATOM 2999 C CA . GLY A 1 410 ? 21.546 22.282 9.026 1.00 48.19 410 GLY A CA 1
ATOM 3000 C C . GLY A 1 410 ? 22.898 22.576 8.360 1.00 48.19 410 GLY A C 1
ATOM 3001 O O . GLY A 1 410 ? 23.879 22.735 9.078 1.00 48.19 410 GLY A O 1
ATOM 3002 N N . SER A 1 411 ? 22.995 22.690 7.029 1.00 43.81 411 SER A N 1
ATOM 3003 C CA . SER A 1 411 ? 24.224 23.170 6.369 1.00 43.81 411 SER A CA 1
ATOM 3004 C C . SER A 1 411 ? 24.170 24.663 6.005 1.00 43.81 411 SER A C 1
ATOM 3006 O O . SER A 1 411 ? 24.138 25.025 4.827 1.00 43.81 411 SER A O 1
ATOM 3008 N N . ARG A 1 412 ? 24.134 25.515 7.030 1.00 41.56 412 ARG A N 1
ATOM 3009 C CA . ARG A 1 412 ? 24.953 26.726 7.224 1.00 41.56 412 ARG A CA 1
ATOM 3010 C C . ARG A 1 412 ? 24.620 27.338 8.573 1.00 41.56 412 ARG A C 1
ATOM 3012 O O . ARG A 1 412 ? 23.411 27.456 8.864 1.00 41.56 412 ARG A O 1
#

Sequence (412 aa):
HRVLAMGSSRTFGLKANEEQTSYGLPYEPVNLGAGSIYKIFTAAAAMDKGLGIFNKLDVPDSGYASPIYKDAAGKPTPVKNDGHYAGSMSMQDALAYSPNTAFVKLEEFTGIPAVVDMAVKLGMRSLDTTPFIDPNTGKRTNRSIAAVTKAQALASFTLGTTPTSVLELANVGATLASGGMWCPPSPIEQVFDSTGRQITLNELPCSQVVDPGLANTLLTGLSKDDQVGTAAAAAHSVGWQRPMAGKTGTTEEHKSAGFVGALPAPQPSGAVITFDNSRQPRPLCDSAGTAPPVACGGGNIYGGKAPARTWFRAMTDYLAGQPVLPLPAIDPRYQKGTEIATGSDTPDVVGQDVKDAKHELKDSEFKVKTEKVDNRAKKGTVVGQTETGDGEITLQVSTGKVPDPPPAPGSR

Secondary structure (DSSP, 8-state):
-B------SSEESS-GGGTEE-S-TTTSPBSS--GGGGHHHHHHHHHHTTB-TT-EEE--TT-EEEEEEE-TTS-EEEE--SS---SEEEHHHHHHH--HHHHHHHHHHH-HHHHHHHHHHHT-THHHHSEEEPTTT-PEEEEEHHHHHHHHT-TTTTTT-S-B-HHHHHHHHHHHHTTTEE---B----EE-TTSPEEPP-PPPPEE-S-HHHHHHHHHHTTTTTTTSTTHHHHHTTT--S--EEEEEE-TTSSEEEEEEEPSTTS-EEEEEEE--SSSPPPEE--STTSPPEE-SS----TTTHHHHHHHHHHHHHTTTPPPPPPPPPPHHHHSBS---SSSSPPP-TTSBHHHHHHHHHTTT-EEEEEEE--SSPTTBEEEEEEETTTEEEEEEE-S--PPPPPPTT--

Radius of gyration: 22.45 Å; chains: 1; bounding box: 53×53×78 Å

Foldseek 3Di:
DEDPDFDDPEDDDDDVVNRHDPDPQQFDFDQAWAFQLLLLLLLLLLLVQFAFQFDKFFQDQVWDWDQPQADPVRHTDTDHFPDGDDRMGGNLVCQQAVRPRRSLVSCVLRPQLSSLVSLCLLFQVQQQVPFDQDPVPRDGDPGGNSRCCRVNVVSCSSRGSGGGRQQRLQQSLVCLLVLQWRAPYDNDDWDADPVRHTDDDPGDGIDRRHGSLSSLSSFQSQQCNCPPGLQVVLCVVLPHDFGKGKGKGADPQQQKIKMWIHAHPPDGTGMFMDGQPDPDRAHWADPADDDHIDHDHRHDDINSTPRSNVVNVVSCVVCVVPDGDHRDDHDPCRNRTLDVPPPPPADDQAQHFQVVNVVSRVVVVAAEAEDEDADLPDFRGFSDWGDDPPRYIYTYTHNNHDDDPPPDPPDD